Protein AF-A0A409YYU2-F1 (afdb_monomer_lite)

Structure (mmCIF, N/CA/C/O backbone):
data_AF-A0A409YYU2-F1
#
_entry.id   AF-A0A409YYU2-F1
#
loop_
_atom_site.group_PDB
_atom_site.id
_atom_site.type_symbol
_atom_site.label_atom_id
_atom_site.label_alt_id
_atom_site.label_comp_id
_atom_site.label_asym_id
_atom_site.label_entity_id
_atom_site.label_seq_id
_atom_site.pdbx_PDB_ins_code
_atom_site.Cartn_x
_atom_site.Cartn_y
_atom_site.Cartn_z
_atom_site.occupancy
_atom_site.B_iso_or_equiv
_atom_site.auth_seq_id
_atom_site.auth_comp_id
_atom_site.auth_asym_id
_atom_site.auth_atom_id
_atom_site.pdbx_PDB_model_num
ATOM 1 N N . SER A 1 1 ? -1.514 20.858 34.562 1.00 32.22 1 SER A N 1
ATOM 2 C CA . SER A 1 1 ? -2.137 19.529 34.447 1.00 32.22 1 SER A CA 1
ATOM 3 C C . SER A 1 1 ? -3.596 19.734 34.088 1.00 32.22 1 SER A C 1
ATOM 5 O O . SER A 1 1 ? -4.406 19.993 34.963 1.00 32.22 1 SER A O 1
ATOM 7 N N . LEU A 1 2 ? -3.905 19.750 32.791 1.00 35.34 2 LEU A N 1
ATOM 8 C CA . LEU A 1 2 ? -5.284 19.649 32.314 1.00 35.34 2 LEU A CA 1
ATOM 9 C C . LEU A 1 2 ? -5.595 18.150 32.287 1.00 35.34 2 LEU A C 1
ATOM 11 O O . LEU A 1 2 ? -5.024 17.436 31.466 1.00 35.34 2 LEU A O 1
ATOM 15 N N . GLU A 1 3 ? -6.394 17.663 33.235 1.00 36.94 3 GLU A N 1
ATOM 16 C CA . GLU A 1 3 ? -7.001 16.336 33.105 1.00 36.94 3 GLU A CA 1
ATOM 17 C C . GLU A 1 3 ? -7.924 16.378 31.885 1.00 36.94 3 GLU A C 1
ATOM 19 O O . GLU A 1 3 ? -8.819 17.217 31.794 1.00 36.94 3 GLU A O 1
ATOM 24 N N . TYR A 1 4 ? -7.629 15.533 30.901 1.00 42.81 4 TYR A N 1
ATOM 25 C CA . TYR A 1 4 ? -8.344 15.484 29.634 1.00 42.81 4 TYR A CA 1
ATOM 26 C C . TYR A 1 4 ? -9.676 14.759 29.863 1.00 42.81 4 TYR A C 1
ATOM 28 O O . TYR A 1 4 ? -9.721 13.534 29.892 1.00 42.81 4 TYR A O 1
ATOM 36 N N . SER A 1 5 ? -10.757 15.509 30.085 1.00 45.88 5 SER A N 1
ATOM 37 C CA . SER A 1 5 ? -12.090 14.980 30.423 1.00 45.88 5 SER A CA 1
ATOM 38 C C . SER A 1 5 ? -12.853 14.370 29.236 1.00 45.88 5 SER A C 1
ATOM 40 O O . SER A 1 5 ? -14.041 14.087 29.358 1.00 45.88 5 SER A O 1
ATOM 42 N N . GLY A 1 6 ? -12.218 14.204 28.071 1.00 50.81 6 GLY A N 1
ATOM 43 C CA . GLY A 1 6 ? -12.888 13.776 26.837 1.00 50.81 6 GLY A CA 1
ATOM 44 C C . GLY A 1 6 ? -13.811 14.839 26.223 1.00 50.81 6 GLY A C 1
ATOM 45 O O . GLY A 1 6 ? -14.268 14.673 25.095 1.00 50.81 6 GLY A O 1
ATOM 46 N N . GLU A 1 7 ? -14.049 15.962 26.908 1.00 57.25 7 GLU A N 1
ATOM 47 C CA . GLU A 1 7 ? -14.709 17.120 26.317 1.00 57.25 7 GLU A CA 1
ATOM 48 C C . GLU A 1 7 ? -13.720 17.875 25.425 1.00 57.25 7 GLU A C 1
ATOM 50 O O . GLU A 1 7 ? -12.634 18.270 25.855 1.00 57.25 7 GLU A O 1
ATOM 55 N N . SER A 1 8 ? -14.111 18.083 24.164 1.00 58.44 8 SER A N 1
ATOM 56 C CA . SER A 1 8 ? -13.402 18.955 23.228 1.00 58.44 8 SER A CA 1
ATOM 57 C C . SER A 1 8 ? -13.174 20.318 23.887 1.00 58.44 8 SER A C 1
ATOM 59 O O . SER A 1 8 ? -14.122 21.068 24.138 1.00 58.44 8 SER A O 1
ATOM 61 N N . VAL A 1 9 ? -11.913 20.628 24.203 1.00 61.84 9 VAL A N 1
ATOM 62 C CA . VAL A 1 9 ? -11.528 21.928 24.756 1.00 61.84 9 VAL A CA 1
ATOM 63 C C . VAL A 1 9 ? -11.884 22.983 23.717 1.00 61.84 9 VAL A C 1
ATOM 65 O O . VAL A 1 9 ? -11.245 23.079 22.668 1.00 61.84 9 VAL A O 1
ATOM 68 N N . LYS A 1 10 ? -12.918 23.782 23.994 1.00 67.75 10 LYS A N 1
ATOM 69 C CA . LYS A 1 10 ? -13.328 24.851 23.085 1.00 67.75 10 LYS A CA 1
ATOM 70 C C . LYS A 1 10 ? -12.210 25.885 22.989 1.00 67.75 10 LYS A C 1
ATOM 72 O O . LYS A 1 10 ? -11.857 26.546 23.963 1.00 67.75 10 LYS A O 1
ATOM 77 N N . TYR A 1 11 ? -11.680 26.060 21.779 1.00 67.00 11 TYR A N 1
ATOM 78 C CA . TYR A 1 11 ? -10.579 26.979 21.469 1.00 67.00 11 TYR A CA 1
ATOM 79 C C . TYR A 1 11 ? -10.834 28.444 21.867 1.00 67.00 11 TYR A C 1
ATOM 81 O O . TYR A 1 11 ? -9.885 29.229 21.951 1.00 67.00 11 TYR A O 1
ATOM 89 N N . SER A 1 12 ? -12.094 28.826 22.101 1.00 70.25 12 SER A N 1
ATOM 90 C CA . SER A 1 12 ? -12.486 30.153 22.587 1.00 70.25 12 SER A CA 1
ATOM 91 C C . SER A 1 12 ? -11.862 30.501 23.941 1.00 70.25 12 SER A C 1
ATOM 93 O O . SER A 1 12 ? -11.509 31.661 24.173 1.00 70.25 12 SER A O 1
ATOM 95 N N . ASP A 1 13 ? -11.646 29.502 24.798 1.00 77.50 13 ASP A N 1
ATOM 96 C CA . ASP A 1 13 ? -11.326 29.722 26.213 1.00 77.50 13 ASP A CA 1
ATOM 97 C C . ASP A 1 13 ? -9.827 29.952 26.460 1.00 77.50 13 ASP A C 1
ATOM 99 O O . ASP A 1 13 ? -9.425 30.477 27.498 1.00 77.50 13 ASP A O 1
ATOM 103 N N . LEU A 1 14 ? -8.979 29.649 25.470 1.00 80.19 14 LEU A N 1
ATOM 104 C CA . LEU A 1 14 ? -7.528 29.858 25.550 1.00 80.19 14 LEU A CA 1
ATOM 105 C C . LEU A 1 14 ? -7.111 31.316 25.317 1.00 80.19 14 LEU A C 1
ATOM 107 O O . LEU A 1 14 ? -5.963 31.677 25.577 1.00 80.19 14 LEU A O 1
ATOM 111 N N . SER A 1 15 ? -8.025 32.168 24.846 1.00 82.19 15 SER A N 1
ATOM 112 C CA . SER A 1 15 ? -7.745 33.577 24.538 1.00 82.19 15 SER A CA 1
ATOM 113 C C . SER A 1 15 ? -7.261 34.380 25.754 1.00 82.19 15 SER A C 1
ATOM 115 O O . SER A 1 15 ? -6.453 35.292 25.603 1.00 82.19 15 SER A O 1
ATOM 117 N N . HIS A 1 16 ? -7.678 34.001 26.964 1.00 85.62 16 HIS A N 1
ATOM 118 C CA . HIS A 1 16 ? -7.254 34.652 28.206 1.00 85.62 16 HIS A CA 1
ATOM 119 C C . HIS A 1 16 ? -5.871 34.213 28.707 1.00 85.62 16 HIS A C 1
ATOM 121 O O . HIS A 1 16 ? -5.286 34.897 29.545 1.00 85.62 16 HIS A O 1
ATOM 127 N N . LEU A 1 17 ? -5.342 33.087 28.215 1.00 85.50 17 LEU A N 1
ATOM 128 C CA . LEU A 1 17 ? -4.081 32.512 28.696 1.00 85.50 17 LEU A CA 1
ATOM 129 C C . LEU A 1 17 ? -2.849 33.053 27.962 1.00 85.50 17 LEU A C 1
ATOM 131 O O . LEU A 1 17 ? -1.735 32.928 28.469 1.00 85.50 17 LEU A O 1
ATOM 135 N N . PHE A 1 18 ? -3.028 33.667 26.789 1.00 87.19 18 PHE A N 1
ATOM 136 C CA . PHE A 1 18 ? -1.921 34.100 25.940 1.00 87.19 18 PHE A CA 1
ATOM 137 C C . PHE A 1 18 ? -2.060 35.566 25.534 1.00 87.19 18 PHE A C 1
ATOM 139 O O . PHE A 1 18 ? -2.907 35.924 24.722 1.00 87.19 18 PHE A O 1
ATOM 146 N N . SER A 1 19 ? -1.162 36.414 26.041 1.00 87.06 19 SER A N 1
ATOM 147 C CA . SER A 1 19 ? -1.112 37.840 25.681 1.00 87.06 19 SER A CA 1
ATOM 148 C C . SER A 1 19 ? -0.526 38.101 24.285 1.00 87.06 19 SER A C 1
ATOM 150 O O . SER A 1 19 ? -0.693 39.193 23.749 1.00 87.06 19 SER A O 1
ATOM 152 N N . ASN A 1 20 ? 0.187 37.130 23.699 1.00 93.06 20 ASN A N 1
ATOM 153 C CA . ASN A 1 20 ? 0.823 37.254 22.385 1.00 93.06 20 ASN A CA 1
ATOM 154 C C . ASN A 1 20 ? -0.014 36.527 21.307 1.00 93.06 20 ASN A C 1
ATOM 156 O O . ASN A 1 20 ? -0.189 35.308 21.412 1.00 93.06 20 ASN A O 1
ATOM 160 N N . PRO A 1 21 ? -0.490 37.228 20.256 1.00 90.50 21 PRO A N 1
ATOM 161 C CA . PRO A 1 21 ? -1.321 36.631 19.208 1.00 90.50 21 PRO A CA 1
ATOM 162 C C . PRO A 1 21 ? -0.611 35.511 18.435 1.00 90.50 21 PRO A C 1
ATOM 164 O O . PRO A 1 21 ? -1.254 34.534 18.057 1.00 90.50 21 PRO A O 1
ATOM 167 N N . THR A 1 22 ? 0.709 35.596 18.249 1.00 91.75 22 THR A N 1
ATOM 168 C CA . THR A 1 22 ? 1.496 34.550 17.581 1.00 91.75 22 THR A CA 1
ATOM 169 C C . THR A 1 22 ? 1.544 33.277 18.418 1.00 91.75 22 THR A C 1
ATOM 171 O O . THR A 1 22 ? 1.337 32.186 17.896 1.00 91.75 22 THR A O 1
ATOM 174 N N . THR A 1 23 ? 1.763 33.403 19.731 1.00 92.12 23 THR A N 1
ATOM 175 C CA . THR A 1 23 ? 1.748 32.255 20.650 1.00 92.12 23 THR A CA 1
ATOM 176 C C . THR A 1 23 ? 0.374 31.599 20.668 1.00 92.12 23 THR A C 1
ATOM 178 O O . THR A 1 23 ? 0.290 30.382 20.541 1.00 92.12 23 THR A O 1
ATOM 181 N N . LEU A 1 24 ? -0.697 32.397 20.738 1.00 89.69 24 LEU A N 1
ATOM 182 C CA . LEU A 1 24 ? -2.066 31.889 20.676 1.00 89.69 24 LEU A CA 1
ATOM 183 C C . LEU A 1 24 ? -2.322 31.109 19.377 1.00 89.69 24 LEU A C 1
ATOM 185 O O . LEU A 1 24 ? -2.889 30.019 19.426 1.00 89.69 24 LEU A O 1
ATOM 189 N N . ASN A 1 25 ? -1.892 31.638 18.227 1.00 89.44 25 ASN A N 1
ATOM 190 C CA . ASN A 1 25 ? -2.060 30.966 16.940 1.00 89.44 25 ASN A CA 1
ATOM 191 C C . ASN A 1 25 ? -1.280 29.645 16.877 1.00 89.44 25 ASN A C 1
ATOM 193 O O . ASN A 1 25 ? -1.845 28.617 16.520 1.00 89.44 25 ASN A O 1
ATOM 197 N N . ASN A 1 26 ? -0.016 29.645 17.308 1.00 91.56 26 ASN A N 1
ATOM 198 C CA . ASN A 1 26 ? 0.806 28.434 17.340 1.00 91.56 26 ASN A CA 1
ATOM 199 C C . ASN A 1 26 ? 0.205 27.367 18.262 1.00 91.56 26 ASN A C 1
ATOM 201 O O . ASN A 1 26 ? 0.135 26.201 17.884 1.00 91.56 26 ASN A O 1
ATOM 205 N N . THR A 1 27 ? -0.284 27.755 19.444 1.00 92.12 27 THR A N 1
ATOM 206 C CA . THR A 1 27 ? -0.965 26.831 20.358 1.00 92.12 27 THR A CA 1
ATOM 207 C C . THR A 1 27 ? -2.227 26.250 19.727 1.00 92.12 27 THR A C 1
ATOM 209 O O . THR A 1 27 ? -2.431 25.042 19.811 1.00 92.12 27 THR A O 1
ATOM 212 N N . LYS A 1 28 ? -3.046 27.063 19.046 1.00 90.69 28 LYS A N 1
ATOM 213 C CA . LYS A 1 28 ? -4.223 26.567 18.315 1.00 90.69 28 LYS A CA 1
ATOM 214 C C . LYS A 1 28 ? -3.839 25.565 17.227 1.00 90.69 28 LYS A C 1
ATOM 216 O O . LYS A 1 28 ? -4.479 24.527 17.127 1.00 90.69 28 LYS A O 1
ATOM 221 N N . THR A 1 29 ? -2.787 25.837 16.457 1.00 91.38 29 THR A N 1
ATOM 222 C CA . THR A 1 29 ? -2.296 24.916 15.421 1.00 91.38 29 THR A CA 1
ATOM 223 C C . THR A 1 29 ? -1.813 23.596 16.016 1.00 91.38 29 THR A C 1
ATOM 225 O O . THR A 1 29 ? -2.193 22.536 15.529 1.00 91.38 29 THR A O 1
ATOM 228 N N . VAL A 1 30 ? -1.023 23.636 17.093 1.00 93.94 30 VAL A N 1
ATOM 229 C CA . VAL A 1 30 ? -0.541 22.422 17.774 1.00 93.94 30 VAL A CA 1
ATOM 230 C C . VAL A 1 30 ? -1.706 21.594 18.310 1.00 93.94 30 VAL A C 1
ATOM 232 O O . VAL A 1 30 ? -1.723 20.379 18.135 1.00 93.94 30 VAL A O 1
ATOM 235 N N . LEU A 1 31 ? -2.697 22.240 18.924 1.00 93.81 31 LEU A N 1
ATOM 236 C CA . LEU A 1 31 ? -3.893 21.565 19.423 1.00 93.81 31 LEU A CA 1
ATOM 237 C C . LEU A 1 31 ? -4.736 20.969 18.291 1.00 93.81 31 LEU A C 1
ATOM 239 O O . LEU A 1 31 ? -5.205 19.845 18.427 1.00 93.81 31 LEU A O 1
ATOM 243 N N . PHE A 1 32 ? -4.868 21.667 17.162 1.00 95.00 32 PHE A N 1
ATOM 244 C CA . PHE A 1 32 ? -5.547 21.132 15.986 1.00 95.00 32 PHE A CA 1
ATOM 245 C C . PHE A 1 32 ? -4.836 19.887 15.442 1.00 95.00 32 PHE A C 1
ATOM 247 O O . PHE A 1 32 ? -5.483 18.873 15.201 1.00 95.00 32 PHE A O 1
ATOM 254 N N . ILE A 1 33 ? -3.506 19.924 15.306 1.00 95.62 33 ILE A N 1
ATOM 255 C CA . ILE A 1 33 ? -2.716 18.757 14.880 1.00 95.62 33 ILE A CA 1
ATOM 256 C C . ILE A 1 33 ? -2.886 17.604 15.874 1.00 95.62 33 ILE A C 1
ATOM 258 O O . ILE A 1 33 ? -3.113 16.468 15.462 1.00 95.62 33 ILE A O 1
ATOM 262 N N . ALA A 1 34 ? -2.819 17.890 17.177 1.00 96.12 34 ALA A N 1
ATOM 263 C CA . ALA A 1 34 ? -3.029 16.891 18.218 1.00 96.12 34 ALA A CA 1
ATOM 264 C C . ALA A 1 34 ? -4.433 16.272 18.149 1.00 96.12 34 ALA A C 1
ATOM 266 O O . ALA A 1 34 ? -4.577 15.072 18.359 1.00 96.12 34 ALA A O 1
ATOM 267 N N . GLU A 1 35 ? -5.456 17.057 17.812 1.00 96.44 35 GLU A N 1
ATOM 268 C CA . GLU A 1 35 ? -6.822 16.567 17.634 1.00 96.44 35 GLU A CA 1
ATOM 269 C C . GLU A 1 35 ? -6.953 15.701 16.372 1.00 96.44 35 GLU A C 1
ATOM 271 O O . GLU A 1 35 ? -7.496 14.600 16.449 1.00 96.44 35 GLU A O 1
ATOM 276 N N . VAL A 1 36 ? -6.387 16.129 15.234 1.00 96.94 36 VAL A N 1
ATOM 277 C CA . VAL A 1 36 ? -6.341 15.332 13.992 1.00 96.94 36 VAL A CA 1
ATOM 278 C C . VAL A 1 36 ? -5.671 13.982 14.250 1.00 96.94 36 VAL A C 1
ATOM 280 O O . VAL A 1 36 ? -6.244 12.943 13.935 1.00 96.94 36 VAL A O 1
ATOM 283 N N . LEU A 1 37 ? -4.483 13.971 14.861 1.00 97.06 37 LEU A N 1
ATOM 284 C CA . LEU A 1 37 ? -3.780 12.730 15.204 1.00 97.06 37 LEU A CA 1
ATOM 285 C C . LEU A 1 37 ? -4.515 11.934 16.291 1.00 97.06 37 LEU A C 1
ATOM 287 O O . LEU A 1 37 ? -4.486 10.706 16.282 1.00 97.06 37 LEU A O 1
ATOM 291 N N . GLY A 1 38 ? -5.225 12.617 17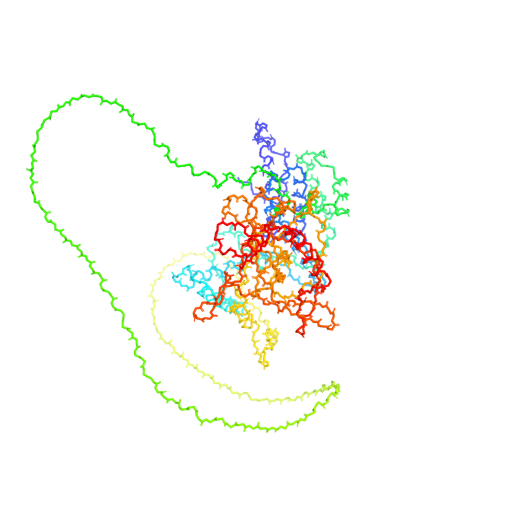.190 1.00 96.50 38 GLY A N 1
ATOM 292 C CA . GLY A 1 38 ? -6.087 12.012 18.198 1.00 96.50 38 GLY A CA 1
ATOM 293 C C . GLY A 1 38 ? -7.204 11.174 17.581 1.00 96.50 38 GLY A C 1
ATOM 294 O O . GLY A 1 38 ? -7.438 10.063 18.051 1.00 96.50 38 GLY A O 1
ATOM 295 N N . TYR A 1 39 ? -7.826 11.641 16.493 1.00 98.19 39 TYR A N 1
ATOM 296 C CA . TYR A 1 39 ? -8.832 10.863 15.761 1.00 98.19 39 TYR A CA 1
ATOM 297 C C . TYR A 1 39 ? -8.286 9.543 15.196 1.00 98.19 39 TYR A C 1
ATOM 299 O O . TYR A 1 39 ? -9.040 8.577 15.054 1.00 98.19 39 TYR A O 1
ATOM 307 N N . PHE A 1 40 ? -6.986 9.480 14.900 1.00 97.75 40 PHE A N 1
ATOM 308 C CA . PHE A 1 40 ? -6.324 8.247 14.482 1.00 97.75 40 PHE A CA 1
ATOM 309 C C . PHE A 1 40 ? -5.910 7.376 15.669 1.00 97.75 40 PHE A C 1
ATOM 311 O O . PHE A 1 40 ? -6.159 6.178 15.655 1.00 97.75 40 PHE A O 1
ATOM 318 N N . LEU A 1 41 ? -5.290 7.965 16.696 1.00 95.44 41 LEU A N 1
ATOM 319 C CA . LEU A 1 41 ? -4.667 7.217 17.787 1.00 95.44 41 LEU A CA 1
ATOM 320 C C . LEU A 1 41 ? -5.681 6.696 18.815 1.00 95.44 41 LEU A C 1
ATOM 322 O O . LEU A 1 41 ? -5.593 5.532 19.199 1.00 95.44 41 LEU A O 1
ATOM 326 N N . ARG A 1 42 ? -6.649 7.525 19.246 1.00 95.19 42 ARG A N 1
ATOM 327 C CA . ARG A 1 42 ? -7.634 7.182 20.300 1.00 95.19 42 ARG A CA 1
ATOM 328 C C . ARG A 1 42 ? -8.334 5.838 20.074 1.00 95.19 42 ARG A C 1
ATOM 330 O O . ARG A 1 42 ? -8.370 5.067 21.026 1.00 95.19 42 ARG A O 1
ATOM 337 N N . PRO A 1 43 ? -8.784 5.491 18.852 1.00 95.88 43 PRO A N 1
ATOM 338 C CA . PRO A 1 43 ? -9.386 4.190 18.566 1.00 95.88 43 PRO A CA 1
ATOM 339 C C . PRO A 1 43 ? -8.568 2.975 19.019 1.00 95.88 43 PRO A C 1
ATOM 341 O O . PRO A 1 43 ? -9.152 1.943 19.339 1.00 95.88 43 PRO A O 1
ATOM 344 N N . PHE A 1 44 ? -7.240 3.090 19.064 1.00 93.44 44 PHE A N 1
ATOM 345 C CA . PHE A 1 44 ? -6.338 2.003 19.449 1.00 93.44 44 PHE A CA 1
ATOM 346 C C . PHE A 1 44 ? -5.973 2.006 20.938 1.00 93.44 44 PHE A C 1
ATOM 348 O O . PHE A 1 44 ? -5.553 0.984 21.476 1.00 93.44 44 PHE A O 1
ATOM 355 N N . VAL A 1 45 ? -6.138 3.143 21.615 1.00 91.12 45 VAL A N 1
ATOM 356 C CA . VAL A 1 45 ? -5.656 3.337 22.988 1.00 91.12 45 VAL A CA 1
ATOM 357 C C . VAL A 1 45 ? -6.764 3.497 24.022 1.00 91.12 45 VAL A C 1
ATOM 359 O O . VAL A 1 45 ? -6.575 3.155 25.189 1.00 91.12 45 VAL A O 1
ATOM 362 N N . ASP A 1 46 ? -7.918 4.014 23.612 1.00 91.25 46 ASP A N 1
ATOM 363 C CA . ASP A 1 46 ? -9.050 4.274 24.488 1.00 91.25 46 ASP A CA 1
ATOM 364 C C . ASP A 1 46 ? -9.987 3.064 24.516 1.00 91.25 46 ASP A C 1
ATOM 366 O O . ASP A 1 46 ? -10.876 2.896 23.679 1.00 91.25 46 ASP A O 1
ATOM 370 N N . PHE A 1 47 ? -9.797 2.232 25.537 1.00 89.88 47 PHE A N 1
ATOM 371 C CA . PHE A 1 47 ? -10.601 1.039 25.788 1.00 89.88 47 PHE A CA 1
ATOM 372 C C . PHE A 1 47 ? -12.051 1.343 26.186 1.00 89.88 47 PHE A C 1
ATOM 374 O O . PHE A 1 47 ? -12.789 0.405 26.469 1.00 89.88 47 PHE A O 1
ATOM 381 N N . THR A 1 48 ? -12.469 2.612 26.262 1.00 92.56 48 THR A N 1
ATOM 382 C CA . THR A 1 48 ? -13.865 3.001 26.515 1.00 92.56 48 THR A CA 1
ATOM 383 C C . THR A 1 48 ? -14.669 3.221 25.232 1.00 92.56 48 THR A C 1
ATOM 385 O O . THR A 1 48 ? -15.899 3.244 25.289 1.00 92.56 48 THR A O 1
ATOM 388 N N . MET A 1 49 ? -14.010 3.291 24.068 1.00 95.50 49 MET A N 1
ATOM 389 C CA . MET A 1 49 ? -14.667 3.492 22.774 1.00 95.50 49 MET A CA 1
ATOM 390 C C . MET A 1 49 ? -15.351 2.220 22.258 1.00 95.50 49 MET A C 1
ATOM 392 O O . MET A 1 49 ? -14.727 1.158 22.155 1.00 95.50 49 MET A O 1
ATOM 396 N N . THR A 1 50 ? -16.622 2.342 21.863 1.00 97.19 50 THR A N 1
ATOM 397 C CA . THR A 1 50 ? -17.317 1.295 21.095 1.00 97.19 50 THR A CA 1
ATOM 398 C C . THR A 1 50 ? -16.718 1.161 19.693 1.00 97.19 50 THR A C 1
ATOM 400 O O . THR A 1 50 ? -16.057 2.080 19.206 1.00 97.19 50 THR A O 1
ATOM 403 N N . LEU A 1 51 ? -16.989 0.054 18.995 1.00 97.56 51 LEU A N 1
ATOM 404 C CA . LEU A 1 51 ? -16.535 -0.104 17.607 1.00 97.56 51 LEU A CA 1
ATOM 405 C C . LEU A 1 51 ? -17.116 0.973 16.672 1.00 97.56 51 LEU A C 1
ATOM 407 O O . LEU A 1 51 ? -16.426 1.430 15.760 1.00 97.56 51 LEU A O 1
ATOM 411 N N . GLU A 1 52 ? -18.352 1.425 16.910 1.00 97.88 52 GLU A N 1
ATOM 412 C CA . GLU A 1 52 ? -18.932 2.557 16.175 1.00 97.88 52 GLU A CA 1
ATOM 413 C C . GLU A 1 52 ? -18.129 3.845 16.410 1.00 97.88 52 GLU A C 1
ATOM 415 O O . GLU A 1 52 ? -17.777 4.522 15.442 1.00 97.88 52 GLU A O 1
ATOM 420 N N . ASP A 1 53 ? -17.790 4.159 17.665 1.00 97.94 53 ASP A N 1
ATOM 421 C CA . ASP A 1 53 ? -17.010 5.356 18.007 1.00 97.94 53 ASP A CA 1
ATOM 422 C C . ASP A 1 53 ? -15.598 5.296 17.417 1.00 97.94 53 ASP A C 1
ATOM 424 O O . ASP A 1 53 ? -15.097 6.288 16.880 1.00 97.94 53 ASP A O 1
ATOM 428 N N . GLN A 1 54 ? -14.960 4.122 17.470 1.00 97.56 54 GLN A N 1
ATOM 429 C CA . GLN A 1 54 ? -13.647 3.883 16.871 1.00 97.56 54 GLN A CA 1
ATOM 430 C C . GLN A 1 54 ? -13.674 4.162 15.366 1.00 97.56 54 GLN A C 1
ATOM 432 O O . GLN A 1 54 ? -12.848 4.918 14.852 1.00 97.56 54 GLN A O 1
ATOM 437 N N . LEU A 1 55 ? -14.649 3.593 14.655 1.00 98.31 55 LEU A N 1
ATOM 438 C CA . LEU A 1 55 ? -14.802 3.777 13.213 1.00 98.31 55 LEU A CA 1
ATOM 439 C C . LEU A 1 55 ? -15.165 5.218 12.850 1.00 98.31 55 LEU A C 1
ATOM 441 O O . LEU A 1 55 ? -14.630 5.744 11.875 1.00 98.31 55 LEU A O 1
ATOM 445 N N . LEU A 1 56 ? -16.025 5.875 13.633 1.00 98.62 56 LEU A N 1
ATOM 446 C CA . LEU A 1 56 ? -16.345 7.293 13.468 1.00 98.62 56 LEU A CA 1
ATOM 447 C C . LEU A 1 56 ? -15.097 8.158 13.597 1.00 98.62 56 LEU A C 1
ATOM 449 O O . LEU A 1 56 ? -14.873 9.041 12.766 1.00 98.62 56 LEU A O 1
ATOM 453 N N . SER A 1 57 ? -14.265 7.877 14.594 1.00 98.38 57 SER A N 1
ATOM 454 C CA . SER A 1 57 ? -13.012 8.582 14.818 1.00 98.38 57 SER A CA 1
ATOM 455 C C . SER A 1 57 ? -12.032 8.382 13.654 1.00 98.38 57 SER A C 1
ATOM 457 O O . SER A 1 57 ? -11.582 9.360 13.057 1.00 98.38 57 SER A O 1
ATOM 459 N N . LEU A 1 58 ? -11.787 7.133 13.237 1.00 98.50 58 LEU A N 1
ATOM 460 C CA . LEU A 1 58 ? -10.900 6.809 12.111 1.00 98.50 58 LEU A CA 1
ATOM 461 C C . LEU A 1 58 ? -11.388 7.390 10.774 1.00 98.50 58 LEU A C 1
ATOM 463 O O . LEU A 1 58 ? -10.594 7.910 9.989 1.00 98.50 58 LEU A O 1
ATOM 467 N N . CYS A 1 59 ? -12.695 7.344 10.507 1.00 98.31 59 CYS A N 1
ATOM 468 C CA . CYS A 1 59 ? -13.266 7.960 9.309 1.00 98.31 59 CYS A CA 1
ATOM 469 C C . CYS A 1 59 ? -13.129 9.488 9.359 1.00 98.31 59 CYS A C 1
ATOM 471 O O . CYS A 1 59 ? -12.811 10.103 8.344 1.00 98.31 59 CYS A O 1
ATOM 473 N N . THR A 1 60 ? -13.318 10.109 10.531 1.00 98.56 60 THR A N 1
ATOM 474 C CA . THR A 1 60 ? -13.131 11.561 10.706 1.00 98.56 60 THR A CA 1
ATOM 475 C C . THR A 1 60 ? -11.683 11.946 10.408 1.00 98.56 60 THR A C 1
ATOM 477 O O . THR A 1 60 ? -11.448 12.876 9.636 1.00 98.56 60 THR A O 1
ATOM 480 N N . TYR A 1 61 ? -10.715 11.181 10.927 1.00 98.56 61 TYR A N 1
ATOM 481 C CA . TYR A 1 61 ? -9.300 11.326 10.582 1.00 98.56 61 TYR A CA 1
ATOM 482 C C . TYR A 1 61 ? -9.075 11.259 9.068 1.00 98.56 61 TYR A C 1
ATOM 484 O O . TYR A 1 61 ? -8.472 12.172 8.508 1.00 98.56 61 TYR A O 1
ATOM 492 N N . SER A 1 62 ? -9.610 10.229 8.401 1.00 98.12 62 SER A N 1
ATOM 493 C CA . SER A 1 62 ? -9.466 10.033 6.955 1.00 98.12 62 SER A CA 1
ATOM 494 C C . SER A 1 62 ? -9.954 11.241 6.147 1.00 98.12 62 SER A C 1
ATOM 496 O O . SER A 1 62 ? -9.246 11.707 5.249 1.00 98.12 62 SER A O 1
ATOM 498 N N . PHE A 1 63 ? -11.111 11.814 6.493 1.00 98.06 63 PHE A N 1
ATOM 499 C CA . PHE A 1 63 ? -11.604 13.046 5.872 1.00 98.06 63 PHE A CA 1
ATOM 500 C C . PHE A 1 63 ? -10.694 14.247 6.141 1.00 98.06 63 PHE A C 1
ATOM 502 O O . PHE A 1 63 ? -10.348 14.959 5.197 1.00 98.06 63 PHE A O 1
ATOM 509 N N . LEU A 1 64 ? -10.278 14.457 7.395 1.00 98.19 64 LEU A N 1
ATOM 510 C CA . LEU A 1 64 ? -9.412 15.573 7.784 1.00 98.19 64 LEU A CA 1
ATOM 511 C C . LEU A 1 64 ? -8.108 15.571 6.982 1.00 98.19 64 LEU A C 1
ATOM 513 O O . LEU A 1 64 ? -7.776 16.577 6.356 1.00 98.19 64 LEU A O 1
ATOM 517 N N . ILE A 1 65 ? -7.401 14.441 6.928 1.00 97.88 65 ILE A N 1
ATOM 518 C CA . ILE A 1 65 ? -6.130 14.362 6.194 1.00 97.88 65 ILE A CA 1
ATOM 519 C C . ILE A 1 65 ? -6.325 14.461 4.677 1.00 97.88 65 ILE A C 1
ATOM 521 O O . ILE A 1 65 ? -5.485 15.053 4.007 1.00 97.88 65 ILE A O 1
ATOM 525 N N . THR A 1 66 ? -7.447 13.971 4.132 1.00 97.44 66 THR A N 1
ATOM 526 C CA . THR A 1 66 ? -7.784 14.133 2.702 1.00 97.44 66 THR A CA 1
ATOM 527 C C . THR A 1 66 ? -7.959 15.618 2.364 1.00 97.44 66 THR A C 1
ATOM 529 O O . THR A 1 66 ? -7.370 16.108 1.400 1.00 97.44 66 THR A O 1
ATOM 532 N N . ILE A 1 67 ? -8.720 16.356 3.180 1.00 97.00 67 ILE A N 1
ATOM 533 C CA . ILE A 1 67 ? -8.972 17.795 3.003 1.00 97.00 67 ILE A CA 1
ATOM 534 C C . ILE A 1 67 ? -7.673 18.600 3.148 1.00 97.00 67 ILE A C 1
ATOM 536 O O . ILE A 1 67 ? -7.374 19.455 2.311 1.00 97.00 67 ILE A O 1
ATOM 540 N N . ILE A 1 68 ? -6.878 18.314 4.184 1.00 96.19 68 ILE A N 1
ATOM 541 C CA . ILE A 1 68 ? -5.601 18.999 4.430 1.00 96.19 68 ILE A CA 1
ATOM 542 C C . ILE A 1 68 ? -4.615 18.724 3.287 1.00 96.19 68 ILE A C 1
ATOM 544 O O . ILE A 1 68 ? -3.967 19.665 2.823 1.00 96.19 68 ILE A O 1
ATOM 548 N N . TYR A 1 69 ? -4.553 17.486 2.780 1.00 95.94 69 TYR A N 1
ATOM 549 C CA . TYR A 1 69 ? -3.734 17.127 1.621 1.00 95.94 69 TYR A CA 1
ATOM 550 C C . TYR A 1 69 ? -4.169 17.874 0.360 1.00 95.94 69 TYR A C 1
ATOM 552 O O . TYR A 1 69 ? -3.327 18.347 -0.395 1.00 95.94 69 TYR A O 1
ATOM 560 N N . GLN A 1 70 ? -5.470 18.037 0.097 1.00 94.75 70 GLN A N 1
ATOM 561 C CA . GLN A 1 70 ? -5.897 18.772 -1.099 1.00 94.75 70 GLN A CA 1
ATOM 562 C C . GLN A 1 70 ? -5.357 20.205 -1.140 1.00 94.75 70 GLN A C 1
ATOM 564 O O . GLN A 1 70 ? -5.064 20.709 -2.226 1.00 94.75 70 GLN A O 1
ATOM 569 N N . LYS A 1 71 ? -5.203 20.829 0.033 1.00 94.06 71 LYS A N 1
ATOM 570 C CA . LYS A 1 71 ? -4.741 22.212 0.177 1.00 94.06 71 LYS A CA 1
ATOM 571 C C . LYS A 1 71 ? -3.228 22.349 0.275 1.00 94.06 71 LYS A C 1
ATOM 573 O O . LYS A 1 71 ? -2.684 23.238 -0.364 1.00 94.06 71 LYS A O 1
ATOM 578 N N . ASN A 1 72 ? -2.575 21.480 1.043 1.00 93.12 72 ASN A N 1
ATOM 579 C CA . ASN A 1 72 ? -1.152 21.609 1.387 1.00 93.12 72 ASN A CA 1
ATOM 580 C C . ASN A 1 72 ? -0.280 20.499 0.782 1.00 93.12 72 ASN A C 1
ATOM 582 O O . ASN A 1 72 ? 0.922 20.476 0.996 1.00 93.12 72 ASN A O 1
ATOM 586 N N . LYS A 1 73 ? -0.875 19.548 0.054 1.00 94.06 73 LYS A N 1
ATOM 587 C CA . LYS A 1 73 ? -0.183 18.397 -0.539 1.00 94.06 73 LYS A CA 1
ATOM 588 C C . LYS A 1 73 ? 0.673 17.672 0.507 1.00 94.06 73 LYS A C 1
ATOM 590 O O . LYS A 1 73 ? 0.140 17.237 1.529 1.00 94.06 73 LYS A O 1
ATOM 595 N N . LEU A 1 74 ? 1.966 17.518 0.234 1.00 92.31 74 LEU A N 1
ATOM 596 C CA . LEU A 1 74 ? 2.917 16.791 1.070 1.00 92.31 74 LEU A CA 1
ATOM 597 C C . LEU A 1 74 ? 3.533 17.652 2.185 1.00 92.31 74 LEU A C 1
ATOM 599 O O . LEU A 1 74 ? 4.161 17.087 3.077 1.00 92.31 74 LEU A O 1
ATOM 603 N N . ASP A 1 75 ? 3.277 18.965 2.212 1.00 92.81 75 ASP A N 1
ATOM 604 C CA . ASP A 1 75 ? 3.827 19.877 3.230 1.00 92.81 75 ASP A CA 1
ATOM 605 C C . ASP A 1 75 ? 3.304 19.569 4.640 1.00 92.81 75 ASP A C 1
ATOM 607 O O . ASP A 1 75 ? 3.940 19.890 5.643 1.00 92.81 75 ASP A O 1
ATOM 611 N N . PHE A 1 76 ? 2.120 18.954 4.738 1.00 92.06 76 PHE A N 1
ATOM 612 C CA . PHE A 1 76 ? 1.532 18.563 6.020 1.00 92.06 76 PHE A CA 1
ATOM 613 C C . PHE A 1 76 ? 2.043 17.209 6.524 1.00 92.06 76 PHE A C 1
ATOM 615 O O . PHE A 1 76 ? 2.283 17.034 7.718 1.00 92.06 76 PHE A O 1
ATOM 622 N N . MET A 1 77 ? 2.137 16.223 5.631 1.00 93.81 77 MET A N 1
ATOM 623 C CA . MET A 1 77 ? 2.453 14.840 5.971 1.00 93.81 77 MET A CA 1
ATOM 624 C C . MET A 1 77 ? 3.103 14.152 4.772 1.00 93.81 77 MET A C 1
ATOM 626 O O . MET A 1 77 ? 2.579 14.208 3.659 1.00 93.81 77 MET A O 1
ATOM 630 N N . GLY A 1 78 ? 4.213 13.450 5.017 1.00 94.38 78 GLY A N 1
ATOM 631 C CA . GLY A 1 78 ? 4.910 12.692 3.982 1.00 94.38 78 GLY A CA 1
ATOM 632 C C . GLY A 1 78 ? 4.007 11.645 3.326 1.00 94.38 78 GLY A C 1
ATOM 633 O O . GLY A 1 78 ? 3.177 11.013 3.985 1.00 94.38 78 GLY A O 1
ATOM 634 N N . GLY A 1 79 ? 4.192 11.431 2.021 1.00 92.12 79 GLY A N 1
ATOM 635 C CA . GLY A 1 79 ? 3.281 10.607 1.222 1.00 92.12 79 GLY A CA 1
ATOM 636 C C . GLY A 1 79 ? 3.173 9.159 1.706 1.00 92.12 79 GLY A C 1
ATOM 637 O O . GLY A 1 79 ? 2.090 8.584 1.665 1.00 92.12 79 GLY A O 1
ATOM 638 N N . ALA A 1 80 ? 4.266 8.596 2.233 1.00 91.25 80 ALA A N 1
ATOM 639 C CA . ALA A 1 80 ? 4.269 7.262 2.832 1.00 91.25 80 ALA A CA 1
ATOM 640 C C . ALA A 1 80 ? 3.380 7.188 4.084 1.00 91.25 80 ALA A C 1
ATOM 642 O O . ALA A 1 80 ? 2.556 6.286 4.189 1.00 91.25 80 ALA A O 1
ATOM 643 N N . LEU A 1 81 ? 3.493 8.164 4.994 1.00 93.62 81 LEU A N 1
ATOM 644 C CA . LEU A 1 81 ? 2.696 8.193 6.221 1.00 93.62 81 LEU A CA 1
ATOM 645 C C . LEU A 1 81 ? 1.204 8.382 5.914 1.00 93.62 81 LEU A C 1
ATOM 647 O O . LEU A 1 81 ? 0.377 7.706 6.519 1.00 93.62 81 LEU A O 1
ATOM 651 N N . LEU A 1 82 ? 0.870 9.241 4.943 1.00 95.50 82 LEU A N 1
ATOM 652 C CA . LEU A 1 82 ? -0.508 9.418 4.478 1.00 95.50 82 LEU A CA 1
ATOM 653 C C . LEU A 1 82 ? -1.076 8.118 3.888 1.00 95.50 82 LEU A C 1
ATOM 655 O O . LEU A 1 82 ? -2.199 7.729 4.206 1.00 95.50 82 LEU A O 1
ATOM 659 N N . ALA A 1 83 ? -0.313 7.456 3.014 1.00 94.38 83 ALA A N 1
ATOM 660 C CA . ALA A 1 83 ? -0.744 6.226 2.361 1.00 94.38 83 ALA A CA 1
ATOM 661 C C . ALA A 1 83 ? -0.938 5.087 3.370 1.00 94.38 83 ALA A C 1
ATOM 663 O O . ALA A 1 83 ? -1.963 4.405 3.333 1.00 94.38 83 ALA A O 1
ATOM 664 N N . ASP A 1 84 ? 0.013 4.912 4.289 1.00 94.56 84 ASP A N 1
ATOM 665 C CA . ASP A 1 84 ? -0.025 3.861 5.302 1.00 94.56 84 ASP A CA 1
ATOM 666 C C . ASP A 1 84 ? -1.182 4.088 6.291 1.00 94.56 84 ASP A C 1
ATOM 668 O O . ASP A 1 84 ? -1.951 3.161 6.560 1.00 94.56 84 ASP A O 1
ATOM 672 N N . SER A 1 85 ? -1.392 5.320 6.774 1.00 96.38 85 SER A N 1
ATOM 673 C CA . SER A 1 85 ? -2.487 5.610 7.709 1.00 96.38 85 SER A CA 1
ATOM 674 C C . SER A 1 85 ? -3.869 5.458 7.064 1.00 96.38 85 SER A C 1
ATOM 676 O O . SER A 1 85 ? -4.769 4.861 7.660 1.00 96.38 85 SER A O 1
ATOM 678 N N . GLN A 1 86 ? -4.043 5.905 5.815 1.00 96.62 86 GLN A N 1
ATOM 679 C CA . GLN A 1 86 ? -5.285 5.703 5.063 1.00 96.62 86 GLN A CA 1
ATOM 680 C C . GLN A 1 86 ? -5.538 4.229 4.740 1.00 96.62 86 GLN A C 1
ATOM 682 O O . GLN A 1 86 ? -6.686 3.773 4.760 1.00 96.62 86 GLN A O 1
ATOM 687 N N . ALA A 1 87 ? -4.483 3.457 4.467 1.00 94.81 87 ALA A N 1
ATOM 688 C CA . ALA A 1 87 ? -4.596 2.022 4.244 1.00 94.81 87 ALA A CA 1
ATOM 689 C C . ALA A 1 87 ? -5.076 1.290 5.505 1.00 94.81 87 ALA A C 1
ATOM 691 O O . ALA A 1 87 ? -5.928 0.408 5.389 1.00 94.81 87 ALA A O 1
ATOM 692 N N . ILE A 1 88 ? -4.605 1.694 6.692 1.00 96.38 88 ILE A N 1
ATOM 693 C CA . ILE A 1 88 ? -5.081 1.168 7.981 1.00 96.38 88 ILE A CA 1
ATOM 694 C C . ILE A 1 88 ? -6.578 1.446 8.150 1.00 96.38 88 ILE A C 1
ATOM 696 O O . ILE A 1 88 ? -7.351 0.510 8.363 1.00 96.38 88 ILE A O 1
ATOM 700 N N . VAL A 1 89 ? -7.013 2.702 7.977 1.00 97.88 89 VAL A N 1
ATOM 701 C CA . VAL A 1 89 ? -8.437 3.068 8.098 1.00 97.88 89 VAL A CA 1
ATOM 702 C C . VAL A 1 89 ? -9.292 2.266 7.117 1.00 97.88 89 VAL A C 1
ATOM 704 O O . VAL A 1 89 ? -10.299 1.671 7.505 1.00 97.88 89 VAL A O 1
ATOM 707 N N . LYS A 1 90 ? -8.870 2.191 5.849 1.00 96.56 90 LYS A N 1
ATOM 708 C CA . LYS A 1 90 ? -9.566 1.410 4.823 1.00 96.56 90 LYS A CA 1
ATOM 709 C C . LYS A 1 90 ? -9.670 -0.061 5.214 1.00 96.56 90 LYS A C 1
ATOM 711 O O . LYS A 1 90 ? -10.755 -0.626 5.117 1.00 96.56 90 LYS A O 1
ATOM 716 N N . ASN A 1 91 ? -8.568 -0.686 5.623 1.00 97.00 91 ASN A N 1
ATOM 717 C CA . ASN A 1 91 ? -8.558 -2.097 5.994 1.00 97.00 91 ASN A CA 1
ATOM 718 C C . ASN A 1 91 ? -9.528 -2.367 7.149 1.00 97.00 91 ASN A C 1
ATOM 720 O O . ASN A 1 91 ? -10.340 -3.284 7.056 1.00 97.00 91 ASN A O 1
ATOM 724 N N . ILE A 1 92 ? -9.524 -1.515 8.177 1.00 97.94 92 ILE A N 1
ATOM 725 C CA . ILE A 1 92 ? -10.430 -1.643 9.320 1.00 97.94 92 ILE A CA 1
ATOM 726 C C . ILE A 1 92 ? -11.897 -1.560 8.873 1.00 97.94 92 ILE A C 1
ATOM 728 O O . ILE A 1 92 ? -12.678 -2.453 9.195 1.00 97.94 92 ILE A O 1
ATOM 732 N N . VAL A 1 93 ? -12.266 -0.549 8.077 1.00 98.19 93 VAL A N 1
ATOM 733 C CA . VAL A 1 93 ? -13.643 -0.367 7.576 1.00 98.19 93 VAL A CA 1
ATOM 734 C C . VAL A 1 93 ? -14.091 -1.546 6.705 1.00 98.19 93 VAL A C 1
ATOM 736 O O . VAL A 1 93 ? -15.195 -2.066 6.879 1.00 98.19 93 VAL A O 1
ATOM 739 N N . PHE A 1 94 ? -13.240 -2.002 5.781 1.00 97.69 94 PHE A N 1
ATOM 740 C CA . PHE A 1 94 ? -13.553 -3.130 4.899 1.00 97.69 94 PHE A CA 1
ATOM 741 C C . PHE A 1 94 ? -13.643 -4.454 5.663 1.00 97.69 94 PHE A C 1
ATOM 743 O O . PHE A 1 94 ? -14.510 -5.274 5.358 1.00 97.69 94 PHE A O 1
ATOM 750 N N . THR A 1 95 ? -12.786 -4.671 6.663 1.00 98.06 95 THR A N 1
ATOM 751 C CA . THR A 1 95 ? -12.856 -5.853 7.526 1.00 98.06 95 THR A CA 1
ATOM 752 C C . THR A 1 95 ? -14.142 -5.852 8.343 1.00 98.06 95 THR A C 1
ATOM 754 O O . THR A 1 95 ? -14.805 -6.887 8.367 1.00 98.06 95 THR A O 1
ATOM 757 N N . THR A 1 96 ? -14.565 -4.711 8.901 1.00 98.25 96 THR A N 1
ATOM 758 C CA . THR A 1 96 ? -15.879 -4.593 9.554 1.00 98.25 96 THR A CA 1
ATOM 759 C C . THR A 1 96 ? -17.003 -4.972 8.594 1.00 98.25 96 THR A C 1
ATOM 761 O O . THR A 1 96 ? -17.794 -5.857 8.908 1.00 98.25 96 THR A O 1
ATOM 764 N N . ALA A 1 97 ? -17.045 -4.381 7.393 1.00 98.25 97 ALA A N 1
ATOM 765 C CA . ALA A 1 97 ? -18.077 -4.682 6.396 1.00 98.25 97 ALA A CA 1
ATOM 766 C C . ALA A 1 97 ? -18.099 -6.171 6.008 1.00 98.25 97 ALA A C 1
ATOM 768 O O . ALA A 1 97 ? -19.158 -6.781 5.875 1.00 98.25 97 ALA A O 1
ATOM 769 N N . ARG A 1 98 ? -16.920 -6.785 5.856 1.00 98.19 98 ARG A N 1
ATOM 770 C CA . ARG A 1 98 ? -16.792 -8.219 5.577 1.00 98.19 98 ARG A CA 1
ATOM 771 C C . ARG A 1 98 ? -17.334 -9.057 6.734 1.00 98.19 98 ARG A C 1
ATOM 773 O O . ARG A 1 98 ? -18.100 -9.984 6.486 1.00 98.19 98 ARG A O 1
ATOM 780 N N . LEU A 1 99 ? -16.963 -8.729 7.971 1.00 97.81 99 LEU A N 1
ATOM 781 C CA . LEU A 1 99 ? -17.418 -9.441 9.165 1.00 97.81 99 LEU A CA 1
ATOM 782 C C . LEU A 1 99 ? -18.930 -9.315 9.360 1.00 97.81 99 LEU A C 1
ATOM 784 O O . LEU A 1 99 ? -19.558 -10.308 9.696 1.00 97.81 99 LEU A O 1
ATOM 788 N N . GLN A 1 100 ? -19.539 -8.174 9.037 1.00 97.75 100 GLN A N 1
ATOM 789 C CA . GLN A 1 100 ? -21.000 -8.027 9.052 1.00 97.75 100 GLN A CA 1
ATOM 790 C C . GLN A 1 100 ? -21.717 -9.040 8.151 1.00 97.75 100 GLN A C 1
ATOM 792 O O . GLN A 1 100 ? -22.802 -9.506 8.488 1.00 97.75 100 GLN A O 1
ATOM 797 N N . VAL A 1 101 ? -21.109 -9.407 7.020 1.00 97.81 101 VAL A N 1
ATOM 798 C CA . VAL A 1 101 ? -21.670 -10.399 6.092 1.00 97.81 101 VAL A CA 1
ATOM 799 C C . VAL A 1 101 ? -21.351 -11.826 6.534 1.00 97.81 101 VAL A C 1
ATOM 801 O O . VAL A 1 101 ? -22.209 -12.702 6.452 1.00 97.81 101 VAL A O 1
ATOM 804 N N . THR A 1 102 ? -20.117 -12.091 6.971 1.00 98.06 102 THR A N 1
ATOM 805 C CA . THR A 1 102 ? -19.651 -13.464 7.229 1.00 98.06 102 THR A CA 1
ATOM 806 C C . THR A 1 102 ? -19.903 -13.954 8.653 1.00 98.06 102 THR A C 1
ATOM 808 O O . THR A 1 102 ? -20.030 -15.156 8.861 1.00 98.06 102 THR A O 1
ATOM 811 N N . ALA A 1 103 ? -19.910 -13.049 9.632 1.00 97.75 103 ALA A N 1
ATOM 812 C CA . ALA A 1 103 ? -20.003 -13.339 11.061 1.00 97.75 103 ALA A CA 1
ATOM 813 C C . ALA A 1 103 ? -20.519 -12.098 11.834 1.00 97.75 103 ALA A C 1
ATOM 815 O O . ALA A 1 103 ? -19.738 -11.456 12.537 1.00 97.75 103 ALA A O 1
ATOM 816 N N . PRO A 1 104 ? -21.811 -11.734 11.698 1.00 97.25 104 PRO A N 1
ATOM 817 C CA . PRO A 1 104 ? -22.363 -10.490 12.251 1.00 97.25 104 PRO A CA 1
ATOM 818 C C . PRO A 1 104 ? -22.227 -10.370 13.777 1.00 97.25 104 PRO A C 1
ATOM 820 O O . PRO A 1 104 ? -22.058 -9.270 14.289 1.00 97.25 104 PRO A O 1
ATOM 823 N N . ASP A 1 105 ? -22.220 -11.490 14.499 1.00 96.88 105 ASP A N 1
ATOM 824 C CA . ASP A 1 105 ? -22.091 -11.503 15.963 1.00 96.88 105 ASP A CA 1
ATOM 825 C C . ASP A 1 105 ? -20.623 -11.542 16.442 1.00 96.88 105 ASP A C 1
ATOM 827 O O . ASP A 1 105 ? -20.350 -11.740 17.628 1.00 96.88 105 ASP A O 1
ATOM 831 N N . ALA A 1 106 ? -19.649 -11.412 15.532 1.00 96.62 106 ALA A N 1
ATOM 832 C CA . ALA A 1 106 ? -18.237 -11.433 15.891 1.00 96.62 106 ALA A CA 1
ATOM 833 C C . ALA A 1 106 ? -17.827 -10.162 16.650 1.00 96.62 106 ALA A C 1
ATOM 835 O O . ALA A 1 106 ? -18.180 -9.043 16.273 1.00 96.62 106 ALA A O 1
ATOM 836 N N . LEU A 1 107 ? -17.009 -10.349 17.687 1.00 96.62 107 LEU A N 1
ATOM 837 C CA . LEU A 1 107 ? -16.290 -9.265 18.351 1.00 96.62 107 LEU A CA 1
ATOM 838 C C . LEU A 1 107 ? -15.084 -8.877 17.494 1.00 96.62 107 LEU A C 1
ATOM 840 O O . LEU A 1 107 ? -14.266 -9.739 17.163 1.00 96.62 107 LEU A O 1
ATOM 844 N N . TYR A 1 108 ? -14.957 -7.595 17.159 1.00 97.12 108 TYR A N 1
ATOM 845 C CA . TYR A 1 108 ? -13.858 -7.097 16.340 1.00 97.12 108 TYR A CA 1
ATOM 846 C C . TYR A 1 108 ? -13.030 -6.053 17.087 1.00 97.12 108 TYR A C 1
ATOM 848 O O . TYR A 1 108 ? -13.417 -4.898 17.236 1.00 97.12 108 TYR A O 1
ATOM 856 N N . PHE A 1 109 ? -11.856 -6.478 17.550 1.00 95.62 109 PHE A N 1
ATOM 857 C CA . PHE A 1 109 ? -10.908 -5.636 18.272 1.00 95.62 109 PHE A CA 1
ATOM 858 C C . PHE A 1 109 ? -9.885 -5.060 17.291 1.00 95.62 109 PHE A C 1
ATOM 860 O O . PHE A 1 109 ? -8.909 -5.732 16.962 1.00 95.62 109 PHE A O 1
ATOM 867 N N . ILE A 1 110 ? -10.075 -3.816 16.844 1.00 95.69 110 ILE A N 1
ATOM 868 C CA . ILE A 1 110 ? -9.214 -3.194 15.817 1.00 95.69 110 ILE A CA 1
ATOM 869 C C . ILE A 1 110 ? -7.737 -3.078 16.226 1.00 95.69 110 ILE A C 1
ATOM 871 O O . ILE A 1 110 ? -6.869 -3.018 15.363 1.00 95.69 110 ILE A O 1
ATOM 875 N N . ILE A 1 111 ? -7.430 -3.117 17.528 1.00 91.94 111 ILE A N 1
ATOM 876 C CA . ILE A 1 111 ? -6.054 -3.198 18.046 1.00 91.94 111 ILE A CA 1
ATOM 877 C C . ILE A 1 111 ? -5.301 -4.442 17.558 1.00 91.94 111 ILE A C 1
ATOM 879 O O . ILE A 1 111 ? -4.079 -4.454 17.522 1.00 91.94 111 ILE A O 1
ATOM 883 N N . GLN A 1 112 ? -6.017 -5.492 17.148 1.00 91.12 112 GLN A N 1
ATOM 884 C CA . GLN A 1 112 ? -5.412 -6.707 16.605 1.00 91.12 112 GLN A CA 1
ATOM 885 C C . GLN A 1 112 ? -5.038 -6.598 15.123 1.00 91.12 112 GLN A C 1
ATOM 887 O O . GLN A 1 112 ? -4.415 -7.521 14.606 1.00 91.12 112 GLN A O 1
ATOM 892 N N . GLU A 1 113 ? -5.398 -5.504 14.443 1.00 91.38 113 GLU A N 1
ATOM 893 C CA . GLU A 1 113 ? -4.976 -5.243 13.059 1.00 91.38 113 GLU A CA 1
ATOM 894 C C . GLU A 1 113 ? -3.539 -4.693 12.978 1.00 91.38 113 GLU A C 1
ATOM 896 O O . GLU A 1 113 ? -2.998 -4.539 11.883 1.00 91.38 113 GLU A O 1
ATOM 901 N N . GLY A 1 114 ? -2.918 -4.393 14.126 1.00 85.94 114 GLY A N 1
ATOM 902 C CA . GLY A 1 114 ? -1.516 -3.994 14.229 1.00 85.94 114 GLY A CA 1
ATOM 903 C C . GLY A 1 114 ? -0.527 -5.161 14.132 1.00 85.94 114 GLY A C 1
ATOM 904 O O . GLY A 1 114 ? -0.893 -6.335 14.048 1.00 85.94 114 GLY A O 1
ATOM 905 N N . THR A 1 115 ? 0.765 -4.829 14.174 1.00 84.69 115 THR A N 1
ATOM 906 C CA . THR A 1 115 ? 1.871 -5.798 14.103 1.00 84.69 115 THR A CA 1
ATOM 907 C C . THR A 1 115 ? 2.355 -6.274 15.472 1.00 84.69 115 THR A C 1
ATOM 909 O O . THR A 1 115 ? 3.340 -6.998 15.529 1.00 84.69 115 THR A O 1
ATOM 912 N N . ASP A 1 116 ? 1.682 -5.942 16.575 1.00 83.38 116 ASP A N 1
ATOM 913 C CA . ASP A 1 116 ? 2.137 -6.260 17.942 1.00 83.38 116 ASP A CA 1
ATOM 914 C C . ASP A 1 116 ? 2.419 -7.754 18.153 1.00 83.38 116 ASP A C 1
ATOM 916 O O . ASP A 1 116 ? 3.367 -8.137 18.835 1.00 83.38 116 ASP A O 1
ATOM 920 N N . ARG A 1 117 ? 1.615 -8.633 17.541 1.00 82.62 117 ARG A N 1
ATOM 921 C CA . ARG A 1 117 ? 1.841 -10.089 17.604 1.00 82.62 117 ARG A CA 1
ATOM 922 C C . ARG A 1 117 ? 3.088 -10.517 16.840 1.00 82.62 117 ARG A C 1
ATOM 924 O O . ARG A 1 117 ? 3.776 -11.443 17.264 1.00 82.62 117 ARG A O 1
ATOM 931 N N . GLU A 1 118 ? 3.351 -9.867 15.713 1.00 87.38 118 GLU A N 1
ATOM 932 C CA . GLU A 1 118 ? 4.544 -10.094 14.905 1.00 87.38 118 GLU A CA 1
ATOM 933 C C . GLU A 1 118 ? 5.782 -9.538 15.618 1.00 87.38 118 GLU A C 1
ATOM 935 O O . GLU A 1 118 ? 6.798 -10.223 15.686 1.00 87.38 118 GLU A O 1
ATOM 940 N N . GLU A 1 119 ? 5.685 -8.362 16.240 1.00 88.12 119 GLU A N 1
ATOM 941 C CA . GLU A 1 119 ? 6.744 -7.803 17.081 1.00 88.12 119 GLU A CA 1
ATOM 942 C C . GLU A 1 119 ? 7.026 -8.693 18.293 1.00 88.12 119 GLU A C 1
ATOM 944 O O . GLU A 1 119 ? 8.187 -8.972 18.574 1.00 88.12 119 GLU A O 1
ATOM 949 N N . GLY A 1 120 ? 5.990 -9.210 18.960 1.00 86.88 120 GLY A N 1
ATOM 950 C CA . GLY A 1 120 ? 6.139 -10.185 20.039 1.00 86.88 120 GLY A CA 1
ATOM 951 C C . GLY A 1 120 ? 6.889 -11.435 19.574 1.00 86.88 120 GLY A C 1
ATOM 952 O O . GLY A 1 120 ? 7.866 -11.835 20.205 1.00 86.88 120 GLY A O 1
ATOM 953 N N . LEU A 1 121 ? 6.507 -11.986 18.415 1.00 90.88 121 LEU A N 1
ATOM 954 C CA . LEU A 1 121 ? 7.197 -13.122 17.803 1.00 90.88 121 LEU A CA 1
ATOM 955 C C . LEU A 1 121 ? 8.663 -12.788 17.482 1.00 90.88 121 LEU A C 1
ATOM 957 O O . LEU A 1 121 ? 9.552 -13.585 17.772 1.00 90.88 121 LEU A O 1
ATOM 961 N N . PHE A 1 122 ? 8.946 -11.617 16.908 1.00 92.06 122 PHE A N 1
ATOM 962 C CA . PHE A 1 122 ? 10.319 -11.186 16.630 1.00 92.06 122 PHE A CA 1
ATOM 963 C C . PHE A 1 122 ? 11.124 -10.926 17.904 1.00 92.06 122 PHE A C 1
ATOM 965 O O . PHE A 1 122 ? 12.319 -11.224 17.940 1.00 92.06 122 PHE A O 1
ATOM 972 N N . GLY A 1 123 ? 10.486 -10.412 18.952 1.00 92.50 123 GLY A N 1
ATOM 973 C CA . GLY A 1 123 ? 11.061 -10.262 20.280 1.00 92.50 123 GLY A CA 1
ATOM 974 C C . GLY A 1 123 ? 11.493 -11.612 20.842 1.00 92.50 123 GLY A C 1
ATOM 975 O O . GLY A 1 123 ? 12.646 -11.758 21.246 1.00 92.50 123 GLY A O 1
ATOM 976 N N . GLU A 1 124 ? 10.625 -12.626 20.779 1.00 92.38 124 GLU A N 1
ATOM 977 C CA . GLU A 1 124 ? 10.968 -13.998 21.168 1.00 92.38 124 GLU A CA 1
ATOM 978 C C . GLU A 1 124 ? 12.109 -14.560 20.314 1.00 92.38 124 GLU A C 1
ATOM 980 O O . GLU A 1 124 ? 13.090 -15.062 20.855 1.00 92.38 124 GLU A O 1
ATOM 985 N N . VAL A 1 125 ? 12.046 -14.415 18.986 1.00 95.12 125 VAL A N 1
ATOM 986 C CA . VAL A 1 125 ? 13.111 -14.869 18.073 1.00 95.12 125 VAL A CA 1
ATOM 987 C C . VAL A 1 125 ? 14.472 -14.278 18.443 1.00 95.12 125 VAL A C 1
ATOM 989 O O . VAL A 1 125 ? 15.475 -14.988 18.396 1.00 95.12 125 VAL A O 1
ATOM 992 N N . ARG A 1 126 ? 14.522 -12.999 18.828 1.00 95.06 126 ARG A N 1
ATOM 993 C CA . ARG A 1 126 ? 15.767 -12.306 19.195 1.00 95.06 126 ARG A CA 1
ATOM 994 C C . ARG A 1 126 ? 16.259 -12.611 20.606 1.00 95.06 126 ARG A C 1
ATOM 996 O O . ARG A 1 126 ? 17.429 -12.375 20.882 1.00 95.06 126 ARG A O 1
ATOM 1003 N N . THR A 1 127 ? 15.388 -13.089 21.490 1.00 94.56 127 THR A N 1
ATOM 1004 C CA . THR A 1 127 ? 15.700 -13.317 22.914 1.00 94.56 127 THR A CA 1
ATOM 1005 C C . THR A 1 127 ? 15.788 -14.792 23.298 1.00 94.56 127 THR A C 1
ATOM 1007 O O . THR A 1 127 ? 16.151 -15.111 24.427 1.00 94.56 127 THR A O 1
ATOM 1010 N N . MET A 1 128 ? 15.488 -15.696 22.364 1.00 94.38 128 MET A N 1
ATOM 1011 C CA . MET A 1 128 ? 15.488 -17.145 22.575 1.00 94.38 128 MET A CA 1
ATOM 1012 C C . MET A 1 128 ? 16.860 -17.721 22.956 1.00 94.38 128 MET A C 1
ATOM 1014 O O . MET A 1 128 ? 16.926 -18.738 23.644 1.00 94.38 128 MET A O 1
ATOM 1018 N N . ASP A 1 129 ? 17.948 -17.094 22.512 1.00 93.44 129 ASP A N 1
ATOM 1019 C CA . ASP A 1 129 ? 19.322 -17.456 22.861 1.00 93.44 129 ASP A CA 1
ATOM 1020 C C . ASP A 1 129 ? 20.213 -16.200 22.975 1.00 93.44 129 ASP A C 1
ATOM 1022 O O . ASP A 1 129 ? 19.732 -15.067 22.984 1.00 93.44 129 ASP A O 1
ATOM 1026 N N . HIS A 1 130 ? 21.528 -16.395 23.096 1.00 94.06 130 HIS A N 1
ATOM 1027 C CA . HIS A 1 130 ? 22.504 -15.305 23.202 1.00 94.06 130 HIS A CA 1
ATOM 1028 C C . HIS A 1 130 ? 22.894 -14.667 21.858 1.00 94.06 130 HIS A C 1
ATOM 1030 O O . HIS A 1 130 ? 23.743 -13.776 21.848 1.00 94.06 130 HIS A O 1
ATOM 1036 N N . ASP A 1 131 ? 22.306 -15.103 20.742 1.00 94.56 131 ASP A N 1
ATOM 1037 C CA . ASP A 1 131 ? 22.578 -14.566 19.412 1.00 94.56 131 ASP A CA 1
ATOM 1038 C C . ASP A 1 131 ? 21.369 -13.762 18.894 1.00 94.56 131 ASP A C 1
ATOM 1040 O O . ASP A 1 131 ? 20.478 -14.313 18.237 1.00 94.56 131 ASP A O 1
ATOM 1044 N N . PRO A 1 132 ? 21.312 -12.442 19.155 1.00 92.81 132 PRO A N 1
ATOM 1045 C CA . PRO A 1 132 ? 20.190 -11.603 18.734 1.00 92.81 132 PRO A CA 1
ATOM 1046 C C . PRO A 1 132 ? 20.143 -11.355 17.217 1.00 92.81 132 PRO A C 1
ATOM 1048 O O . PRO A 1 132 ? 19.145 -10.818 16.725 1.00 92.81 132 PRO A O 1
ATOM 1051 N N . ASN A 1 133 ? 21.199 -11.724 16.477 1.00 94.81 133 ASN A N 1
ATOM 1052 C CA . ASN A 1 133 ? 21.326 -11.517 15.035 1.00 94.81 133 ASN A CA 1
ATOM 1053 C C . ASN A 1 133 ? 21.663 -12.837 14.316 1.00 94.81 133 ASN A C 1
ATOM 1055 O O . ASN A 1 133 ? 22.703 -12.923 13.657 1.00 94.81 133 ASN A O 1
ATOM 1059 N N . PRO A 1 134 ? 20.784 -13.852 14.407 1.00 94.00 134 PRO A N 1
ATOM 1060 C CA . PRO A 1 134 ? 21.024 -15.118 13.739 1.00 94.00 134 PRO A CA 1
ATOM 1061 C C . PRO A 1 134 ? 21.023 -14.941 12.218 1.00 94.00 134 PRO A C 1
ATOM 1063 O O . PRO A 1 134 ? 20.359 -14.053 11.670 1.00 94.00 134 PRO A O 1
ATOM 1066 N N . ASP A 1 135 ? 21.728 -15.829 11.521 1.00 95.81 135 ASP A N 1
ATOM 1067 C CA . ASP A 1 135 ? 21.632 -15.934 10.068 1.00 95.81 135 ASP A CA 1
ATOM 1068 C C . ASP A 1 135 ? 20.207 -16.331 9.627 1.00 95.81 135 ASP A C 1
ATOM 1070 O O . ASP A 1 135 ? 19.336 -16.654 10.436 1.00 95.81 135 ASP A O 1
ATOM 1074 N N . THR A 1 136 ? 19.921 -16.302 8.323 1.00 95.69 136 THR A N 1
ATOM 1075 C CA . THR A 1 136 ? 18.563 -16.582 7.819 1.00 95.69 136 THR A CA 1
ATOM 1076 C C . THR A 1 136 ? 18.047 -17.959 8.250 1.00 95.69 136 THR A C 1
ATOM 1078 O O . THR A 1 136 ? 16.866 -18.095 8.567 1.00 95.69 136 THR A O 1
ATOM 1081 N N . ILE A 1 137 ? 18.919 -18.971 8.305 1.00 95.12 137 ILE A N 1
ATOM 1082 C CA . ILE A 1 137 ? 18.556 -20.322 8.751 1.00 95.12 137 ILE A CA 1
ATOM 1083 C C . ILE A 1 137 ? 18.212 -20.305 10.245 1.00 95.12 137 ILE A C 1
ATOM 1085 O O . ILE A 1 137 ? 17.190 -20.863 10.652 1.00 95.12 137 ILE A O 1
ATOM 1089 N N . GLY A 1 138 ? 19.011 -19.613 11.054 1.00 94.50 138 GLY A N 1
ATOM 1090 C CA . GLY A 1 138 ? 18.763 -19.401 12.471 1.00 94.50 138 GLY A CA 1
ATOM 1091 C C . GLY A 1 138 ? 17.462 -18.642 12.730 1.00 94.50 138 GLY A C 1
ATOM 1092 O O . GLY A 1 138 ? 16.670 -19.095 13.554 1.00 94.50 138 GLY A O 1
ATOM 1093 N N . VAL A 1 139 ? 17.166 -17.569 11.983 1.00 96.00 139 VAL A N 1
ATOM 1094 C CA . VAL A 1 139 ? 15.862 -16.878 12.044 1.00 96.00 139 VAL A CA 1
ATOM 1095 C C . VAL A 1 139 ? 14.727 -17.858 11.752 1.00 96.00 139 VAL A C 1
ATOM 1097 O O . VAL A 1 139 ? 13.756 -17.893 12.502 1.00 96.00 139 VAL A O 1
ATOM 1100 N N . CYS A 1 140 ? 14.839 -18.690 10.710 1.00 96.19 140 CYS A N 1
ATOM 1101 C CA . CYS A 1 140 ? 13.808 -19.678 10.382 1.00 96.19 140 CYS A CA 1
ATOM 1102 C C . CYS A 1 140 ? 13.588 -20.694 11.513 1.00 96.19 140 CYS A C 1
ATOM 1104 O O . CYS A 1 140 ? 12.442 -20.979 11.864 1.00 96.19 140 CYS A O 1
ATOM 1106 N N . HIS A 1 141 ? 14.661 -21.230 12.101 1.00 95.94 141 HIS A N 1
ATOM 1107 C CA . HIS A 1 141 ? 14.564 -22.179 13.212 1.00 95.94 141 HIS A CA 1
ATOM 1108 C C . HIS A 1 141 ? 13.958 -21.540 14.465 1.00 95.94 141 HIS A C 1
ATOM 1110 O O . HIS A 1 141 ? 13.030 -22.105 15.051 1.00 95.94 141 HIS A O 1
ATOM 1116 N N . LYS A 1 142 ? 14.426 -20.346 14.844 1.00 96.25 142 LYS A N 1
ATOM 1117 C CA . LYS A 1 142 ? 13.910 -19.613 16.005 1.00 96.25 142 LYS A CA 1
ATOM 1118 C C . LYS A 1 142 ? 12.458 -19.197 15.803 1.00 96.25 142 LYS A C 1
ATOM 1120 O O . LYS A 1 142 ? 11.651 -19.402 16.699 1.00 96.25 142 LYS A O 1
ATOM 1125 N N . ALA A 1 143 ? 12.081 -18.709 14.620 1.00 95.50 143 ALA A N 1
ATOM 1126 C CA . ALA A 1 143 ? 10.696 -18.342 14.314 1.00 95.50 143 ALA A CA 1
ATOM 1127 C C . ALA A 1 143 ? 9.759 -19.556 14.364 1.00 95.50 143 ALA A C 1
ATOM 1129 O O . ALA A 1 143 ? 8.655 -19.465 14.904 1.00 95.50 143 ALA A O 1
ATOM 1130 N N . ALA A 1 144 ? 10.202 -20.716 13.864 1.00 95.38 144 ALA A N 1
ATOM 1131 C CA . ALA A 1 144 ? 9.439 -21.957 13.968 1.00 95.38 144 ALA A CA 1
ATOM 1132 C C . ALA A 1 144 ? 9.249 -22.398 15.428 1.00 95.38 144 ALA A C 1
ATOM 1134 O O . ALA A 1 144 ? 8.177 -22.892 15.783 1.00 95.38 144 ALA A O 1
ATOM 1135 N N . LEU A 1 145 ? 10.265 -22.217 16.280 1.00 96.19 145 LEU A N 1
ATOM 1136 C CA . LEU A 1 145 ? 10.162 -22.526 17.704 1.00 96.19 145 LEU A CA 1
ATOM 1137 C C . LEU A 1 145 ? 9.276 -21.515 18.447 1.00 96.19 145 LEU A C 1
ATOM 1139 O O . LEU A 1 145 ? 8.372 -21.939 19.160 1.00 96.19 145 LEU A O 1
ATOM 1143 N N . ALA A 1 146 ? 9.454 -20.214 18.213 1.00 94.94 146 ALA A N 1
ATOM 1144 C CA . ALA A 1 146 ? 8.653 -19.141 18.808 1.00 94.94 146 ALA A CA 1
ATOM 1145 C C . ALA A 1 146 ? 7.167 -19.299 18.447 1.00 94.94 146 ALA A C 1
ATOM 1147 O O . ALA A 1 146 ? 6.295 -19.255 19.305 1.00 94.94 146 ALA A O 1
ATOM 1148 N N . THR A 1 147 ? 6.866 -19.661 17.195 1.00 93.56 147 THR A N 1
ATOM 1149 C CA . THR A 1 147 ? 5.488 -19.960 16.766 1.00 93.56 147 THR A CA 1
ATOM 1150 C C . THR A 1 147 ? 4.884 -21.138 17.542 1.00 93.56 147 THR A C 1
ATOM 1152 O O . THR A 1 147 ? 3.708 -21.105 17.906 1.00 93.56 147 THR A O 1
ATOM 1155 N N . LYS A 1 148 ? 5.666 -22.191 17.826 1.00 94.94 148 LYS A N 1
ATOM 1156 C CA . LYS A 1 148 ? 5.200 -23.317 18.656 1.00 94.94 148 LYS A CA 1
ATOM 1157 C C . LYS A 1 148 ? 4.960 -22.887 20.099 1.00 94.94 148 LYS A C 1
ATOM 1159 O O . LYS A 1 148 ? 3.959 -23.298 20.677 1.00 94.94 148 LYS A O 1
ATOM 1164 N N . VAL A 1 149 ? 5.851 -22.069 20.658 1.00 93.31 149 VAL A N 1
ATOM 1165 C CA . VAL A 1 149 ? 5.716 -21.504 22.007 1.00 93.31 149 VAL A CA 1
ATOM 1166 C C . VAL A 1 149 ? 4.446 -20.653 22.099 1.00 93.31 149 VAL A C 1
ATOM 1168 O O . VAL A 1 149 ? 3.605 -20.922 22.953 1.00 93.31 149 VAL A O 1
ATOM 1171 N N . HIS A 1 150 ? 4.223 -19.737 21.154 1.00 90.06 150 HIS A N 1
ATOM 1172 C CA . HIS A 1 150 ? 2.980 -18.970 21.037 1.00 90.06 150 HIS A CA 1
ATOM 1173 C C . HIS A 1 150 ? 1.746 -19.875 20.935 1.00 90.06 150 HIS A C 1
ATOM 1175 O O . HIS A 1 150 ? 0.784 -19.672 21.667 1.00 90.06 150 HIS A O 1
ATOM 1181 N N . SER A 1 151 ? 1.773 -20.918 20.098 1.00 90.12 151 SER A N 1
ATOM 1182 C CA . SER A 1 151 ? 0.646 -21.855 19.982 1.00 90.12 151 SER A CA 1
ATOM 1183 C C . SER A 1 151 ? 0.352 -22.594 21.294 1.00 90.12 151 SER A C 1
ATOM 1185 O O . SER A 1 151 ? -0.813 -22.862 21.585 1.00 90.12 151 SER A O 1
ATOM 1187 N N . ILE A 1 152 ? 1.379 -22.926 22.084 1.00 93.50 152 ILE A N 1
ATOM 1188 C CA . ILE A 1 152 ? 1.215 -23.517 23.419 1.00 93.50 152 ILE A CA 1
ATOM 1189 C C . ILE A 1 152 ? 0.613 -22.485 24.377 1.00 93.50 152 ILE A C 1
ATOM 1191 O O . ILE A 1 152 ? -0.316 -22.815 25.108 1.00 93.50 152 ILE A O 1
ATOM 1195 N N . HIS A 1 153 ? 1.090 -21.240 24.351 1.00 90.50 153 HIS A N 1
ATOM 1196 C CA . HIS A 1 153 ? 0.553 -20.149 25.167 1.00 90.50 153 HIS A CA 1
ATOM 1197 C C . HIS A 1 153 ? -0.912 -19.829 24.832 1.00 90.50 153 HIS A C 1
ATOM 1199 O O . HIS A 1 153 ? -1.705 -19.590 25.737 1.00 90.50 153 HIS A O 1
ATOM 1205 N N . GLU A 1 154 ? -1.303 -19.891 23.559 1.00 84.25 154 GLU A N 1
ATOM 1206 C CA . GLU A 1 154 ? -2.696 -19.725 23.125 1.00 84.25 154 GLU A CA 1
ATOM 1207 C C . GLU A 1 154 ? -3.604 -20.855 23.637 1.00 84.25 154 GLU A C 1
ATOM 1209 O O . GLU A 1 154 ? -4.736 -20.603 24.047 1.00 84.25 154 GLU A O 1
ATOM 1214 N N . GLN A 1 155 ? -3.114 -22.101 23.639 1.00 89.56 155 GLN A N 1
ATOM 1215 C CA . GLN A 1 155 ? -3.852 -23.264 24.156 1.00 89.56 155 GLN A CA 1
ATOM 1216 C C . GLN A 1 155 ? -3.886 -23.309 25.687 1.00 89.56 155 GLN A C 1
ATOM 1218 O O . GLN A 1 155 ? -4.843 -23.816 26.275 1.00 89.56 155 GLN A O 1
ATOM 1223 N N . HIS A 1 156 ? -2.858 -22.760 26.331 1.00 91.44 156 HIS A N 1
ATOM 1224 C CA . HIS A 1 156 ? -2.690 -22.737 27.776 1.00 91.44 156 HIS A CA 1
ATOM 1225 C C . HIS A 1 156 ? -2.348 -21.320 28.263 1.00 91.44 156 HIS A C 1
ATOM 1227 O O . HIS A 1 156 ? -1.209 -21.073 28.671 1.00 91.44 156 HIS A O 1
ATOM 1233 N N . PRO A 1 157 ? -3.329 -20.395 28.301 1.00 84.62 157 PRO A N 1
ATOM 1234 C CA . PRO A 1 157 ? -3.089 -19.006 28.703 1.00 84.62 157 PRO A CA 1
ATOM 1235 C C . PRO A 1 157 ? -2.456 -18.848 30.096 1.00 84.62 157 PRO A C 1
ATOM 1237 O O . PRO A 1 157 ? -1.814 -17.844 30.377 1.00 84.62 157 PRO A O 1
ATOM 1240 N N . SER A 1 158 ? -2.586 -19.849 30.973 1.00 90.19 158 SER A N 1
ATOM 1241 C CA . SER A 1 158 ? -1.946 -19.866 32.294 1.00 90.19 158 SER A CA 1
ATOM 1242 C C . SER A 1 158 ? -0.418 -19.993 32.256 1.00 90.19 158 SER A C 1
ATOM 1244 O O . SER A 1 158 ? 0.229 -19.632 33.234 1.00 90.19 158 SER A O 1
ATOM 1246 N N . LEU A 1 159 ? 0.164 -20.535 31.175 1.00 90.75 159 LEU A N 1
ATOM 1247 C CA . LEU A 1 159 ? 1.618 -20.716 31.040 1.00 90.75 159 LEU A CA 1
ATOM 1248 C C . LEU A 1 159 ? 2.339 -19.416 30.692 1.00 90.75 159 LEU A C 1
ATOM 1250 O O . LEU A 1 159 ? 3.491 -19.232 31.072 1.00 90.75 159 LEU A O 1
ATOM 1254 N N . ASN A 1 160 ? 1.649 -18.511 30.003 1.00 86.19 160 ASN A N 1
ATOM 1255 C CA . ASN A 1 160 ? 2.148 -17.183 29.706 1.00 86.19 160 ASN A CA 1
ATOM 1256 C C . ASN A 1 160 ? 1.146 -16.157 30.227 1.00 86.19 160 ASN A C 1
ATOM 1258 O O . ASN A 1 160 ? 0.323 -15.660 29.456 1.00 86.19 160 ASN A O 1
ATOM 1262 N N . PRO A 1 161 ? 1.221 -15.801 31.522 1.00 76.88 161 PRO A N 1
ATOM 1263 C CA . PRO A 1 161 ? 0.390 -14.740 32.087 1.00 76.88 161 PRO A CA 1
ATOM 1264 C C . PRO A 1 161 ? 0.691 -13.355 31.476 1.00 76.88 161 PRO A C 1
ATOM 1266 O O . PRO A 1 161 ? 0.112 -12.357 31.904 1.00 76.88 161 PRO A O 1
ATOM 1269 N N . GLY A 1 162 ? 1.590 -13.283 30.487 1.00 74.69 162 GLY A N 1
ATOM 1270 C CA . GLY A 1 162 ? 2.176 -12.067 29.964 1.00 74.69 162 GLY A CA 1
ATOM 1271 C C . GLY A 1 162 ? 3.267 -11.552 30.892 1.00 74.69 162 GLY A C 1
ATOM 1272 O O . GLY A 1 162 ? 3.401 -11.963 32.049 1.00 74.69 162 GLY A O 1
ATOM 1273 N N . HIS A 1 163 ? 4.062 -10.607 30.398 1.00 67.50 163 HIS A N 1
ATOM 1274 C CA . HIS A 1 163 ? 4.913 -9.834 31.287 1.00 67.50 163 HIS A CA 1
ATOM 1275 C C . HIS A 1 163 ? 4.016 -9.065 32.257 1.00 67.50 163 HIS A C 1
ATOM 1277 O O . HIS A 1 163 ? 3.309 -8.141 31.850 1.00 67.50 163 HIS A O 1
ATOM 1283 N N . THR A 1 164 ? 4.055 -9.439 33.539 1.00 57.19 164 THR A N 1
ATOM 1284 C CA . THR A 1 164 ? 3.461 -8.659 34.624 1.00 57.19 164 THR A CA 1
ATOM 1285 C C . THR A 1 164 ? 4.163 -7.312 34.637 1.00 57.19 164 THR A C 1
ATOM 1287 O O . THR A 1 164 ? 5.217 -7.146 35.253 1.00 57.19 164 THR A O 1
ATOM 1290 N N . ARG A 1 165 ? 3.631 -6.344 33.889 1.00 53.91 165 ARG A N 1
ATOM 1291 C CA . ARG A 1 165 ? 4.185 -4.997 33.893 1.00 53.91 165 ARG A CA 1
ATOM 1292 C C . ARG A 1 165 ? 4.151 -4.504 35.330 1.00 53.91 165 ARG A C 1
ATOM 1294 O O . ARG A 1 165 ? 3.144 -4.657 36.027 1.00 53.91 165 ARG A O 1
ATOM 1301 N N . LEU A 1 166 ? 5.263 -3.914 35.772 1.00 49.97 166 LEU A N 1
ATOM 1302 C CA . LEU A 1 166 ? 5.248 -3.037 36.937 1.00 49.97 166 LEU A CA 1
ATOM 1303 C C . LEU A 1 166 ? 4.035 -2.122 36.770 1.00 49.97 166 LEU A C 1
ATOM 1305 O O . LEU A 1 166 ? 3.899 -1.509 35.713 1.00 49.97 166 LEU A O 1
ATOM 1309 N N . LYS A 1 167 ? 3.135 -2.123 37.762 1.00 52.06 167 LYS A N 1
ATOM 1310 C CA . LYS A 1 167 ? 1.837 -1.428 37.774 1.00 52.06 167 LYS A CA 1
ATOM 1311 C C . LYS A 1 167 ? 2.009 0.097 37.696 1.00 52.06 167 LYS A C 1
ATOM 1313 O O . LYS A 1 167 ? 1.657 0.820 38.620 1.00 52.06 167 LYS A O 1
ATOM 1318 N N . SER A 1 168 ? 2.586 0.592 36.611 1.00 48.38 168 SER A N 1
ATOM 1319 C CA . SER A 1 168 ? 2.508 1.979 36.204 1.00 48.38 168 SER A CA 1
ATOM 1320 C C . SER A 1 168 ? 1.137 2.135 35.570 1.00 48.38 168 SER A C 1
ATOM 1322 O O . SER A 1 168 ? 0.873 1.603 34.494 1.00 48.38 168 SER A O 1
ATOM 1324 N N . THR A 1 169 ? 0.244 2.810 36.278 1.00 52.41 169 THR A N 1
ATOM 1325 C CA . THR A 1 169 ? -1.168 3.046 35.952 1.00 52.41 169 THR A CA 1
ATOM 1326 C C . THR A 1 169 ? -1.406 3.850 34.661 1.00 52.41 169 THR A C 1
ATOM 1328 O O . THR A 1 169 ? -2.503 4.350 34.450 1.00 52.41 169 THR A O 1
ATOM 1331 N N . THR A 1 170 ? -0.405 3.992 33.788 1.00 56.84 170 THR A N 1
ATOM 1332 C CA . THR A 1 170 ? -0.421 4.895 32.625 1.00 56.84 170 THR A CA 1
ATOM 1333 C C . THR A 1 170 ? 0.176 4.308 31.342 1.00 56.84 170 THR A C 1
ATOM 1335 O O . THR A 1 170 ? 0.219 5.004 30.330 1.00 56.84 170 THR A O 1
ATOM 1338 N N . ALA A 1 171 ? 0.638 3.052 31.328 1.00 58.88 171 ALA A N 1
ATOM 1339 C CA . ALA A 1 171 ? 1.218 2.457 30.120 1.00 58.88 171 ALA A CA 1
ATOM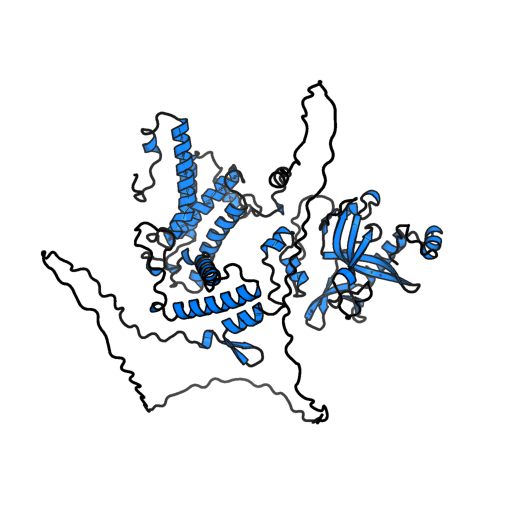 1340 C C . ALA A 1 171 ? 0.120 1.954 29.165 1.00 58.88 171 ALA A C 1
ATOM 1342 O O . ALA A 1 171 ? -0.266 0.790 29.194 1.00 58.88 171 ALA A O 1
ATOM 1343 N N . VAL A 1 172 ? -0.364 2.868 28.328 1.00 64.75 172 VAL A N 1
ATOM 1344 C CA . VAL A 1 172 ? -1.402 2.683 27.301 1.00 64.75 172 VAL A CA 1
ATOM 1345 C C . VAL A 1 172 ? -1.005 1.699 26.180 1.00 64.75 172 VAL A C 1
ATOM 1347 O O . VAL A 1 172 ? -1.862 1.175 25.482 1.00 64.75 172 VAL A O 1
ATOM 1350 N N . ASP A 1 173 ? 0.284 1.399 26.038 1.00 57.62 173 ASP A N 1
ATOM 1351 C CA . ASP A 1 173 ? 0.874 0.806 24.827 1.00 57.62 173 ASP A CA 1
ATOM 1352 C C . ASP A 1 173 ? 0.629 -0.708 24.629 1.00 57.62 173 ASP A C 1
ATOM 1354 O O . ASP A 1 173 ? 1.089 -1.294 23.663 1.00 57.62 173 ASP A O 1
ATOM 1358 N N . HIS A 1 174 ? -0.065 -1.391 25.552 1.00 65.06 174 HIS A N 1
ATOM 1359 C CA . HIS A 1 174 ? -0.339 -2.836 25.428 1.00 65.06 174 HIS A CA 1
ATOM 1360 C C . HIS A 1 174 ? -1.733 -3.185 25.940 1.00 65.06 174 HIS A C 1
ATOM 1362 O O . HIS A 1 174 ? -1.906 -3.937 26.907 1.00 65.06 174 HIS A O 1
ATOM 1368 N N . THR A 1 175 ? -2.740 -2.596 25.298 1.00 72.38 175 THR A N 1
ATOM 1369 C CA . THR A 1 175 ? -4.133 -2.968 25.525 1.00 72.38 175 THR A CA 1
ATOM 1370 C C . THR A 1 175 ? -4.355 -4.394 25.026 1.00 72.38 175 THR A C 1
ATOM 1372 O O . THR A 1 175 ? -3.920 -4.792 23.949 1.00 72.38 175 THR A O 1
ATOM 1375 N N . ASN A 1 176 ? -5.007 -5.215 25.845 1.00 79.75 176 ASN A N 1
ATOM 1376 C CA . ASN A 1 176 ? -5.443 -6.541 25.427 1.00 79.75 176 ASN A CA 1
ATOM 1377 C C . ASN A 1 176 ? -6.960 -6.513 25.179 1.00 79.75 176 ASN A C 1
ATOM 1379 O O . ASN A 1 176 ? -7.664 -5.720 25.809 1.00 79.75 176 ASN A O 1
ATOM 1383 N N . PRO A 1 177 ? -7.492 -7.397 24.318 1.00 87.69 177 PRO A N 1
ATOM 1384 C CA . PRO A 1 177 ? -8.933 -7.496 24.077 1.00 87.69 177 PRO A CA 1
ATOM 1385 C C . PRO A 1 177 ? -9.761 -7.671 25.353 1.00 87.69 177 PRO A C 1
ATOM 1387 O O . PRO A 1 177 ? -10.891 -7.211 25.420 1.00 87.69 177 PRO A O 1
ATOM 1390 N N . TYR A 1 178 ? -9.192 -8.312 26.378 1.00 82.75 178 TYR A N 1
ATOM 1391 C CA . TYR A 1 178 ? -9.865 -8.543 27.657 1.00 82.75 178 TYR A CA 1
ATOM 1392 C C . TYR A 1 178 ? -10.077 -7.250 28.465 1.00 82.75 178 TYR A C 1
ATOM 1394 O O . TYR A 1 178 ? -11.006 -7.161 29.259 1.00 82.75 178 TYR A O 1
ATOM 1402 N N . SER A 1 179 ? -9.246 -6.231 28.244 1.00 82.69 179 SER A N 1
ATOM 1403 C CA . SER A 1 179 ? -9.372 -4.905 28.860 1.00 82.69 179 SER A CA 1
ATOM 1404 C C . SER A 1 179 ? -10.402 -4.027 28.143 1.00 82.69 179 SER A C 1
ATOM 1406 O O . SER A 1 179 ? -10.786 -2.985 28.672 1.00 82.69 179 SER A O 1
ATOM 1408 N N . TRP A 1 180 ? -10.858 -4.439 26.957 1.00 86.31 180 TRP A N 1
ATOM 1409 C CA . TRP A 1 180 ? -11.875 -3.732 26.191 1.00 86.31 180 TRP A CA 1
ATOM 1410 C C . TRP A 1 180 ? -13.266 -4.077 26.736 1.00 86.31 180 TRP A C 1
ATOM 1412 O O . TRP A 1 180 ? -13.774 -5.179 26.548 1.00 86.31 180 TRP A O 1
ATOM 1422 N N . ASN A 1 181 ? -13.872 -3.130 27.447 1.00 80.81 181 ASN A N 1
ATOM 1423 C CA . ASN A 1 181 ? -15.203 -3.264 28.046 1.00 80.81 181 ASN A CA 1
ATOM 1424 C C . ASN A 1 181 ? -16.402 -2.845 27.145 1.00 80.81 181 ASN A C 1
ATOM 1426 O O . ASN A 1 181 ? -17.498 -3.368 27.344 1.00 80.81 181 ASN A O 1
ATOM 1430 N N . PRO A 1 182 ? -16.280 -1.910 26.179 1.00 85.19 182 PRO A N 1
ATOM 1431 C CA . PRO A 1 182 ? -17.417 -1.439 25.392 1.00 85.19 182 PRO A CA 1
ATOM 1432 C C . PRO A 1 182 ? -17.799 -2.414 24.273 1.00 85.19 182 PRO A C 1
ATOM 1434 O O . PRO A 1 182 ? -17.069 -3.343 23.929 1.00 85.19 182 PRO A O 1
ATOM 1437 N N . ASN A 1 183 ? -18.972 -2.171 23.687 1.00 93.50 183 ASN A N 1
ATOM 1438 C CA . ASN A 1 183 ? -19.520 -2.981 22.610 1.00 93.50 183 ASN A CA 1
ATOM 1439 C C . ASN A 1 183 ? -18.645 -2.915 21.346 1.00 93.50 183 ASN A C 1
ATOM 1441 O O . ASN A 1 183 ? -18.525 -1.863 20.713 1.00 93.50 183 ASN A O 1
ATOM 1445 N N . VAL A 1 184 ? -18.067 -4.059 20.979 1.00 96.38 184 VAL A N 1
ATOM 1446 C CA . VAL A 1 184 ? -17.257 -4.245 19.765 1.00 96.38 184 VAL A CA 1
ATOM 1447 C C . VAL A 1 184 ? -17.863 -5.276 18.806 1.00 96.38 184 VAL A C 1
ATOM 1449 O O . VAL A 1 184 ? -17.153 -5.883 18.004 1.00 96.38 184 VAL A O 1
ATOM 1452 N N . ILE A 1 185 ? -19.175 -5.509 18.905 1.00 97.69 185 ILE A N 1
ATOM 1453 C CA . ILE A 1 185 ? -19.908 -6.405 18.007 1.00 97.69 185 ILE A CA 1
ATOM 1454 C C . ILE A 1 185 ? -20.092 -5.714 16.649 1.00 97.69 185 ILE A C 1
ATOM 1456 O O . ILE A 1 185 ? -20.545 -4.572 16.567 1.00 97.69 185 ILE A O 1
ATOM 1460 N N . VAL A 1 186 ? -19.750 -6.408 15.562 1.00 97.62 186 VAL A N 1
ATOM 1461 C CA . VAL A 1 186 ? -19.795 -5.828 14.208 1.00 97.62 186 VAL A CA 1
ATOM 1462 C C . VAL A 1 186 ? -21.215 -5.570 13.690 1.00 97.62 186 VAL A C 1
ATOM 1464 O O . VAL A 1 186 ? -21.398 -4.641 12.902 1.00 97.62 186 VAL A O 1
ATOM 1467 N N . SER A 1 187 ? -22.224 -6.343 14.114 1.00 97.38 187 SER A N 1
ATOM 1468 C CA . SER A 1 187 ? -23.630 -6.160 13.707 1.00 97.38 187 SER A CA 1
ATOM 1469 C C . SER A 1 187 ? -24.205 -4.802 14.088 1.00 97.38 187 SER A C 1
ATOM 1471 O O . SER A 1 187 ? -25.107 -4.311 13.412 1.00 97.38 187 SER A O 1
ATOM 1473 N N . ASP A 1 188 ? -23.679 -4.194 15.148 1.00 97.50 188 ASP A N 1
ATOM 1474 C CA . ASP A 1 188 ? -24.253 -2.985 15.740 1.00 97.50 188 ASP A CA 1
ATOM 1475 C C . ASP A 1 188 ? -23.760 -1.710 15.039 1.00 97.50 188 ASP A C 1
ATOM 1477 O O . ASP A 1 188 ? -24.271 -0.617 15.265 1.00 97.50 188 ASP A O 1
ATOM 1481 N N . VAL A 1 189 ? -22.791 -1.849 14.132 1.00 97.88 189 VAL A N 1
ATOM 1482 C CA . VAL A 1 189 ? -22.165 -0.749 13.399 1.00 97.88 189 VAL A CA 1
ATOM 1483 C C . VAL A 1 189 ? -22.961 -0.405 12.137 1.00 97.88 189 VAL A C 1
ATOM 1485 O O . VAL A 1 189 ? -23.086 -1.215 11.221 1.00 97.88 189 VAL A O 1
ATOM 1488 N N . HIS A 1 190 ? -23.401 0.846 11.986 1.00 97.94 190 HIS A N 1
ATOM 1489 C CA . HIS A 1 190 ? -24.014 1.315 10.734 1.00 97.94 190 HIS A CA 1
ATOM 1490 C C . HIS A 1 190 ? -23.041 2.161 9.893 1.00 97.94 190 HIS A C 1
ATOM 1492 O O . HIS A 1 190 ? -23.028 3.394 9.969 1.00 97.94 190 HIS A O 1
ATOM 1498 N N . LEU A 1 191 ? -22.236 1.498 9.050 1.00 97.75 191 LEU A N 1
ATOM 1499 C CA . LEU A 1 191 ? -21.163 2.125 8.257 1.00 97.75 191 LEU A CA 1
ATOM 1500 C C . LEU A 1 191 ? -21.595 3.363 7.438 1.00 97.75 191 LEU A C 1
ATOM 1502 O O . LEU A 1 191 ? -20.873 4.361 7.487 1.00 97.75 191 LEU A O 1
ATOM 1506 N N . PRO A 1 192 ? -22.753 3.387 6.742 1.00 96.94 192 PRO A N 1
ATOM 1507 C CA . PRO A 1 192 ? -23.183 4.591 6.026 1.00 96.94 192 PRO A CA 1
ATOM 1508 C C . PRO A 1 192 ? -23.387 5.796 6.953 1.00 96.94 192 PRO A C 1
ATOM 1510 O O . PRO A 1 192 ? -22.977 6.908 6.629 1.00 96.94 192 PRO A O 1
ATOM 1513 N N . THR A 1 193 ? -23.973 5.578 8.134 1.00 97.06 193 THR A N 1
ATOM 1514 C CA . THR A 1 193 ? -24.201 6.653 9.117 1.00 97.06 193 THR A CA 1
ATOM 1515 C C . THR A 1 193 ? -22.875 7.185 9.640 1.00 97.06 193 THR A C 1
ATOM 1517 O O . THR A 1 193 ? -22.698 8.398 9.738 1.00 97.06 193 THR A O 1
ATOM 1520 N N . ILE A 1 194 ? -21.933 6.287 9.927 1.00 98.12 194 ILE A N 1
ATOM 1521 C CA . ILE A 1 194 ? -20.583 6.635 10.374 1.00 98.12 194 ILE A CA 1
ATOM 1522 C C . ILE A 1 194 ? -19.875 7.498 9.332 1.00 98.12 194 ILE A C 1
ATOM 1524 O O . ILE A 1 194 ? -19.326 8.536 9.686 1.00 98.12 194 ILE A O 1
ATOM 1528 N N . TYR A 1 195 ? -19.939 7.121 8.053 1.00 96.06 195 TYR A N 1
ATOM 1529 C CA . TYR A 1 195 ? -19.314 7.874 6.967 1.00 96.06 195 TYR A CA 1
ATOM 1530 C C . TYR A 1 195 ? -19.840 9.317 6.883 1.00 96.06 195 TYR A C 1
ATOM 1532 O O . TYR A 1 195 ? -19.056 10.268 6.876 1.00 96.06 195 TYR A O 1
ATOM 1540 N N . PHE A 1 196 ? -21.166 9.505 6.895 1.00 96.00 196 PHE A N 1
ATOM 1541 C CA . PHE A 1 196 ? -21.763 10.845 6.843 1.00 96.00 196 PHE A CA 1
ATOM 1542 C C . PHE A 1 196 ? -21.493 11.669 8.109 1.00 96.00 196 PHE A C 1
ATOM 1544 O O . PHE A 1 196 ? -21.215 12.865 8.008 1.00 96.00 196 PHE A O 1
ATOM 1551 N N . ARG A 1 197 ? -21.527 11.046 9.296 1.00 97.69 197 ARG A N 1
ATOM 1552 C CA . ARG A 1 197 ? -21.176 11.713 10.562 1.00 97.69 197 ARG A CA 1
ATOM 1553 C C . ARG A 1 197 ? -19.707 12.133 10.582 1.00 97.69 197 ARG A C 1
ATOM 1555 O O . ARG A 1 197 ? -19.411 13.259 10.964 1.00 97.69 197 ARG A O 1
ATOM 1562 N N . ALA A 1 198 ? -18.805 11.271 10.123 1.00 97.88 198 ALA A N 1
ATOM 1563 C CA . ALA A 1 198 ? -17.378 11.561 10.033 1.00 97.88 198 ALA A CA 1
ATOM 1564 C C . ALA A 1 198 ? -17.090 12.747 9.107 1.00 97.88 198 ALA A C 1
ATOM 1566 O O . ALA A 1 198 ? -16.332 13.647 9.470 1.00 97.88 198 ALA A O 1
ATOM 1567 N N . LYS A 1 199 ? -17.749 12.789 7.942 1.00 96.31 199 LYS A N 1
ATOM 1568 C CA . LYS A 1 199 ? -17.685 13.932 7.026 1.00 96.31 199 LYS A CA 1
ATOM 1569 C C . LYS A 1 199 ? -18.138 15.219 7.717 1.00 96.31 199 LYS A C 1
ATOM 1571 O O . LYS A 1 199 ? -17.419 16.212 7.684 1.00 96.31 199 LYS A O 1
ATOM 1576 N N . ALA A 1 200 ? -19.303 15.198 8.370 1.00 96.50 200 ALA A N 1
ATOM 1577 C CA . ALA A 1 200 ? -19.840 16.363 9.072 1.00 96.50 200 ALA A CA 1
ATOM 1578 C C . ALA A 1 200 ? -18.899 16.854 10.188 1.00 96.50 200 ALA A C 1
ATOM 1580 O O . ALA A 1 200 ? -18.644 18.055 10.286 1.00 96.50 200 ALA A O 1
ATOM 1581 N N . ASN A 1 201 ? -18.325 15.934 10.972 1.00 97.50 201 ASN A N 1
ATOM 1582 C CA . ASN A 1 201 ? -17.342 16.251 12.010 1.00 97.50 201 ASN A CA 1
ATOM 1583 C C . ASN A 1 201 ? -16.090 16.912 11.417 1.00 97.50 201 ASN A C 1
ATOM 1585 O O . ASN A 1 201 ? -15.666 17.965 11.892 1.00 97.50 201 ASN A O 1
ATOM 1589 N N . ALA A 1 202 ? -15.524 16.332 10.355 1.00 97.44 202 ALA A N 1
ATOM 1590 C CA . ALA A 1 202 ? -14.344 16.876 9.691 1.00 97.44 202 ALA A CA 1
ATOM 1591 C C . ALA A 1 202 ? -14.609 18.271 9.101 1.00 97.44 202 ALA A C 1
ATOM 1593 O O . ALA A 1 202 ? -13.806 19.184 9.292 1.00 97.44 202 ALA A O 1
ATOM 1594 N N . THR A 1 203 ? -15.756 18.468 8.441 1.00 96.06 203 THR A N 1
ATOM 1595 C CA . THR A 1 203 ? -16.178 19.773 7.910 1.00 96.06 203 THR A CA 1
ATOM 1596 C C . THR A 1 203 ? -16.328 20.814 9.016 1.00 96.06 203 THR A C 1
ATOM 1598 O O . THR A 1 203 ? -15.844 21.934 8.844 1.00 96.06 203 THR A O 1
ATOM 1601 N N . SER A 1 204 ? -16.942 20.457 10.150 1.00 96.12 204 SER A N 1
ATOM 1602 C CA . SER A 1 204 ? -17.069 21.360 11.302 1.00 96.12 204 SER A CA 1
ATOM 1603 C C . SER A 1 204 ? -15.695 21.777 11.818 1.00 96.12 204 SER A C 1
ATOM 1605 O O . SER A 1 204 ? -15.415 22.966 11.900 1.00 96.12 204 SER A O 1
ATOM 1607 N N . LEU A 1 205 ? -14.799 20.818 12.069 1.00 96.00 205 LEU A N 1
ATOM 1608 C CA . LEU A 1 205 ? -13.460 21.087 12.603 1.00 96.00 205 LEU A CA 1
ATOM 1609 C C . LEU A 1 205 ? -12.615 21.966 11.674 1.00 96.00 205 LEU A C 1
ATOM 1611 O O . LEU A 1 205 ? -11.943 22.887 12.135 1.00 96.00 205 LEU A O 1
ATOM 1615 N N . ILE A 1 206 ? -12.656 21.707 10.364 1.00 95.94 206 ILE A N 1
ATOM 1616 C CA . ILE A 1 206 ? -11.945 22.520 9.369 1.00 95.94 206 ILE A CA 1
ATOM 1617 C C . ILE A 1 206 ? -12.535 23.931 9.297 1.00 95.94 206 ILE A C 1
ATOM 1619 O O . ILE A 1 206 ? -11.783 24.903 9.240 1.00 95.94 206 ILE A O 1
ATOM 1623 N N . THR A 1 207 ? -13.863 24.052 9.331 1.00 95.38 207 THR A N 1
ATOM 1624 C CA . THR A 1 207 ? -14.550 25.350 9.297 1.00 95.38 207 THR A CA 1
ATOM 1625 C C . THR A 1 207 ? -14.248 26.170 10.547 1.00 95.38 207 THR A C 1
ATOM 1627 O O . THR A 1 207 ? -13.976 27.364 10.438 1.00 95.38 207 THR A O 1
ATOM 1630 N N . ASP A 1 208 ? -14.235 25.535 11.717 1.00 92.94 208 ASP A N 1
ATOM 1631 C CA . ASP A 1 208 ? -13.947 26.188 12.993 1.00 92.94 208 ASP A CA 1
ATOM 1632 C C . ASP A 1 208 ? -12.486 26.659 13.074 1.00 92.94 208 ASP A C 1
ATOM 1634 O O . ASP A 1 208 ? -12.212 27.746 13.587 1.00 92.94 208 ASP A O 1
ATOM 1638 N N . GLN A 1 209 ? -11.545 25.868 12.545 1.00 93.31 209 GLN A N 1
ATOM 1639 C CA . GLN A 1 209 ? -10.114 26.170 12.619 1.00 93.31 209 GLN A CA 1
ATOM 1640 C C . GLN A 1 209 ? -9.634 27.137 11.525 1.00 93.31 209 GLN A C 1
ATOM 1642 O O . GLN A 1 209 ? -8.831 28.028 11.806 1.00 93.31 209 GLN A O 1
ATOM 1647 N N . PHE A 1 210 ? -10.090 26.961 10.282 1.00 93.88 210 PHE A N 1
ATOM 1648 C CA . PHE A 1 210 ? -9.559 27.667 9.106 1.00 93.88 210 PHE A CA 1
ATOM 1649 C C . PHE A 1 210 ? -10.594 28.536 8.376 1.00 93.88 210 PHE A C 1
ATOM 1651 O O . PHE A 1 210 ? -10.241 29.263 7.446 1.00 93.88 210 PHE A O 1
ATOM 1658 N N . GLY A 1 211 ? -11.861 28.492 8.795 1.00 94.94 211 GLY A N 1
ATOM 1659 C CA . GLY A 1 211 ? -12.970 29.191 8.152 1.00 94.94 211 GLY A CA 1
ATOM 1660 C C . GLY A 1 211 ? -13.602 28.406 6.999 1.00 94.94 211 GLY A C 1
ATOM 1661 O O . GLY A 1 211 ? -12.981 27.551 6.368 1.00 94.94 211 GLY A O 1
ATOM 1662 N N . ALA A 1 212 ? -14.855 28.741 6.677 1.00 94.44 212 ALA A N 1
ATOM 1663 C CA . ALA A 1 212 ? -15.636 28.072 5.628 1.00 94.44 212 ALA A CA 1
ATOM 1664 C C . ALA A 1 212 ? -15.030 28.209 4.217 1.00 94.44 212 ALA A C 1
ATOM 1666 O O . ALA A 1 212 ? -15.340 27.421 3.333 1.00 94.44 212 ALA A O 1
ATOM 1667 N N . SER A 1 213 ? -14.155 29.195 3.996 1.00 95.12 213 SER A N 1
ATOM 1668 C CA . SER A 1 213 ? -13.463 29.407 2.721 1.00 95.12 213 SER A CA 1
ATOM 1669 C C . SER A 1 213 ? -12.228 28.523 2.530 1.00 95.12 213 SER A C 1
ATOM 1671 O O . SER A 1 213 ? -11.573 28.625 1.493 1.00 95.12 213 SER A O 1
ATOM 1673 N N . PHE A 1 214 ? -11.860 27.695 3.517 1.00 94.62 214 PHE A N 1
ATOM 1674 C CA . PHE A 1 214 ? -10.662 26.861 3.423 1.00 94.62 214 PHE A CA 1
ATOM 1675 C C . PHE A 1 214 ? -10.744 25.884 2.246 1.00 94.62 214 PHE A C 1
ATOM 1677 O O . PHE A 1 214 ? -9.791 25.776 1.474 1.00 94.62 214 PHE A O 1
ATOM 1684 N N . ILE A 1 215 ? -11.890 25.228 2.053 1.00 93.19 215 ILE A N 1
ATOM 1685 C CA . ILE A 1 215 ? -12.153 24.303 0.947 1.00 93.19 215 ILE A CA 1
ATOM 1686 C C . ILE A 1 215 ? -13.589 24.467 0.439 1.00 93.19 215 ILE A C 1
ATOM 1688 O O . ILE A 1 215 ? -14.501 24.734 1.216 1.00 93.19 215 ILE A O 1
ATOM 1692 N N . ASP A 1 216 ? -13.782 24.298 -0.868 1.00 95.06 216 ASP A N 1
ATOM 1693 C CA . ASP A 1 216 ? -15.114 24.164 -1.457 1.00 95.06 216 ASP A CA 1
ATOM 1694 C C . ASP A 1 216 ? -15.623 22.743 -1.174 1.00 95.06 216 ASP A C 1
ATOM 1696 O O . ASP A 1 216 ? -15.217 21.777 -1.827 1.00 95.06 216 ASP A O 1
ATOM 1700 N N . PHE A 1 217 ? -16.448 22.609 -0.133 1.00 92.62 217 PHE A N 1
ATOM 1701 C CA . PHE A 1 217 ? -16.962 21.316 0.317 1.00 92.62 217 PHE A CA 1
ATOM 1702 C C . PHE A 1 217 ? -17.886 20.650 -0.711 1.00 92.62 217 PHE A C 1
ATOM 1704 O O . PHE A 1 217 ? -17.889 19.421 -0.788 1.00 92.62 217 PHE A O 1
ATOM 1711 N N . ASP A 1 218 ? -18.611 21.430 -1.518 1.00 94.00 218 ASP A N 1
ATOM 1712 C CA . ASP A 1 218 ? -19.507 20.905 -2.553 1.00 94.00 218 ASP A CA 1
ATOM 1713 C C . ASP A 1 218 ? -18.692 20.323 -3.716 1.00 94.00 218 ASP A C 1
ATOM 1715 O O . ASP A 1 218 ? -18.969 19.221 -4.204 1.00 94.00 218 ASP A O 1
ATOM 1719 N N . ALA A 1 219 ? -17.628 21.022 -4.126 1.00 94.81 219 ALA A N 1
ATOM 1720 C CA . ALA A 1 219 ? -16.689 20.514 -5.121 1.00 94.81 219 ALA A CA 1
ATOM 1721 C C . ALA A 1 219 ? -15.944 19.269 -4.614 1.00 94.81 219 ALA A C 1
ATOM 1723 O O . ALA A 1 219 ? -15.829 18.283 -5.344 1.00 94.81 219 ALA A O 1
ATOM 1724 N N . PHE A 1 220 ? -15.479 19.288 -3.361 1.00 94.25 220 PHE A N 1
ATOM 1725 C CA . PHE A 1 220 ? -14.817 18.149 -2.722 1.00 94.25 220 PHE A CA 1
ATOM 1726 C C . PHE A 1 220 ? -15.722 16.910 -2.680 1.00 94.25 220 PHE A C 1
ATOM 1728 O O . PHE A 1 220 ? -15.307 15.815 -3.059 1.00 94.25 220 PHE A O 1
ATOM 1735 N N . GLU A 1 221 ? -16.983 17.077 -2.277 1.00 93.12 221 GLU A N 1
ATOM 1736 C CA . GLU A 1 221 ? -17.966 15.994 -2.277 1.00 93.12 221 GLU A CA 1
ATOM 1737 C C . GLU A 1 221 ? -18.251 15.480 -3.687 1.00 93.12 221 GLU A C 1
ATOM 1739 O O . GLU A 1 221 ? -18.269 14.269 -3.907 1.00 93.12 221 GLU A O 1
ATOM 1744 N N . THR A 1 222 ? -18.417 16.380 -4.655 1.00 95.38 222 THR A N 1
ATOM 1745 C CA . THR A 1 222 ? -18.642 15.998 -6.053 1.00 95.38 222 THR A CA 1
ATOM 1746 C C . THR A 1 222 ? -17.489 15.143 -6.585 1.00 95.38 222 THR A C 1
ATOM 1748 O O . THR A 1 222 ? -17.735 14.135 -7.248 1.00 95.38 222 THR A O 1
ATOM 1751 N N . GLN A 1 223 ? -16.241 15.498 -6.254 1.00 95.56 223 GLN A N 1
ATOM 1752 C CA . GLN A 1 223 ? -15.045 14.740 -6.639 1.00 95.56 223 GLN A CA 1
ATOM 1753 C C . GLN A 1 223 ? -14.943 13.370 -5.949 1.00 95.56 223 GLN A C 1
ATOM 1755 O O . GLN A 1 223 ? -14.441 12.421 -6.550 1.00 95.56 223 GLN A O 1
ATOM 1760 N N . LEU A 1 224 ? -15.398 13.245 -4.699 1.00 93.38 224 LEU A N 1
ATOM 1761 C CA . LEU A 1 224 ? -15.466 11.947 -4.018 1.00 93.38 224 LEU A CA 1
ATOM 1762 C C . LEU A 1 224 ? -16.539 11.050 -4.646 1.00 93.38 224 LEU A C 1
ATOM 1764 O O . LEU A 1 224 ? -16.293 9.876 -4.916 1.00 93.38 224 LEU A O 1
ATOM 1768 N N . LEU A 1 225 ? -17.728 11.601 -4.905 1.00 92.81 225 LEU A N 1
ATOM 1769 C CA . LEU A 1 225 ? -18.870 10.847 -5.427 1.00 92.81 225 LEU A CA 1
ATOM 1770 C C . LEU A 1 225 ? -18.662 10.369 -6.866 1.00 92.81 225 LEU A C 1
ATOM 1772 O O . LEU A 1 225 ? -19.105 9.278 -7.217 1.00 92.81 225 LEU A O 1
ATOM 1776 N N . ASN A 1 226 ? -17.993 11.165 -7.701 1.00 94.69 226 ASN A N 1
ATOM 1777 C CA . ASN A 1 226 ? -17.688 10.779 -9.078 1.00 94.69 226 ASN A CA 1
ATOM 1778 C C . ASN A 1 226 ? -16.416 9.909 -9.196 1.00 94.69 226 ASN A C 1
ATOM 1780 O O . ASN A 1 226 ? -16.073 9.489 -10.300 1.00 94.69 226 ASN A O 1
ATOM 1784 N N . GLY A 1 227 ? -15.723 9.641 -8.080 1.00 92.88 227 GLY A N 1
ATOM 1785 C CA . GLY A 1 227 ? -14.498 8.843 -8.037 1.00 92.88 227 GLY A CA 1
ATOM 1786 C C . GLY A 1 227 ? -13.261 9.531 -8.621 1.00 92.88 227 GLY A C 1
ATOM 1787 O O . GLY A 1 227 ? -12.257 8.854 -8.844 1.00 92.88 227 GLY A O 1
ATOM 1788 N N . THR A 1 228 ? -13.312 10.847 -8.867 1.00 96.00 228 THR A N 1
ATOM 1789 C CA . THR A 1 228 ? -12.140 11.640 -9.289 1.00 96.00 228 THR A CA 1
ATOM 1790 C C . THR A 1 228 ? -11.071 11.610 -8.209 1.00 96.00 228 THR A C 1
ATOM 1792 O O . THR A 1 228 ? -9.887 11.538 -8.519 1.00 96.00 228 THR A O 1
ATOM 1795 N N . ILE A 1 229 ? -11.488 11.647 -6.944 1.00 95.94 229 ILE A N 1
ATOM 1796 C CA . ILE A 1 229 ? -10.612 11.475 -5.788 1.00 95.94 229 ILE A CA 1
ATOM 1797 C C . ILE A 1 229 ? -11.170 10.380 -4.882 1.00 95.94 229 ILE A C 1
ATOM 1799 O O . ILE A 1 229 ? -12.368 10.102 -4.870 1.00 95.94 229 ILE A O 1
ATOM 1803 N N . ASP A 1 230 ? -10.300 9.801 -4.065 1.00 95.38 230 ASP A N 1
ATOM 1804 C CA . ASP A 1 230 ? -10.699 9.038 -2.886 1.00 95.38 230 ASP A CA 1
ATOM 1805 C C . ASP A 1 230 ? -9.707 9.281 -1.742 1.00 95.38 230 ASP A C 1
ATOM 1807 O O . ASP A 1 230 ? -8.733 10.015 -1.896 1.00 95.38 230 ASP A O 1
ATOM 1811 N N . HIS A 1 231 ? -9.945 8.683 -0.577 1.00 95.56 231 HIS A N 1
ATOM 1812 C CA . HIS A 1 231 ? -9.098 8.889 0.601 1.00 95.56 231 HIS A CA 1
ATOM 1813 C C . HIS A 1 231 ? -7.646 8.393 0.436 1.00 95.56 231 HIS A C 1
ATOM 1815 O O . HIS A 1 231 ? -6.753 8.909 1.103 1.00 95.56 231 HIS A O 1
ATOM 1821 N N . LEU A 1 232 ? -7.383 7.430 -0.457 1.00 94.19 232 LEU A N 1
ATOM 1822 C CA . LEU A 1 232 ? -6.033 6.977 -0.836 1.00 94.19 232 LEU A CA 1
ATOM 1823 C C . LEU A 1 232 ? -5.466 7.756 -2.033 1.00 94.19 232 LEU A C 1
ATOM 1825 O O . LEU A 1 232 ? -4.252 7.775 -2.248 1.00 94.19 232 LEU A O 1
ATOM 1829 N N . ARG A 1 233 ? -6.346 8.378 -2.820 1.00 94.81 233 ARG A N 1
ATOM 1830 C CA . ARG A 1 233 ? -6.039 9.186 -4.001 1.00 94.81 233 ARG A CA 1
ATOM 1831 C C . ARG A 1 233 ? -6.615 10.599 -3.875 1.00 94.81 233 ARG A C 1
ATOM 1833 O O . ARG A 1 233 ? -7.408 11.012 -4.723 1.00 94.81 233 ARG A O 1
ATOM 1840 N N . PRO A 1 234 ? -6.241 11.373 -2.840 1.00 94.81 234 PRO A N 1
ATOM 1841 C CA . PRO A 1 234 ? -6.815 12.697 -2.594 1.00 94.81 234 PRO A CA 1
ATOM 1842 C C . PRO A 1 234 ? -6.522 13.718 -3.709 1.00 94.81 234 PRO A C 1
ATOM 1844 O O . PRO A 1 234 ? -7.232 14.717 -3.827 1.00 94.81 234 PRO A O 1
ATOM 1847 N N . GLY A 1 235 ? -5.494 13.474 -4.532 1.00 93.19 235 GLY A N 1
ATOM 1848 C CA . GLY A 1 235 ? -5.187 14.232 -5.752 1.00 93.19 235 GLY A CA 1
ATOM 1849 C C . GLY A 1 235 ? -5.628 13.560 -7.060 1.00 93.19 235 GLY A C 1
ATOM 1850 O O . GLY A 1 235 ? -5.244 14.032 -8.123 1.00 93.19 235 GLY A O 1
ATOM 1851 N N . GLY A 1 236 ? -6.371 12.450 -6.997 1.00 93.25 236 GLY A N 1
ATOM 1852 C CA . GLY A 1 236 ? -6.730 11.610 -8.151 1.00 93.25 236 GLY A CA 1
ATOM 1853 C C . GLY A 1 236 ? -5.685 10.554 -8.532 1.00 93.25 236 GLY A C 1
ATOM 1854 O O . GLY A 1 236 ? -5.952 9.676 -9.348 1.00 93.25 236 GLY A O 1
ATOM 1855 N N . PHE A 1 237 ? -4.525 10.567 -7.878 1.00 91.06 237 PHE A N 1
ATOM 1856 C CA . PHE A 1 237 ? -3.446 9.590 -8.029 1.00 91.06 237 PHE A CA 1
ATOM 1857 C C . PHE A 1 237 ? -3.048 9.002 -6.671 1.00 91.06 237 PHE A C 1
ATOM 1859 O O . PHE A 1 237 ? -3.314 9.600 -5.628 1.00 91.06 237 PHE A O 1
ATOM 1866 N N . LEU A 1 238 ? -2.431 7.816 -6.673 1.00 89.88 238 LEU A N 1
ATOM 1867 C CA . LEU A 1 238 ? -2.034 7.120 -5.446 1.00 89.88 238 LEU A CA 1
ATOM 1868 C C . LEU A 1 238 ? -0.847 7.822 -4.788 1.00 89.88 238 LEU A C 1
ATOM 1870 O O . LEU A 1 238 ? 0.261 7.806 -5.321 1.00 89.88 238 LEU A O 1
ATOM 1874 N N . VAL A 1 239 ? -1.073 8.400 -3.610 1.00 86.81 239 VAL A N 1
ATOM 1875 C CA . VAL A 1 239 ? -0.021 9.111 -2.877 1.00 86.81 239 VAL A CA 1
ATOM 1876 C C . VAL A 1 239 ? 1.049 8.124 -2.412 1.00 86.81 239 VAL A C 1
ATOM 1878 O O . VAL A 1 239 ? 0.739 7.035 -1.932 1.00 86.81 239 VAL A O 1
ATOM 1881 N N . GLY A 1 240 ? 2.320 8.495 -2.579 1.00 77.19 240 GLY A N 1
ATOM 1882 C CA . GLY A 1 240 ? 3.460 7.646 -2.227 1.00 77.19 240 GLY A CA 1
ATOM 1883 C C . GLY A 1 240 ? 3.873 6.645 -3.313 1.00 77.19 240 GLY A C 1
ATOM 1884 O O . GLY A 1 240 ? 4.862 5.938 -3.116 1.00 77.19 240 GLY A O 1
ATOM 1885 N N . SER A 1 241 ? 3.185 6.592 -4.464 1.00 77.38 241 SER A N 1
ATOM 1886 C CA . SER A 1 241 ? 3.750 5.945 -5.655 1.00 77.38 241 SER A CA 1
ATOM 1887 C C . SER A 1 241 ? 4.792 6.865 -6.291 1.00 77.38 241 SER A C 1
ATOM 1889 O O . SER A 1 241 ? 4.576 8.067 -6.409 1.00 77.38 241 SER A O 1
ATOM 1891 N N . ARG A 1 242 ? 5.932 6.321 -6.730 1.00 62.50 242 ARG A N 1
ATOM 1892 C CA . ARG A 1 242 ? 6.966 7.123 -7.412 1.00 62.50 242 ARG A CA 1
ATOM 1893 C C . ARG A 1 242 ? 6.482 7.708 -8.735 1.00 62.50 242 ARG A C 1
ATOM 1895 O O . ARG A 1 242 ? 6.978 8.752 -9.135 1.00 62.50 242 ARG A O 1
ATOM 1902 N N . ASP A 1 243 ? 5.485 7.085 -9.357 1.00 61.34 243 ASP A N 1
ATOM 1903 C CA . ASP A 1 243 ? 4.969 7.505 -10.662 1.00 61.34 243 ASP A CA 1
ATOM 1904 C C . ASP A 1 243 ? 4.337 8.908 -10.640 1.00 61.34 243 ASP A C 1
ATOM 1906 O O . ASP A 1 243 ? 4.224 9.539 -11.684 1.00 61.34 243 ASP A O 1
ATOM 1910 N N . CYS A 1 244 ? 3.941 9.415 -9.465 1.00 53.78 244 CYS A N 1
ATOM 1911 C CA . CYS A 1 244 ? 3.333 10.740 -9.319 1.00 53.78 244 CYS A CA 1
ATOM 1912 C C . CYS A 1 244 ? 4.223 11.781 -8.624 1.00 53.78 244 CYS A C 1
ATOM 1914 O O . CYS A 1 244 ? 3.854 12.950 -8.604 1.00 53.78 244 CYS A O 1
ATOM 1916 N N . ASN A 1 245 ? 5.377 11.391 -8.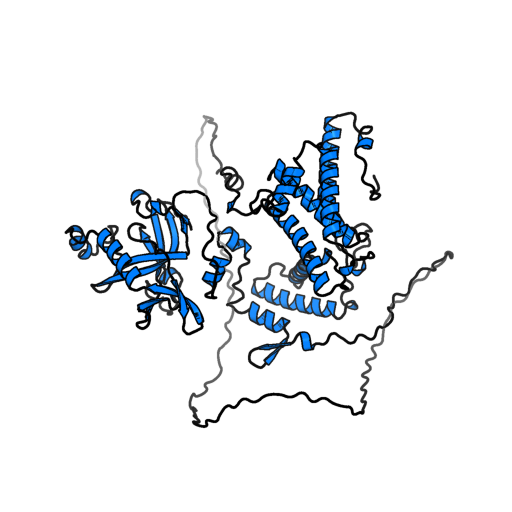072 1.00 53.38 245 ASN A N 1
ATOM 1917 C CA . ASN A 1 245 ? 6.294 12.300 -7.371 1.00 53.38 245 ASN A CA 1
ATOM 1918 C C . ASN A 1 245 ? 7.405 12.794 -8.312 1.00 53.38 245 ASN A C 1
ATOM 1920 O O . ASN A 1 245 ? 8.584 12.745 -7.968 1.00 53.38 245 ASN A O 1
ATOM 1924 N N . VAL A 1 246 ? 7.036 13.234 -9.518 1.00 51.88 246 VAL A N 1
ATOM 1925 C CA . VAL A 1 246 ? 7.967 13.849 -10.483 1.00 51.88 246 VAL A CA 1
ATOM 1926 C C . VAL A 1 246 ? 8.096 15.351 -10.201 1.00 51.88 246 VAL A C 1
ATOM 1928 O O . VAL A 1 246 ? 8.092 16.168 -11.116 1.00 51.88 246 VAL A O 1
ATOM 1931 N N . ASP A 1 247 ? 8.200 15.722 -8.926 1.00 50.66 247 ASP A N 1
ATOM 1932 C CA . ASP A 1 247 ? 8.808 16.997 -8.570 1.00 50.66 247 ASP A CA 1
ATOM 1933 C C . ASP A 1 247 ? 10.317 16.739 -8.579 1.00 50.66 247 ASP A C 1
ATOM 1935 O O . ASP A 1 247 ? 10.872 16.032 -7.739 1.00 50.66 247 ASP A O 1
ATOM 1939 N N . VAL A 1 248 ? 10.948 17.222 -9.647 1.00 51.81 248 VAL A N 1
ATOM 1940 C CA . VAL A 1 248 ? 12.318 16.925 -10.098 1.00 51.81 248 VAL A CA 1
ATOM 1941 C C . VAL A 1 248 ? 13.399 17.390 -9.104 1.00 51.81 248 VAL A C 1
ATOM 1943 O O . VAL A 1 248 ? 14.569 17.062 -9.281 1.00 51.81 248 VAL A O 1
ATOM 1946 N N . ASP A 1 249 ? 13.024 18.075 -8.023 1.00 52.06 249 ASP A N 1
ATOM 1947 C CA . ASP A 1 249 ? 13.968 18.832 -7.199 1.00 52.06 249 ASP A CA 1
ATOM 1948 C C . ASP A 1 249 ? 14.320 18.186 -5.839 1.00 52.06 249 ASP A C 1
ATOM 1950 O O . ASP A 1 249 ? 15.341 18.551 -5.261 1.00 52.06 249 ASP A O 1
ATOM 1954 N N . ASP A 1 250 ? 13.576 17.180 -5.353 1.00 50.56 250 ASP A N 1
ATOM 1955 C CA . ASP A 1 250 ? 13.729 16.683 -3.964 1.00 50.56 250 ASP A CA 1
ATOM 1956 C C . ASP A 1 250 ? 14.386 15.297 -3.814 1.00 50.56 250 ASP A C 1
ATOM 1958 O O . ASP A 1 250 ? 14.548 14.799 -2.698 1.00 50.56 250 ASP A O 1
ATOM 1962 N N . ILE A 1 251 ? 14.777 14.628 -4.906 1.00 48.72 251 ILE A N 1
ATOM 1963 C CA . ILE A 1 251 ? 15.188 13.213 -4.822 1.00 48.72 251 ILE A CA 1
ATOM 1964 C C . ILE A 1 251 ? 16.647 12.989 -4.372 1.00 48.72 251 ILE A C 1
ATOM 1966 O O . ILE A 1 251 ? 16.941 11.882 -3.933 1.00 48.72 251 ILE A O 1
ATOM 1970 N N . ASP A 1 252 ? 17.540 13.988 -4.348 1.00 46.56 252 ASP A N 1
ATOM 1971 C CA . ASP A 1 252 ? 18.981 13.703 -4.157 1.00 46.56 252 ASP A CA 1
ATOM 1972 C C . ASP A 1 252 ? 19.777 14.594 -3.176 1.00 46.56 252 ASP A C 1
ATOM 1974 O O . ASP A 1 252 ? 21.003 14.522 -3.176 1.00 46.56 252 ASP A O 1
ATOM 1978 N N . GLN A 1 253 ? 19.163 15.380 -2.279 1.00 46.25 253 GLN A N 1
ATOM 1979 C CA . GLN A 1 253 ? 19.966 16.181 -1.325 1.00 46.25 253 GLN A CA 1
ATOM 1980 C C . GLN A 1 253 ? 20.464 15.428 -0.076 1.00 46.25 253 GLN A C 1
ATOM 1982 O O . GLN A 1 253 ? 21.512 15.788 0.454 1.00 46.25 253 GLN A O 1
ATOM 1987 N N . GLU A 1 254 ? 19.809 14.352 0.381 1.00 46.97 254 GLU A N 1
ATOM 1988 C CA . GLU A 1 254 ? 20.256 13.628 1.595 1.00 46.97 254 GLU A CA 1
ATOM 1989 C C . GLU A 1 254 ? 21.382 12.601 1.355 1.00 46.97 254 GLU A C 1
ATOM 1991 O O . GLU A 1 254 ? 21.970 12.102 2.315 1.00 46.97 254 GLU A O 1
ATOM 1996 N N . LEU A 1 255 ? 21.727 12.281 0.101 1.00 47.59 255 LEU A N 1
ATOM 1997 C CA . LEU A 1 255 ? 22.773 11.295 -0.222 1.00 47.59 255 LEU A CA 1
ATOM 1998 C C . LEU A 1 255 ? 24.041 11.896 -0.851 1.00 47.59 255 LEU A C 1
ATOM 2000 O O . LEU A 1 255 ? 24.991 11.151 -1.095 1.00 47.59 255 LEU A O 1
ATOM 2004 N N . SER A 1 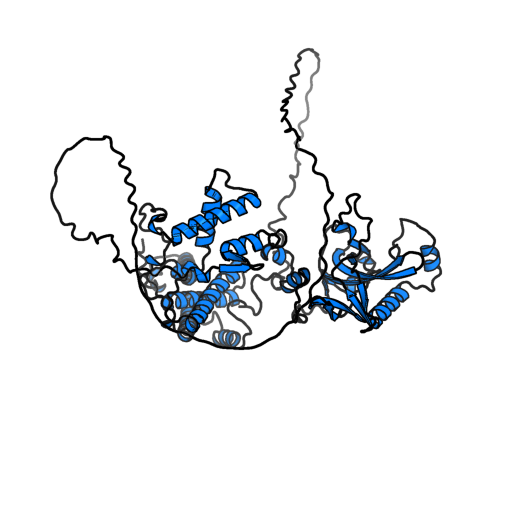256 ? 24.096 13.213 -1.088 1.00 43.28 256 SER A N 1
ATOM 2005 C CA . SER A 1 256 ? 25.238 13.867 -1.750 1.00 43.28 256 SER A CA 1
ATOM 2006 C C . SER A 1 256 ? 26.194 14.653 -0.839 1.00 43.28 256 SER A C 1
ATOM 2008 O O . SER A 1 256 ? 27.231 15.100 -1.325 1.00 43.28 256 SER A O 1
ATOM 2010 N N . GLU A 1 257 ? 25.937 14.808 0.464 1.00 42.69 257 GLU A N 1
ATOM 2011 C CA . GLU A 1 257 ? 26.884 15.482 1.374 1.00 42.69 257 GLU A CA 1
ATOM 2012 C C . GLU A 1 257 ? 27.954 14.524 1.925 1.00 42.69 257 GLU A C 1
ATOM 2014 O O . GLU A 1 257 ? 27.975 14.134 3.090 1.00 42.69 257 GLU A O 1
ATOM 2019 N N . SER A 1 258 ? 28.912 14.174 1.071 1.00 42.94 258 SER A N 1
ATOM 2020 C CA . SER A 1 258 ? 30.262 13.835 1.523 1.00 42.94 258 SER A CA 1
ATOM 2021 C C . SER A 1 258 ? 31.276 14.502 0.597 1.00 42.94 258 SER A C 1
ATOM 2023 O O . SER A 1 258 ? 31.859 13.859 -0.280 1.00 42.94 258 SER A O 1
ATOM 2025 N N . GLU A 1 259 ? 31.466 15.813 0.759 1.00 41.00 259 GLU A N 1
ATOM 2026 C CA . GLU A 1 259 ? 32.625 16.484 0.172 1.00 41.00 259 GLU A CA 1
ATOM 2027 C C . GLU A 1 259 ? 33.911 15.999 0.873 1.00 41.00 259 GLU A C 1
ATOM 2029 O O . GLU A 1 259 ? 33.950 15.904 2.105 1.00 41.00 259 GLU A O 1
ATOM 2034 N N . PRO A 1 260 ? 34.978 15.662 0.127 1.00 43.41 260 PRO A N 1
ATOM 2035 C CA . PRO A 1 260 ? 36.267 15.332 0.720 1.00 43.41 260 PRO A CA 1
ATOM 2036 C C . PRO A 1 260 ? 36.893 16.579 1.371 1.00 43.41 260 PRO A C 1
ATOM 2038 O O . PRO A 1 260 ? 36.706 17.690 0.875 1.00 43.41 260 PRO A O 1
ATOM 2041 N N . PRO A 1 261 ? 37.678 16.428 2.454 1.00 41.09 261 PRO A N 1
ATOM 2042 C CA . PRO A 1 261 ? 38.271 17.565 3.144 1.00 41.09 261 PRO A CA 1
ATOM 2043 C C . PRO A 1 261 ? 39.272 18.286 2.235 1.00 41.09 261 PRO A C 1
ATOM 2045 O O . PRO A 1 261 ? 40.321 17.748 1.878 1.00 41.09 261 PRO A O 1
ATOM 2048 N N . THR A 1 262 ? 38.957 19.533 1.896 1.00 37.34 262 THR A N 1
ATOM 2049 C CA . THR A 1 262 ? 39.868 20.473 1.243 1.00 37.34 262 THR A CA 1
ATOM 2050 C C . THR A 1 262 ? 41.005 20.815 2.204 1.00 37.34 262 THR A C 1
ATOM 2052 O O . THR A 1 262 ? 40.842 21.595 3.139 1.00 37.34 262 THR A O 1
ATOM 2055 N N . THR A 1 263 ? 42.179 20.220 1.996 1.00 45.72 263 THR A N 1
ATOM 2056 C CA . THR A 1 263 ? 43.417 20.637 2.661 1.00 45.72 263 THR A CA 1
ATOM 2057 C C . THR A 1 263 ? 44.009 21.841 1.934 1.00 45.72 263 THR A C 1
ATOM 2059 O O . THR A 1 263 ? 44.676 21.686 0.911 1.00 45.72 263 THR A O 1
ATOM 2062 N N . SER A 1 264 ? 43.822 23.034 2.486 1.00 40.22 264 SER A N 1
ATOM 2063 C CA . SER A 1 264 ? 44.697 24.180 2.234 1.00 40.22 264 SER A CA 1
ATOM 2064 C C . SER A 1 264 ? 44.702 25.074 3.466 1.00 40.22 264 SER A C 1
ATOM 2066 O O . SER A 1 264 ? 43.673 25.650 3.796 1.00 40.22 264 SER A O 1
ATOM 2068 N N . ASP A 1 265 ? 45.830 25.107 4.178 1.00 38.97 265 ASP A N 1
ATOM 2069 C CA . ASP A 1 265 ? 46.514 26.353 4.549 1.00 38.97 265 ASP A CA 1
ATOM 2070 C C . ASP A 1 265 ? 47.729 26.054 5.439 1.00 38.97 265 ASP A C 1
ATOM 2072 O O . ASP A 1 265 ? 47.650 25.835 6.647 1.00 38.97 265 ASP A O 1
ATOM 2076 N N . THR A 1 266 ? 48.896 26.060 4.799 1.00 40.00 266 THR A N 1
ATOM 2077 C CA . THR A 1 266 ? 50.196 26.333 5.421 1.00 40.00 266 THR A CA 1
ATOM 2078 C C . THR A 1 266 ? 50.369 27.840 5.593 1.00 40.00 266 THR A C 1
ATOM 2080 O O . THR A 1 266 ? 50.265 28.553 4.593 1.00 40.00 266 THR A O 1
ATOM 2083 N N . PRO A 1 267 ? 50.759 28.339 6.779 1.00 48.03 267 PRO A N 1
ATOM 2084 C CA . PRO A 1 267 ? 51.430 29.618 6.884 1.00 48.03 267 PRO A CA 1
ATOM 2085 C C . PRO A 1 267 ? 52.954 29.443 6.860 1.00 48.03 267 PRO A C 1
ATOM 2087 O O . PRO A 1 267 ? 53.548 28.619 7.556 1.00 48.03 267 PRO A O 1
ATOM 2090 N N . ASP A 1 268 ? 53.545 30.279 6.022 1.00 36.00 268 ASP A N 1
ATOM 2091 C CA . ASP A 1 268 ? 54.959 30.505 5.775 1.00 36.00 268 ASP A CA 1
ATOM 2092 C C . ASP A 1 268 ? 55.608 31.212 6.986 1.00 36.00 268 ASP A C 1
ATOM 2094 O O . ASP A 1 268 ? 55.189 32.310 7.359 1.00 36.00 268 ASP A O 1
ATOM 2098 N N . ILE A 1 269 ? 56.627 30.608 7.613 1.00 39.53 269 ILE A N 1
ATOM 2099 C CA . ILE A 1 269 ? 57.577 31.318 8.488 1.00 39.53 269 ILE A CA 1
ATOM 2100 C C . ILE A 1 269 ? 59.003 30.892 8.137 1.00 39.53 269 ILE A C 1
ATOM 2102 O O . ILE A 1 269 ? 59.455 29.774 8.381 1.00 39.53 269 ILE A O 1
ATOM 2106 N N . THR A 1 270 ? 59.719 31.866 7.592 1.00 35.62 270 THR A N 1
ATOM 2107 C CA . THR A 1 270 ? 61.142 31.893 7.283 1.00 35.62 270 THR A CA 1
ATOM 2108 C C . THR A 1 270 ? 62.059 31.912 8.515 1.00 35.62 270 THR A C 1
ATOM 2110 O O . THR A 1 270 ? 61.822 32.632 9.485 1.00 35.62 270 THR A O 1
ATOM 2113 N N . THR A 1 271 ? 63.227 31.278 8.330 1.00 33.62 271 THR A N 1
ATOM 2114 C CA . THR A 1 271 ? 64.568 31.578 8.896 1.00 33.62 271 THR A CA 1
ATOM 2115 C C . THR A 1 271 ? 64.857 31.318 10.383 1.00 33.62 271 THR A C 1
ATOM 2117 O O . THR A 1 271 ? 64.551 32.142 11.237 1.00 33.62 271 THR A O 1
ATOM 2120 N N . SER A 1 272 ? 65.693 30.308 10.672 1.00 31.66 272 SER A N 1
ATOM 2121 C CA . SER A 1 272 ? 67.141 30.478 10.973 1.00 31.66 272 SER A CA 1
ATOM 2122 C C . SER A 1 272 ? 67.797 29.143 11.369 1.00 31.66 272 SER A C 1
ATOM 2124 O O . SER A 1 272 ? 67.201 28.339 12.074 1.00 31.66 272 SER A O 1
ATOM 2126 N N . GLY A 1 273 ? 69.011 28.893 10.865 1.00 31.25 273 GLY A N 1
ATOM 2127 C CA . GLY A 1 273 ? 69.689 27.590 10.907 1.00 31.25 273 GLY A CA 1
ATOM 2128 C C . GLY A 1 273 ? 70.464 27.251 12.185 1.00 31.25 273 GLY A C 1
ATOM 2129 O O . GLY A 1 273 ? 70.614 28.102 13.049 1.00 31.25 273 GLY A O 1
ATOM 2130 N N . LEU A 1 274 ? 70.986 26.015 12.257 1.00 30.95 274 LEU A N 1
ATOM 2131 C CA . LEU A 1 274 ? 72.400 25.653 12.504 1.00 30.95 274 LEU A CA 1
ATOM 2132 C C . LEU A 1 274 ? 72.552 24.109 12.598 1.00 30.95 274 LEU A C 1
ATOM 2134 O O . LEU A 1 274 ? 72.038 23.480 13.509 1.00 30.95 274 LEU A O 1
ATOM 2138 N N . HIS A 1 275 ? 73.256 23.530 11.623 1.00 32.62 275 HIS A N 1
ATOM 2139 C CA . HIS A 1 275 ? 74.409 22.619 11.748 1.00 32.62 275 HIS A CA 1
ATOM 2140 C C . HIS A 1 275 ? 74.439 21.409 12.734 1.00 32.62 275 HIS A C 1
ATOM 2142 O O . HIS A 1 275 ? 74.399 21.555 13.951 1.00 32.62 275 HIS A O 1
ATOM 2148 N N . THR A 1 276 ? 74.875 20.275 12.149 1.00 31.38 276 THR A N 1
ATOM 2149 C CA . THR A 1 276 ? 75.758 19.185 12.666 1.00 31.38 276 THR A CA 1
ATOM 2150 C C . THR A 1 276 ? 75.167 17.974 13.413 1.00 31.38 276 THR A C 1
ATOM 2152 O O . THR A 1 276 ? 74.792 18.059 14.571 1.00 31.38 276 THR A O 1
ATOM 2155 N N . THR A 1 277 ? 75.246 16.825 12.715 1.00 32.06 277 THR A N 1
ATOM 2156 C CA . THR A 1 277 ? 75.775 15.496 13.120 1.00 32.06 277 THR A CA 1
ATOM 2157 C C . THR A 1 277 ? 75.369 14.881 14.462 1.00 32.06 277 THR A C 1
ATOM 2159 O O . THR A 1 277 ? 75.630 15.455 15.509 1.00 32.06 277 THR A O 1
ATOM 2162 N N . VAL A 1 278 ? 74.980 13.603 14.436 1.00 32.28 278 VAL A N 1
ATOM 2163 C CA . VAL A 1 278 ? 75.825 12.448 14.819 1.00 32.28 278 VAL A CA 1
ATOM 2164 C C . VAL A 1 278 ? 74.973 11.175 14.698 1.00 32.28 278 VAL A C 1
ATOM 2166 O O . VAL A 1 278 ? 73.820 11.141 15.115 1.00 32.28 278 VAL A O 1
ATOM 2169 N N . ALA A 1 279 ? 75.555 10.155 14.070 1.00 35.53 279 ALA A N 1
ATOM 2170 C CA . ALA A 1 279 ? 75.060 8.787 14.059 1.00 35.53 279 ALA A CA 1
ATOM 2171 C C . ALA A 1 279 ? 75.130 8.183 15.466 1.00 35.53 279 ALA A C 1
ATOM 2173 O O . ALA A 1 279 ? 76.101 8.436 16.169 1.00 35.53 279 ALA A O 1
ATOM 2174 N N . ASN A 1 280 ? 74.167 7.346 15.838 1.00 34.53 280 ASN A N 1
ATOM 2175 C CA . ASN A 1 280 ? 74.439 6.223 16.726 1.00 34.53 280 ASN A CA 1
ATOM 2176 C C . ASN A 1 280 ? 73.476 5.078 16.429 1.00 34.53 280 ASN A C 1
ATOM 2178 O O . ASN A 1 280 ? 72.298 5.280 16.135 1.00 34.53 280 ASN A O 1
ATOM 2182 N N . GLU A 1 281 ? 74.090 3.909 16.450 1.00 38.31 281 GLU A N 1
ATOM 2183 C CA . GLU A 1 281 ? 73.599 2.582 16.144 1.00 38.31 281 GLU A CA 1
ATOM 2184 C C . GLU A 1 281 ? 72.755 2.004 17.296 1.00 38.31 281 GLU A C 1
ATOM 2186 O O . GLU A 1 281 ? 72.687 2.567 18.390 1.00 38.31 281 GLU A O 1
ATOM 2191 N N . ASP A 1 282 ? 72.202 0.828 16.996 1.00 32.56 282 ASP A N 1
ATOM 2192 C CA . ASP A 1 282 ? 71.797 -0.257 17.894 1.00 32.56 282 ASP A CA 1
ATOM 2193 C C . ASP A 1 282 ? 70.373 -0.290 18.463 1.00 32.56 282 ASP A C 1
ATOM 2195 O O . ASP A 1 282 ? 69.931 0.565 19.230 1.00 32.56 282 ASP A O 1
ATOM 2199 N N . GLY A 1 283 ? 69.702 -1.411 18.168 1.00 32.22 283 GLY A N 1
ATOM 2200 C CA . GLY A 1 283 ? 68.649 -1.957 19.017 1.00 32.22 283 GLY A CA 1
ATOM 2201 C C . GLY A 1 283 ? 67.620 -2.821 18.296 1.00 32.22 283 GLY A C 1
ATOM 2202 O O . GLY A 1 283 ? 66.562 -2.316 17.938 1.00 32.22 283 GLY A O 1
ATOM 2203 N N . ASP A 1 284 ? 67.927 -4.114 18.147 1.00 33.16 284 ASP A N 1
ATOM 2204 C CA . ASP A 1 284 ? 67.003 -5.248 17.942 1.00 33.16 284 ASP A CA 1
ATOM 2205 C C . ASP A 1 284 ? 65.651 -5.076 18.701 1.00 33.16 284 ASP A C 1
ATOM 2207 O O . ASP A 1 284 ? 65.587 -4.407 19.730 1.00 33.16 284 ASP A O 1
ATOM 2211 N N . ILE A 1 285 ? 64.515 -5.682 18.336 1.00 36.31 285 ILE A N 1
ATOM 2212 C CA . ILE A 1 285 ? 64.231 -7.127 18.366 1.00 36.31 285 ILE A CA 1
ATOM 2213 C C . ILE A 1 285 ? 62.877 -7.379 17.662 1.00 36.31 285 ILE A C 1
ATOM 2215 O O . ILE A 1 285 ? 61.874 -6.728 17.957 1.00 36.31 285 ILE A O 1
ATOM 2219 N N . ASN A 1 286 ? 62.858 -8.385 16.783 1.00 34.97 286 ASN A N 1
ATOM 2220 C CA . ASN A 1 286 ? 61.676 -9.055 16.236 1.00 34.97 286 ASN A CA 1
ATOM 2221 C C . ASN A 1 286 ? 60.879 -9.807 17.317 1.00 34.97 286 ASN A C 1
ATOM 2223 O O . ASN A 1 286 ? 61.460 -10.561 18.095 1.00 34.97 286 ASN A O 1
ATOM 2227 N N . SER A 1 287 ? 59.547 -9.761 17.256 1.00 36.25 287 SER A N 1
ATOM 2228 C CA . SER A 1 287 ? 58.725 -10.897 17.691 1.00 36.25 287 SER A CA 1
ATOM 2229 C C . SER A 1 287 ? 57.467 -11.007 16.830 1.00 36.25 287 SER A C 1
ATOM 2231 O O . SER A 1 287 ? 56.446 -10.375 17.103 1.00 36.25 287 SER A O 1
ATOM 2233 N N . GLU A 1 288 ? 57.581 -11.820 15.780 1.00 34.94 288 GLU A N 1
ATOM 2234 C CA . GLU A 1 288 ? 56.472 -12.554 15.173 1.00 34.94 288 GLU A CA 1
ATOM 2235 C C . GLU A 1 288 ? 55.849 -13.484 16.225 1.00 34.94 288 GLU A C 1
ATOM 2237 O O . GLU A 1 288 ? 56.557 -14.130 17.001 1.00 34.94 288 GLU A O 1
ATOM 2242 N N . LEU A 1 289 ? 54.520 -13.559 16.242 1.00 34.19 289 LEU A N 1
ATOM 2243 C CA . LEU A 1 289 ? 53.772 -14.571 16.980 1.00 34.19 289 LEU A CA 1
ATOM 2244 C C . LEU A 1 289 ? 52.787 -15.222 16.010 1.00 34.19 289 LEU A C 1
ATOM 2246 O O . LEU A 1 289 ? 51.675 -14.744 15.792 1.00 34.19 289 LEU A O 1
ATOM 2250 N N . ASP A 1 290 ? 53.255 -16.322 15.425 1.00 31.59 290 ASP A N 1
ATOM 2251 C CA . ASP A 1 290 ? 52.451 -17.334 14.755 1.00 31.59 290 ASP A CA 1
ATOM 2252 C C . ASP A 1 290 ? 51.470 -17.966 15.747 1.00 31.59 290 ASP A C 1
ATOM 2254 O O . ASP A 1 290 ? 51.863 -18.499 16.788 1.00 31.59 290 ASP A O 1
ATOM 2258 N N . CYS A 1 291 ? 50.184 -17.964 15.400 1.00 30.47 291 CYS A N 1
ATOM 2259 C CA . CYS A 1 291 ? 49.172 -18.770 16.075 1.00 30.47 291 CYS A CA 1
ATOM 2260 C C . CYS A 1 291 ? 48.692 -19.866 15.120 1.00 30.47 291 CYS A C 1
ATOM 2262 O O . CYS A 1 291 ? 47.795 -19.674 14.301 1.00 30.47 291 CYS A O 1
ATOM 2264 N N . VAL A 1 292 ? 49.325 -21.029 15.255 1.00 32.53 292 VAL A N 1
ATOM 2265 C CA . VAL A 1 292 ? 48.885 -22.323 14.731 1.00 32.53 292 VAL A CA 1
ATOM 2266 C C . VAL A 1 292 ? 47.606 -22.739 15.458 1.00 32.53 292 VAL A C 1
ATOM 2268 O O . VAL A 1 292 ? 47.610 -22.833 16.680 1.00 32.53 292 VAL A O 1
ATOM 2271 N N . ASN A 1 293 ? 46.537 -23.060 14.726 1.00 32.28 293 ASN A N 1
ATOM 2272 C CA . ASN A 1 293 ? 45.472 -23.928 15.232 1.00 32.28 293 ASN A CA 1
ATOM 2273 C C . ASN A 1 293 ? 45.016 -24.886 14.129 1.00 32.28 293 ASN A C 1
ATOM 2275 O O . ASN A 1 293 ? 44.348 -24.509 13.168 1.00 32.28 293 ASN A O 1
ATOM 2279 N N . ALA A 1 294 ? 45.428 -26.142 14.291 1.00 30.44 294 ALA A N 1
ATOM 2280 C CA . ALA A 1 294 ? 45.003 -27.285 13.506 1.00 30.44 294 ALA A CA 1
ATOM 2281 C C . ALA A 1 294 ? 43.666 -27.817 14.046 1.00 30.44 294 ALA A C 1
ATOM 2283 O O . ALA A 1 294 ? 43.550 -28.105 15.236 1.00 30.44 294 ALA A O 1
ATOM 2284 N N . TYR A 1 295 ? 42.682 -27.999 13.165 1.00 35.22 295 TYR A N 1
ATOM 2285 C CA . TYR A 1 295 ? 41.509 -28.834 13.431 1.00 35.22 295 TYR A CA 1
ATOM 2286 C C . TYR A 1 295 ? 41.724 -30.221 12.802 1.00 35.22 295 TYR A C 1
ATOM 2288 O O . TYR A 1 295 ? 42.113 -30.294 11.634 1.00 35.22 295 TYR A O 1
ATOM 2296 N N . PRO A 1 296 ? 41.474 -31.327 13.526 1.00 35.91 296 PRO A N 1
ATOM 2297 C CA . PRO A 1 296 ? 41.545 -32.663 12.952 1.00 35.91 296 PRO A CA 1
ATOM 2298 C C . PRO A 1 296 ? 40.266 -32.994 12.166 1.00 35.91 296 PRO A C 1
ATOM 2300 O O . PRO A 1 296 ? 39.152 -32.829 12.660 1.00 35.91 296 PRO A O 1
ATOM 2303 N N . SER A 1 297 ? 40.448 -33.486 10.937 1.00 32.88 297 SER A N 1
ATOM 2304 C CA . SER A 1 297 ? 39.394 -34.113 10.126 1.00 32.88 297 SER A CA 1
ATOM 2305 C C . SER A 1 297 ? 38.927 -35.433 10.755 1.00 32.88 297 SER A C 1
ATOM 2307 O O . SER A 1 297 ? 39.777 -36.191 11.229 1.00 32.88 297 SER A O 1
ATOM 2309 N N . PRO A 1 298 ? 37.625 -35.770 10.718 1.00 41.31 298 PRO A N 1
ATOM 2310 C CA . PRO A 1 298 ? 37.157 -37.102 11.068 1.00 41.31 298 PRO A CA 1
ATOM 2311 C C . PRO A 1 298 ? 37.333 -38.071 9.892 1.00 41.31 298 PRO A C 1
ATOM 2313 O O . PRO A 1 298 ? 37.035 -37.749 8.743 1.00 41.31 298 PRO A O 1
ATOM 2316 N N . ASN A 1 299 ? 37.812 -39.266 10.227 1.00 32.12 299 ASN A N 1
ATOM 2317 C CA . ASN A 1 299 ? 38.025 -40.401 9.340 1.00 32.12 299 ASN A CA 1
ATOM 2318 C C . ASN A 1 299 ? 36.731 -40.867 8.653 1.00 32.12 299 ASN A C 1
ATOM 2320 O O . ASN A 1 299 ? 35.712 -41.083 9.309 1.00 32.12 299 ASN A O 1
ATOM 2324 N N . ASN A 1 300 ? 36.833 -41.091 7.343 1.00 36.16 300 ASN A N 1
ATOM 2325 C CA . ASN A 1 300 ? 35.913 -41.898 6.551 1.00 36.16 300 ASN A CA 1
ATOM 2326 C C . ASN A 1 300 ? 36.377 -43.354 6.599 1.00 36.16 300 ASN A C 1
ATOM 2328 O O . ASN A 1 300 ? 37.403 -43.664 6.006 1.00 36.16 300 ASN A O 1
ATOM 2332 N N . ASP A 1 301 ? 35.593 -44.220 7.231 1.00 31.38 301 ASP A N 1
ATOM 2333 C CA . ASP A 1 301 ? 35.598 -45.664 6.998 1.00 31.38 301 ASP A CA 1
ATOM 2334 C C . ASP A 1 301 ? 34.178 -46.175 7.264 1.00 31.38 301 ASP A C 1
ATOM 2336 O O . ASP A 1 301 ? 33.754 -46.205 8.413 1.00 31.38 301 ASP A O 1
ATOM 2340 N N . HIS A 1 302 ? 33.434 -46.518 6.207 1.00 36.22 302 HIS A N 1
ATOM 2341 C CA . HIS A 1 302 ? 32.404 -47.566 6.225 1.00 36.22 302 HIS A CA 1
ATOM 2342 C C . HIS A 1 302 ? 32.007 -47.961 4.790 1.00 36.22 302 HIS A C 1
ATOM 2344 O O . HIS A 1 302 ? 31.275 -47.264 4.093 1.00 36.22 302 HIS A O 1
ATOM 2350 N N . ASP A 1 303 ? 32.565 -49.100 4.385 1.00 34.62 303 ASP A N 1
ATOM 2351 C CA . ASP A 1 303 ? 31.907 -50.263 3.782 1.00 34.62 303 ASP A CA 1
ATOM 2352 C C . ASP A 1 303 ? 31.110 -50.151 2.468 1.00 34.62 303 ASP A C 1
ATOM 2354 O O . ASP A 1 303 ? 29.946 -49.763 2.395 1.00 34.62 303 ASP A O 1
ATOM 2358 N N . ASN A 1 304 ? 31.778 -50.691 1.441 1.00 37.34 304 ASN A N 1
ATOM 2359 C CA . ASN A 1 304 ? 31.265 -51.464 0.309 1.00 37.34 304 ASN A CA 1
ATOM 2360 C C . ASN A 1 304 ? 29.867 -52.082 0.496 1.00 37.34 304 ASN A C 1
ATOM 2362 O O . ASN A 1 304 ? 29.710 -53.015 1.285 1.00 37.34 304 ASN A O 1
ATOM 2366 N N . LEU A 1 305 ? 28.924 -51.722 -0.384 1.00 35.00 305 LEU A N 1
ATOM 2367 C CA . LEU A 1 305 ? 27.842 -52.621 -0.793 1.00 35.00 305 LEU A CA 1
ATOM 2368 C C . LEU A 1 305 ? 27.618 -52.595 -2.316 1.00 35.00 305 LEU A C 1
ATOM 2370 O O . LEU A 1 305 ? 27.572 -51.554 -2.967 1.00 35.00 305 LEU A O 1
ATOM 2374 N N . ASP A 1 306 ? 27.520 -53.818 -2.825 1.00 33.34 306 ASP A N 1
ATOM 2375 C CA . ASP A 1 306 ? 27.431 -54.342 -4.190 1.00 33.34 306 ASP A CA 1
ATOM 2376 C C . ASP A 1 306 ? 26.123 -53.952 -4.925 1.00 33.34 306 ASP A C 1
ATOM 2378 O O . ASP A 1 306 ? 25.038 -54.130 -4.360 1.00 33.34 306 ASP A O 1
ATOM 2382 N N . PRO A 1 307 ? 26.159 -53.457 -6.183 1.00 34.41 307 PRO A N 1
ATOM 2383 C CA . PRO A 1 307 ? 24.963 -53.132 -6.948 1.00 34.41 307 PRO A CA 1
ATOM 2384 C C . PRO A 1 307 ? 24.608 -54.264 -7.926 1.00 34.41 307 PRO A C 1
ATOM 2386 O O . PRO A 1 307 ? 24.761 -54.125 -9.139 1.00 34.41 307 PRO A O 1
ATOM 2389 N N . THR A 1 308 ? 24.086 -55.386 -7.429 1.00 33.22 308 THR A N 1
ATOM 2390 C CA . THR A 1 308 ? 23.543 -56.454 -8.290 1.00 33.22 308 THR A CA 1
ATOM 2391 C C . THR A 1 308 ? 22.220 -57.022 -7.767 1.00 33.22 308 THR A C 1
ATOM 2393 O O . THR A 1 308 ? 22.150 -58.136 -7.259 1.00 33.22 308 THR A O 1
ATOM 2396 N N . ASN A 1 309 ? 21.113 -56.280 -7.923 1.00 30.38 309 ASN A N 1
ATOM 2397 C CA . ASN A 1 309 ? 19.777 -56.899 -7.969 1.00 30.38 309 ASN A CA 1
ATOM 2398 C C . ASN A 1 309 ? 18.698 -55.960 -8.541 1.00 30.38 309 ASN A C 1
ATOM 2400 O O . ASN A 1 309 ? 17.925 -55.343 -7.814 1.00 30.38 309 ASN A O 1
ATOM 2404 N N . PHE A 1 310 ? 18.610 -55.891 -9.871 1.00 30.88 310 PHE A N 1
ATOM 2405 C CA . PHE A 1 310 ? 17.396 -55.441 -10.552 1.00 30.88 310 PHE A CA 1
ATOM 2406 C C . PHE A 1 310 ? 16.522 -56.665 -10.847 1.00 30.88 310 PHE A C 1
ATOM 2408 O O . PHE A 1 310 ? 16.846 -57.479 -11.711 1.00 30.88 310 PHE A O 1
ATOM 2415 N N . LYS A 1 311 ? 15.398 -56.790 -10.134 1.00 30.83 311 LYS A N 1
ATOM 2416 C CA . LYS A 1 311 ? 14.265 -57.624 -10.547 1.00 30.83 311 LYS A CA 1
ATOM 2417 C C . LYS A 1 311 ? 13.138 -56.709 -11.007 1.00 30.83 311 LYS A C 1
ATOM 2419 O O . LYS A 1 311 ? 12.526 -56.025 -10.192 1.00 30.83 311 LYS A O 1
ATOM 2424 N N . SER A 1 312 ? 12.864 -56.725 -12.307 1.00 37.19 312 SER A N 1
ATOM 2425 C CA . SER A 1 312 ? 11.580 -56.288 -12.857 1.00 37.19 312 SER A CA 1
ATOM 2426 C C . SER A 1 312 ? 10.448 -57.155 -12.303 1.00 37.19 312 SER A C 1
ATOM 2428 O O . SER A 1 312 ? 10.640 -58.353 -12.070 1.00 37.19 312 SER A O 1
ATOM 2430 N N . PRO A 1 313 ? 9.245 -56.584 -12.198 1.00 34.25 313 PRO A N 1
ATOM 2431 C CA . PRO A 1 313 ? 8.080 -57.294 -12.700 1.00 34.25 313 PRO A CA 1
ATOM 2432 C C . PRO A 1 313 ? 7.279 -56.423 -13.664 1.00 34.25 313 PRO A C 1
ATOM 2434 O O . PRO A 1 313 ? 6.911 -55.285 -13.377 1.00 34.25 313 PRO A O 1
ATOM 2437 N N . SER A 1 314 ? 7.030 -57.022 -14.818 1.00 31.38 314 SER A N 1
ATOM 2438 C CA . SER A 1 314 ? 5.998 -56.664 -15.767 1.00 31.38 314 SER A CA 1
ATOM 2439 C C . SER A 1 314 ? 4.600 -56.996 -15.225 1.00 31.38 314 SER A C 1
ATOM 2441 O O . SER A 1 314 ? 4.442 -57.844 -14.349 1.00 31.38 314 SER A O 1
ATOM 2443 N N . ASP A 1 315 ? 3.622 -56.343 -15.852 1.00 29.45 315 ASP A N 1
ATOM 2444 C CA . ASP A 1 315 ? 2.217 -56.729 -16.002 1.00 29.45 315 ASP A CA 1
ATOM 2445 C C . ASP A 1 315 ? 1.306 -56.665 -14.765 1.00 29.45 315 ASP A C 1
ATOM 2447 O O . ASP A 1 315 ? 1.406 -57.454 -13.832 1.00 29.45 315 ASP A O 1
ATOM 2451 N N . ILE A 1 316 ? 0.303 -55.781 -14.826 1.00 29.61 316 ILE A N 1
ATOM 2452 C CA . ILE A 1 316 ? -1.106 -56.158 -15.055 1.00 29.61 316 ILE A CA 1
ATOM 2453 C C . ILE A 1 316 ? -1.973 -54.882 -15.043 1.00 29.61 316 ILE A C 1
ATOM 2455 O O . ILE A 1 316 ? -2.014 -54.116 -14.085 1.00 29.61 316 ILE A O 1
ATOM 2459 N N . SER A 1 317 ? -2.664 -54.674 -16.164 1.00 30.19 317 SER A N 1
ATOM 2460 C CA . SER A 1 317 ? -3.800 -53.766 -16.360 1.00 30.19 317 SER A CA 1
ATOM 2461 C C . SER A 1 317 ? -4.937 -54.030 -15.369 1.00 30.19 317 SER A C 1
ATOM 2463 O O . SER A 1 317 ? -5.090 -55.183 -14.989 1.00 30.19 317 SER A O 1
ATOM 2465 N N . ILE A 1 318 ? -5.816 -53.050 -15.108 1.00 28.55 318 ILE A N 1
ATOM 2466 C CA . ILE A 1 318 ? -7.294 -53.184 -15.196 1.00 28.55 318 ILE A CA 1
ATOM 2467 C C . ILE A 1 318 ? -7.991 -51.898 -14.690 1.00 28.55 318 ILE A C 1
ATOM 2469 O O . ILE A 1 318 ? -7.879 -51.510 -13.535 1.00 28.55 318 ILE A O 1
ATOM 2473 N N . THR A 1 319 ? -8.677 -51.258 -15.641 1.00 28.34 319 THR A N 1
ATOM 2474 C CA . THR A 1 319 ? -9.991 -50.579 -15.612 1.00 28.34 319 THR A CA 1
ATOM 2475 C C . THR A 1 319 ? -10.412 -49.644 -14.467 1.00 28.34 319 THR A C 1
ATOM 2477 O O . THR A 1 319 ? -10.658 -50.058 -13.338 1.00 28.34 319 THR A O 1
ATOM 2480 N N . ASP A 1 320 ? -10.723 -48.419 -14.888 1.00 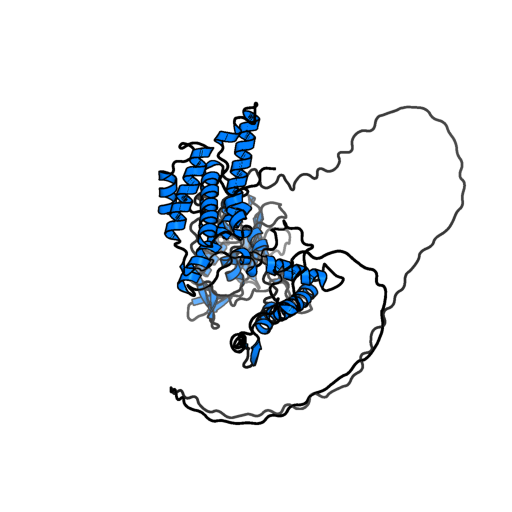30.97 320 ASP A N 1
ATOM 2481 C CA . ASP A 1 320 ? -11.804 -47.547 -14.403 1.00 30.97 320 ASP A CA 1
ATOM 2482 C C . ASP A 1 320 ? -13.174 -48.281 -14.416 1.00 30.97 320 ASP A C 1
ATOM 2484 O O . ASP A 1 320 ? -13.413 -49.090 -15.324 1.00 30.97 320 ASP A O 1
ATOM 2488 N N . PRO A 1 321 ? -14.090 -48.036 -13.454 1.00 42.50 321 PRO A N 1
ATOM 2489 C CA . PRO A 1 321 ? -15.190 -47.129 -13.791 1.00 42.50 321 PRO A CA 1
ATOM 2490 C C . PRO A 1 321 ? -15.759 -46.275 -12.635 1.00 42.50 321 PRO A C 1
ATOM 2492 O O . PRO A 1 321 ? -15.974 -46.719 -11.506 1.00 42.50 321 PRO A O 1
ATOM 2495 N N . PHE A 1 322 ? -16.196 -45.077 -13.018 1.00 28.72 322 PHE A N 1
ATOM 2496 C CA . PHE A 1 322 ? -17.253 -44.265 -12.406 1.00 28.72 322 PHE A CA 1
ATOM 2497 C C . PHE A 1 322 ? -18.494 -45.053 -11.919 1.00 28.72 322 PHE A C 1
ATOM 2499 O O . PHE A 1 322 ? -19.127 -45.752 -12.712 1.00 28.72 322 PHE A O 1
ATOM 2506 N N . ARG A 1 323 ? -18.970 -44.765 -10.689 1.00 26.61 323 ARG A N 1
ATOM 2507 C CA . ARG A 1 323 ? -20.388 -44.425 -10.388 1.00 26.61 323 ARG A CA 1
ATOM 2508 C C . ARG A 1 323 ? -20.638 -43.997 -8.924 1.00 26.61 323 ARG A C 1
ATOM 2510 O O . ARG A 1 323 ? -20.540 -44.792 -8.003 1.00 26.61 323 ARG A O 1
ATOM 2517 N N . SER A 1 324 ? -21.039 -42.731 -8.776 1.00 27.34 324 SER A N 1
ATOM 2518 C CA . SER A 1 324 ? -22.211 -42.203 -8.039 1.00 27.34 324 SER A CA 1
ATOM 2519 C C . SER A 1 324 ? -22.673 -42.789 -6.683 1.00 27.34 324 SER A C 1
ATOM 2521 O O . SER A 1 324 ? -23.158 -43.913 -6.628 1.00 27.34 324 SER A O 1
ATOM 2523 N N . LEU A 1 325 ? -22.758 -41.869 -5.702 1.00 26.33 325 LEU A N 1
ATOM 2524 C CA . LEU A 1 325 ? -23.866 -41.609 -4.750 1.00 26.33 325 LEU A CA 1
ATOM 2525 C C . LEU A 1 325 ? -24.364 -42.757 -3.841 1.00 26.33 325 LEU A C 1
ATOM 2527 O O . LEU A 1 325 ? -25.081 -43.638 -4.298 1.00 26.33 325 LEU A O 1
ATOM 2531 N N . ASN A 1 326 ? -24.202 -42.626 -2.515 1.00 25.97 326 ASN A N 1
ATOM 2532 C CA . ASN A 1 326 ? -25.268 -42.098 -1.642 1.00 25.97 326 ASN A CA 1
ATOM 2533 C C . ASN A 1 326 ? -24.945 -42.150 -0.138 1.00 25.97 326 ASN A C 1
ATOM 2535 O O . ASN A 1 326 ? -24.288 -43.047 0.378 1.00 25.97 326 ASN A O 1
ATOM 2539 N N . VAL A 1 327 ? -25.518 -41.148 0.523 1.00 29.75 327 VAL A N 1
ATOM 2540 C CA . VAL A 1 327 ? -25.712 -40.921 1.956 1.00 29.75 327 VAL A CA 1
ATOM 2541 C C . VAL A 1 327 ? -26.421 -42.094 2.640 1.00 29.75 327 VAL A C 1
ATOM 2543 O O . VAL A 1 327 ? -27.517 -42.444 2.211 1.00 29.75 327 VAL A O 1
ATOM 2546 N N . ILE A 1 328 ? -25.867 -42.598 3.754 1.00 25.86 328 ILE A N 1
ATOM 2547 C CA . ILE A 1 328 ? -26.595 -43.295 4.834 1.00 25.86 328 ILE A CA 1
ATOM 2548 C C . ILE A 1 328 ? -25.904 -42.988 6.186 1.00 25.86 328 ILE A C 1
ATOM 2550 O O . ILE A 1 328 ? -24.802 -43.458 6.450 1.00 25.86 328 ILE A O 1
ATOM 2554 N N . HIS A 1 329 ? -26.566 -42.208 7.046 1.00 29.58 329 HIS A N 1
ATOM 2555 C CA . HIS A 1 329 ? -26.581 -42.407 8.511 1.00 29.58 329 HIS A CA 1
ATOM 2556 C C . HIS A 1 329 ? -27.601 -43.536 8.796 1.00 29.58 329 HIS A C 1
ATOM 2558 O O . HIS A 1 329 ? -28.535 -43.631 7.992 1.00 29.58 329 HIS A O 1
ATOM 2564 N N . PRO A 1 330 ? -27.553 -44.334 9.896 1.00 38.28 330 PRO A N 1
ATOM 2565 C CA . PRO A 1 330 ? -27.533 -43.783 11.261 1.00 38.28 330 PRO A CA 1
ATOM 2566 C C . PRO A 1 330 ? -27.005 -44.707 12.407 1.00 38.28 330 PRO A C 1
ATOM 2568 O O . PRO A 1 330 ? -26.574 -45.834 12.193 1.00 38.28 330 PRO A O 1
ATOM 2571 N N . THR A 1 331 ? -27.145 -44.179 13.634 1.00 28.84 331 THR A N 1
ATOM 2572 C CA . THR A 1 331 ? -27.397 -44.838 14.943 1.00 28.84 331 THR A CA 1
ATOM 2573 C C . THR A 1 331 ? -26.305 -45.611 15.704 1.00 28.84 331 THR A C 1
ATOM 2575 O O . THR A 1 331 ? -25.852 -46.667 15.282 1.00 28.84 331 THR A O 1
ATOM 2578 N N . ASP A 1 332 ? -26.025 -45.063 16.897 1.00 29.42 332 ASP A N 1
ATOM 2579 C CA . ASP A 1 332 ? -26.064 -45.649 18.252 1.00 29.42 332 ASP A CA 1
ATOM 2580 C C . ASP A 1 332 ? -25.318 -46.946 18.601 1.00 29.42 332 ASP A C 1
ATOM 2582 O O . ASP A 1 332 ? -25.551 -48.004 18.027 1.00 29.42 332 ASP A O 1
ATOM 2586 N N . GLY A 1 333 ? -24.578 -46.891 19.722 1.00 27.22 333 GLY A N 1
ATOM 2587 C CA . GLY A 1 333 ? -24.390 -48.069 20.579 1.00 27.22 333 GLY A CA 1
ATOM 2588 C C . GLY A 1 333 ? -23.108 -48.145 21.414 1.00 27.22 333 GLY A C 1
ATOM 2589 O O . GLY A 1 333 ? -22.182 -48.837 21.028 1.00 27.22 333 GLY A O 1
ATOM 2590 N N . LEU A 1 334 ? -23.125 -47.498 22.587 1.00 29.25 334 LEU A N 1
ATOM 2591 C CA . LEU A 1 334 ? -22.748 -48.028 23.916 1.00 29.25 334 LEU A CA 1
ATOM 2592 C C . LEU A 1 334 ? -21.410 -48.785 24.173 1.00 29.25 334 LEU A C 1
ATOM 2594 O O . LEU A 1 334 ? -21.146 -49.848 23.625 1.00 29.25 334 LEU A O 1
ATOM 2598 N N . ASN A 1 335 ? -20.769 -48.331 25.267 1.00 29.86 335 ASN A N 1
ATOM 2599 C CA . ASN A 1 335 ? -20.140 -49.082 26.377 1.00 29.86 335 ASN A CA 1
ATOM 2600 C C . ASN A 1 335 ? -18.618 -49.380 26.420 1.00 29.86 335 ASN A C 1
ATOM 2602 O O . ASN A 1 335 ? -18.131 -50.329 25.821 1.00 29.86 335 ASN A O 1
ATOM 2606 N N . ALA A 1 336 ? -17.986 -48.683 27.383 1.00 28.98 336 ALA A N 1
ATOM 2607 C CA . ALA A 1 336 ? -17.367 -49.220 28.614 1.00 28.98 336 ALA A CA 1
ATOM 2608 C C . ALA A 1 336 ? -15.853 -49.533 28.686 1.00 28.98 336 ALA A C 1
ATOM 2610 O O . ALA A 1 336 ? -15.228 -49.957 27.724 1.00 28.98 336 ALA A O 1
ATOM 2611 N N . ALA A 1 337 ? -15.372 -49.391 29.937 1.00 29.42 337 ALA A N 1
ATOM 2612 C CA . ALA A 1 337 ? -14.056 -49.661 30.546 1.00 29.42 337 ALA A CA 1
ATOM 2613 C C . ALA A 1 337 ? -12.979 -48.589 30.270 1.00 29.42 337 ALA A C 1
ATOM 2615 O O . ALA A 1 337 ? -12.518 -48.446 29.149 1.00 29.42 337 ALA A O 1
ATOM 2616 N N . ALA A 1 338 ? -12.643 -47.669 31.184 1.00 30.67 338 ALA A N 1
ATOM 2617 C CA . ALA A 1 338 ? -12.149 -47.811 32.562 1.00 30.67 338 ALA A CA 1
ATOM 2618 C C . ALA A 1 338 ? -10.847 -48.617 32.646 1.00 30.67 338 ALA A C 1
ATOM 2620 O O . ALA A 1 338 ? -10.898 -49.835 32.717 1.00 30.67 338 ALA A O 1
ATOM 2621 N N . GLU A 1 339 ? -9.717 -47.913 32.714 1.00 31.50 339 GLU A N 1
ATOM 2622 C CA . GLU A 1 339 ? -8.563 -48.312 33.519 1.00 31.50 339 GLU A CA 1
ATOM 2623 C C . GLU A 1 339 ? -7.765 -47.055 33.883 1.00 31.50 339 GLU A C 1
ATOM 2625 O O . GLU A 1 339 ? -7.423 -46.226 33.040 1.00 31.50 339 GLU A O 1
ATOM 2630 N N . ALA A 1 340 ? -7.605 -46.879 35.189 1.00 32.09 340 ALA A N 1
ATOM 2631 C CA . ALA A 1 340 ? -6.888 -45.805 35.839 1.00 32.09 340 ALA A CA 1
ATOM 2632 C C . ALA A 1 340 ? -5.519 -46.345 36.250 1.00 32.09 340 ALA A C 1
ATOM 2634 O O . ALA A 1 340 ? -5.458 -47.381 36.907 1.00 32.09 340 ALA A O 1
ATOM 2635 N N . GLU A 1 341 ? -4.450 -45.620 35.939 1.00 30.08 341 GLU A N 1
ATOM 2636 C CA . GLU A 1 341 ? -3.162 -45.800 36.605 1.00 30.08 341 GLU A CA 1
ATOM 2637 C C . GLU A 1 341 ? -2.693 -44.450 37.148 1.00 30.08 341 GLU A C 1
ATOM 2639 O O . GLU A 1 341 ? -2.318 -43.528 36.424 1.00 30.08 341 GLU A O 1
ATOM 2644 N N . SER A 1 342 ? -2.799 -44.339 38.469 1.00 30.58 342 SER A N 1
ATOM 2645 C CA . SER A 1 342 ? -2.234 -43.299 39.315 1.00 30.58 342 SER A CA 1
ATOM 2646 C C . SER A 1 342 ? -0.759 -43.604 39.580 1.00 30.58 342 SER A C 1
ATOM 2648 O O . SER A 1 342 ? -0.446 -44.636 40.171 1.00 30.58 342 SER A O 1
ATOM 2650 N N . GLY A 1 343 ? 0.133 -42.696 39.186 1.00 28.39 343 GLY A N 1
ATOM 2651 C CA . GLY A 1 343 ? 1.540 -42.698 39.587 1.00 28.39 343 GLY A CA 1
ATOM 2652 C C . GLY A 1 343 ? 1.829 -41.524 40.516 1.00 28.39 343 GLY A C 1
ATOM 2653 O O . GLY A 1 343 ? 2.085 -40.417 40.046 1.00 28.39 343 GLY A O 1
ATOM 2654 N N . GLU A 1 344 ? 1.757 -41.775 41.823 1.00 30.00 344 GLU A N 1
ATOM 2655 C CA . GLU A 1 344 ? 2.266 -40.905 42.885 1.00 30.00 344 GLU A CA 1
ATOM 2656 C C . GLU A 1 344 ? 3.791 -40.760 42.779 1.00 30.00 344 GLU A C 1
ATOM 2658 O O . GLU A 1 344 ? 4.506 -41.753 42.669 1.00 30.00 344 GLU A O 1
ATOM 2663 N N . TRP A 1 345 ? 4.292 -39.529 42.892 1.00 30.72 345 TRP A N 1
ATOM 2664 C CA . TRP A 1 345 ? 5.656 -39.267 43.350 1.00 30.72 345 TRP A CA 1
ATOM 2665 C C . TRP A 1 345 ? 5.593 -38.206 44.449 1.00 30.72 345 TRP A C 1
ATOM 2667 O O . TRP A 1 345 ? 5.400 -37.020 44.183 1.00 30.72 345 TRP A O 1
ATOM 2677 N N . GLU A 1 346 ? 5.722 -38.664 45.695 1.00 27.59 346 GLU A N 1
ATOM 2678 C CA . GLU A 1 346 ? 6.047 -37.833 46.851 1.00 27.59 346 GLU A CA 1
ATOM 2679 C C . GLU A 1 346 ? 7.481 -37.305 46.714 1.00 27.59 346 GLU A C 1
ATOM 2681 O O . GLU A 1 346 ? 8.421 -38.069 46.490 1.00 27.59 346 GLU A O 1
ATOM 2686 N N . TYR A 1 347 ? 7.662 -35.999 46.908 1.00 31.34 347 TYR A N 1
ATOM 2687 C CA . TYR A 1 347 ? 8.960 -35.422 47.241 1.00 31.34 347 TYR A CA 1
ATOM 2688 C C . TYR A 1 347 ? 8.795 -34.538 48.476 1.00 31.34 347 TYR A C 1
ATOM 2690 O O . TYR A 1 347 ? 8.084 -33.532 48.459 1.00 31.34 347 TYR A O 1
ATOM 2698 N N . THR A 1 348 ? 9.421 -34.964 49.567 1.00 30.92 348 THR A N 1
ATOM 2699 C CA . THR A 1 348 ? 9.433 -34.300 50.870 1.00 30.92 348 THR A CA 1
ATOM 2700 C C . THR A 1 348 ? 10.678 -33.433 51.055 1.00 30.92 348 THR A C 1
ATOM 2702 O O . THR A 1 348 ? 11.771 -33.842 50.670 1.00 30.92 348 THR A O 1
ATOM 2705 N N . ASP A 1 349 ? 10.483 -32.352 51.821 1.00 31.88 349 ASP A N 1
ATOM 2706 C CA . ASP A 1 349 ? 11.473 -31.608 52.627 1.00 31.88 349 ASP A CA 1
ATOM 2707 C C . ASP A 1 349 ? 12.399 -30.618 51.868 1.00 31.88 349 ASP A C 1
ATOM 2709 O O . ASP A 1 349 ? 12.794 -30.866 50.738 1.00 31.88 349 ASP A O 1
ATOM 2713 N N . SER A 1 350 ? 12.805 -29.449 52.385 1.00 29.11 350 SER A N 1
ATOM 2714 C CA . SER A 1 350 ? 12.767 -28.922 53.751 1.00 29.11 350 SER A CA 1
ATOM 2715 C C . SER A 1 350 ? 12.877 -27.379 53.798 1.00 29.11 350 SER A C 1
ATOM 2717 O O . SER A 1 350 ? 13.500 -26.744 52.950 1.00 29.11 350 SER A O 1
ATOM 2719 N N . SER A 1 351 ? 12.353 -26.814 54.893 1.00 30.16 351 SER A N 1
ATOM 2720 C CA . SER A 1 351 ? 12.893 -25.695 55.697 1.00 30.16 351 SER A CA 1
ATOM 2721 C C . SER A 1 351 ? 13.187 -24.310 55.078 1.00 30.16 351 SER A C 1
ATOM 2723 O O . SER A 1 351 ? 14.253 -24.102 54.513 1.00 30.16 351 SER A O 1
ATOM 2725 N N . TYR A 1 352 ? 12.369 -23.307 55.433 1.00 31.80 352 TYR A N 1
ATOM 2726 C CA . TYR A 1 352 ? 12.837 -22.057 56.071 1.00 31.80 352 TYR A CA 1
ATOM 2727 C C . TYR A 1 352 ? 11.702 -21.438 56.923 1.00 31.80 352 TYR A C 1
ATOM 2729 O O . TYR A 1 352 ? 10.735 -20.888 56.407 1.00 31.80 352 TYR A O 1
ATOM 2737 N N . GLN A 1 353 ? 11.825 -21.548 58.250 1.00 33.16 353 GLN A N 1
ATOM 2738 C CA . GLN A 1 353 ? 11.221 -20.643 59.249 1.00 33.16 353 GLN A CA 1
ATOM 2739 C C . GLN A 1 353 ? 12.343 -19.656 59.645 1.00 33.16 353 GLN A C 1
ATOM 2741 O O . GLN A 1 353 ? 13.506 -20.042 59.617 1.00 33.16 353 GLN A O 1
ATOM 2746 N N . SER A 1 354 ? 12.163 -18.383 59.996 1.00 33.47 354 SER A N 1
ATOM 2747 C CA . SER A 1 354 ? 11.254 -17.753 60.958 1.00 33.47 354 SER A CA 1
ATOM 2748 C C . SER A 1 354 ? 11.554 -16.240 60.950 1.00 33.47 354 SER A C 1
ATOM 2750 O O . SER A 1 354 ? 12.722 -15.883 60.800 1.00 33.47 354 SER A O 1
ATOM 2752 N N . LEU A 1 355 ? 10.562 -15.367 61.185 1.00 33.25 355 LEU A N 1
ATOM 2753 C CA . LEU A 1 355 ? 10.560 -14.427 62.327 1.00 33.25 355 LEU A CA 1
ATOM 2754 C C . LEU A 1 355 ? 9.315 -13.519 62.330 1.00 33.25 355 LEU A C 1
ATOM 2756 O O . LEU A 1 355 ? 9.048 -12.770 61.396 1.00 33.25 355 LEU A O 1
ATOM 2760 N N . ASN A 1 356 ? 8.580 -13.595 63.441 1.00 35.25 356 ASN A N 1
ATOM 2761 C CA . ASN A 1 356 ? 7.408 -12.796 63.804 1.00 35.25 356 ASN A CA 1
ATOM 2762 C C . ASN A 1 356 ? 7.783 -11.416 64.377 1.00 35.25 356 ASN A C 1
ATOM 2764 O O . ASN A 1 356 ? 8.718 -11.332 65.176 1.00 35.25 356 ASN A O 1
ATOM 2768 N N . SER A 1 357 ? 6.938 -10.397 64.160 1.00 30.52 357 SER A N 1
ATOM 2769 C CA . SER A 1 357 ? 6.424 -9.520 65.240 1.00 30.52 357 SER A CA 1
ATOM 2770 C C . SER A 1 357 ? 5.322 -8.542 64.784 1.00 30.52 357 SER A C 1
ATOM 2772 O O . SER A 1 357 ? 5.174 -8.334 63.583 1.00 30.52 357 SER A O 1
ATOM 2774 N N . PRO A 1 358 ? 4.500 -7.997 65.714 1.00 47.72 358 PRO A N 1
ATOM 2775 C CA . PRO A 1 358 ? 3.052 -7.914 65.517 1.00 47.72 358 PRO A CA 1
ATOM 2776 C C . PRO A 1 358 ? 2.446 -6.492 65.528 1.00 47.72 358 PRO A C 1
ATOM 2778 O O . PRO A 1 358 ? 3.089 -5.515 65.893 1.00 47.72 358 PRO A O 1
ATOM 2781 N N . HIS A 1 359 ? 1.132 -6.473 65.255 1.00 33.38 359 HIS A N 1
ATOM 2782 C CA . HIS A 1 359 ? 0.121 -5.440 65.538 1.00 33.38 359 HIS A CA 1
ATOM 2783 C C . HIS A 1 359 ? 0.077 -4.184 64.651 1.00 33.38 359 HIS A C 1
ATOM 2785 O O . HIS A 1 359 ? 0.888 -3.278 64.785 1.00 33.38 359 HIS A O 1
ATOM 2791 N N . THR A 1 360 ? -1.014 -4.036 63.883 1.00 31.86 360 THR A N 1
ATOM 2792 C CA . THR A 1 360 ? -2.073 -3.037 64.163 1.00 31.86 360 THR A CA 1
ATOM 2793 C C . THR A 1 360 ? -3.311 -3.213 63.260 1.00 31.86 360 THR A C 1
ATOM 2795 O O . THR A 1 360 ? -3.222 -3.262 62.043 1.00 31.86 360 THR A O 1
ATOM 2798 N N . SER A 1 361 ? -4.465 -3.340 63.927 1.00 33.53 361 SER A N 1
ATOM 2799 C CA . SER A 1 361 ? -5.823 -2.876 63.578 1.00 33.53 361 SER A CA 1
ATOM 2800 C C . SER A 1 361 ? -6.365 -2.946 62.136 1.00 33.53 361 SER A C 1
ATOM 2802 O O . SER A 1 361 ? -6.137 -2.055 61.325 1.00 33.53 361 SER A O 1
ATOM 2804 N N . ASN A 1 362 ? -7.259 -3.924 61.937 1.00 39.62 362 ASN A N 1
ATOM 2805 C CA . ASN A 1 362 ? -8.609 -3.830 61.356 1.00 39.62 362 ASN A CA 1
ATOM 2806 C C . ASN A 1 362 ? -9.000 -2.519 60.653 1.00 39.62 362 ASN A C 1
ATOM 2808 O O . ASN A 1 362 ? -9.285 -1.546 61.346 1.00 39.62 362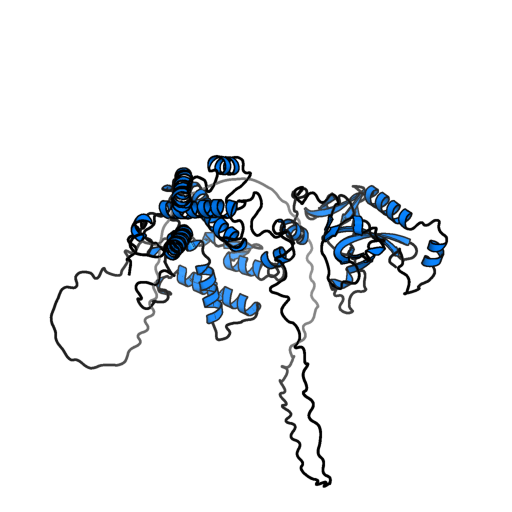 ASN A O 1
ATOM 2812 N N . LEU A 1 363 ? -9.217 -2.581 59.333 1.00 36.25 363 LEU A N 1
ATOM 2813 C CA . LEU A 1 363 ? -10.274 -1.859 58.606 1.00 36.25 363 LEU A CA 1
ATOM 2814 C C . LEU A 1 363 ? -10.489 -2.502 57.213 1.00 36.25 363 LEU A C 1
ATOM 2816 O O . LEU A 1 363 ? -9.660 -2.358 56.329 1.00 36.25 363 LEU A O 1
ATOM 2820 N N . LYS A 1 364 ? -11.622 -3.205 57.068 1.00 40.41 364 LYS A N 1
ATOM 2821 C CA . LYS A 1 364 ? -12.410 -3.485 55.845 1.00 40.41 364 LYS A CA 1
ATOM 2822 C C . LYS A 1 364 ? -11.664 -3.719 54.513 1.00 40.41 364 LYS A C 1
ATOM 2824 O O . LYS A 1 364 ? -11.462 -2.782 53.748 1.00 40.41 364 LYS A O 1
ATOM 2829 N N . GLU A 1 365 ? -11.480 -4.992 54.163 1.00 33.59 365 GLU A N 1
ATOM 2830 C CA . GLU A 1 365 ? -11.321 -5.471 52.781 1.00 33.59 365 GLU A CA 1
ATOM 2831 C C . GLU A 1 365 ? -12.424 -6.497 52.470 1.00 33.59 365 GLU A C 1
ATOM 2833 O O . GLU A 1 365 ? -12.242 -7.697 52.632 1.00 33.59 365 GLU A O 1
ATOM 2838 N N . ASP A 1 366 ? -13.581 -6.010 52.024 1.00 38.00 366 ASP A N 1
ATOM 2839 C CA . ASP A 1 366 ? -14.574 -6.808 51.294 1.00 38.00 366 ASP A CA 1
ATOM 2840 C C . ASP A 1 366 ? -14.555 -6.321 49.840 1.00 38.00 366 ASP A C 1
ATOM 2842 O O . ASP A 1 366 ? -15.384 -5.502 49.455 1.00 38.00 366 ASP A O 1
ATOM 2846 N N . LEU A 1 367 ? -13.543 -6.730 49.064 1.00 37.94 367 LEU A N 1
ATOM 2847 C CA . LEU A 1 367 ? -13.480 -6.596 47.595 1.00 37.94 367 LEU A CA 1
ATOM 2848 C C . LEU A 1 367 ? -12.270 -7.368 47.033 1.00 37.94 367 LEU A C 1
ATOM 2850 O O . LEU A 1 367 ? -11.455 -6.843 46.282 1.00 37.94 367 LEU A O 1
ATOM 2854 N N . VAL A 1 368 ? -12.147 -8.649 47.386 1.00 35.00 368 VAL A N 1
ATOM 2855 C CA . VAL A 1 368 ? -11.296 -9.587 46.639 1.00 35.00 368 VAL A CA 1
ATOM 2856 C C . VAL A 1 368 ? -12.223 -10.556 45.921 1.00 35.00 368 VAL A C 1
ATOM 2858 O O . VAL A 1 368 ? -12.655 -11.570 46.467 1.00 35.00 368 VAL A O 1
ATOM 2861 N N . GLY A 1 369 ? -12.590 -10.187 44.693 1.00 31.72 369 GLY A N 1
ATOM 2862 C CA . GLY A 1 369 ? -13.258 -11.088 43.764 1.00 31.72 369 GLY A CA 1
ATOM 2863 C C . GLY A 1 369 ? -12.372 -12.307 43.520 1.00 31.72 369 GLY A C 1
ATOM 2864 O O . GLY A 1 369 ? -11.217 -12.180 43.123 1.00 31.72 369 GLY A O 1
ATOM 2865 N N . SER A 1 370 ? -12.916 -13.484 43.815 1.00 29.38 370 SER A N 1
ATOM 2866 C CA . SER A 1 370 ? -12.301 -14.787 43.579 1.00 29.38 370 SER A CA 1
ATOM 2867 C C . SER A 1 370 ? -11.802 -14.913 42.131 1.00 29.38 370 SER A C 1
ATOM 2869 O O . SER A 1 370 ? -12.580 -14.793 41.189 1.00 29.38 370 SER A O 1
ATOM 2871 N N . LEU A 1 371 ? -10.502 -15.173 41.966 1.00 34.00 371 LEU A N 1
ATOM 2872 C CA . LEU A 1 371 ? -9.789 -15.370 40.694 1.00 34.00 371 LEU A CA 1
ATOM 2873 C C . LEU A 1 371 ? -9.982 -16.773 40.080 1.00 34.00 371 LEU A C 1
ATOM 2875 O O . LEU A 1 371 ? -9.118 -17.243 39.347 1.00 34.00 371 LEU A O 1
ATOM 2879 N N . ASN A 1 372 ? -11.097 -17.455 40.351 1.00 35.09 372 ASN A N 1
ATOM 2880 C CA . ASN A 1 372 ? -11.400 -18.732 39.703 1.00 35.09 372 ASN A CA 1
ATOM 2881 C C . ASN A 1 372 ? -12.577 -18.569 38.728 1.00 35.09 372 ASN A C 1
ATOM 2883 O O . ASN A 1 372 ? -13.681 -18.241 39.169 1.00 35.09 372 ASN A O 1
ATOM 2887 N N . PRO A 1 373 ? -12.384 -18.798 37.415 1.00 37.97 373 PRO A N 1
ATOM 2888 C CA . PRO A 1 373 ? -13.476 -18.738 36.456 1.00 37.97 373 PRO A CA 1
ATOM 2889 C C . PRO A 1 373 ? -14.455 -19.909 36.659 1.00 37.97 373 PRO A C 1
ATOM 2891 O O . PRO A 1 373 ? -14.041 -20.998 37.069 1.00 37.97 373 PRO A O 1
ATOM 2894 N N . PRO A 1 374 ? -15.749 -19.738 36.327 1.00 33.06 374 PRO A N 1
ATOM 2895 C CA . PRO A 1 374 ? -16.653 -20.867 36.171 1.00 33.06 374 PRO A CA 1
ATOM 2896 C C . PRO A 1 374 ? -16.141 -21.756 35.032 1.00 33.06 374 PRO A C 1
ATOM 2898 O O . PRO A 1 374 ? -15.934 -21.290 33.910 1.00 33.06 374 PRO A O 1
ATOM 2901 N N . GLN A 1 375 ? -15.930 -23.040 35.327 1.00 36.84 375 GLN A N 1
ATOM 2902 C CA . GLN A 1 375 ? -15.609 -24.057 34.331 1.00 36.84 375 GLN A CA 1
ATOM 2903 C C . GLN A 1 375 ? -16.753 -24.137 33.310 1.00 36.84 375 GLN A C 1
ATOM 2905 O O . GLN A 1 375 ? -17.790 -24.743 33.566 1.00 36.84 375 GLN A O 1
ATOM 2910 N N . LYS A 1 376 ? -16.578 -23.509 32.144 1.00 43.62 376 LYS A N 1
ATOM 2911 C CA . LYS A 1 376 ? -17.294 -23.920 30.936 1.00 43.62 376 LYS A CA 1
ATOM 2912 C C . LYS A 1 376 ? -16.560 -25.134 30.391 1.00 43.62 376 LYS A C 1
ATOM 2914 O O . LYS A 1 376 ? -15.381 -25.030 30.064 1.00 43.62 376 LYS A O 1
ATOM 2919 N N . GLU A 1 377 ? -17.258 -26.261 30.303 1.00 38.88 377 GLU A N 1
ATOM 2920 C CA . GLU A 1 377 ? -16.815 -27.442 29.566 1.00 38.88 377 GLU A CA 1
ATOM 2921 C C . GLU A 1 377 ? -16.487 -27.026 28.126 1.00 38.88 377 GLU A C 1
ATOM 2923 O O . GLU A 1 377 ? -17.365 -26.796 27.293 1.00 38.88 377 GLU A O 1
ATOM 2928 N N . SER A 1 378 ? -15.199 -26.847 27.849 1.00 42.12 378 SER A N 1
ATOM 2929 C CA . SER A 1 378 ? -14.695 -26.572 26.518 1.00 42.12 378 SER A CA 1
ATOM 2930 C C . SER A 1 378 ? -14.714 -27.878 25.734 1.00 42.12 378 SER A C 1
ATOM 2932 O O . SER A 1 378 ? -13.868 -28.753 25.906 1.00 42.12 378 SER A O 1
ATOM 2934 N N . GLN A 1 379 ? -15.665 -28.009 24.811 1.00 43.91 379 GLN A N 1
ATOM 2935 C CA . GLN A 1 379 ? -15.382 -28.804 23.624 1.00 43.91 379 GLN A CA 1
ATOM 2936 C C . GLN A 1 379 ? -14.205 -28.119 22.928 1.00 43.91 379 GLN A C 1
ATOM 2938 O O . GLN A 1 379 ? -14.352 -27.037 22.360 1.00 43.91 379 GLN A O 1
ATOM 2943 N N . GLY A 1 380 ? -13.013 -28.700 23.081 1.00 46.41 380 GLY A N 1
ATOM 2944 C CA . GLY A 1 380 ? -11.797 -28.195 22.458 1.00 46.41 380 GLY A CA 1
ATOM 2945 C C . GLY A 1 380 ? -11.990 -28.013 20.947 1.00 46.41 380 GLY A C 1
ATOM 2946 O O . GLY A 1 380 ? -12.798 -28.724 20.337 1.00 46.41 380 GLY A O 1
ATOM 2947 N N . PRO A 1 381 ? -11.278 -27.059 20.325 1.00 46.44 381 PRO A N 1
ATOM 2948 C CA . PRO A 1 381 ? -11.402 -26.795 18.900 1.00 46.44 381 PRO A CA 1
ATOM 2949 C C . PRO A 1 381 ? -11.179 -28.084 18.108 1.00 46.44 381 PRO A C 1
ATOM 2951 O O . PRO A 1 381 ? -10.245 -28.847 18.356 1.00 46.44 381 PRO A O 1
ATOM 2954 N N . ASN A 1 382 ? -12.079 -28.340 17.162 1.00 52.09 382 ASN A N 1
ATOM 2955 C CA . ASN A 1 382 ? -12.095 -29.548 16.351 1.00 52.09 382 ASN A CA 1
ATOM 2956 C C . ASN A 1 382 ? -10.814 -29.595 15.491 1.00 52.09 382 ASN A C 1
ATOM 2958 O O . ASN A 1 382 ? -10.745 -28.989 14.421 1.00 52.09 382 ASN A O 1
ATOM 2962 N N . LEU A 1 383 ? -9.788 -30.307 15.976 1.00 53.44 383 LEU A N 1
ATOM 2963 C CA . LEU A 1 383 ? -8.437 -30.421 15.393 1.00 53.44 383 LEU A CA 1
ATOM 2964 C C . LEU A 1 383 ? -8.422 -30.837 13.911 1.00 53.44 383 LEU A C 1
ATOM 2966 O O . LEU A 1 383 ? -7.426 -30.630 13.219 1.00 53.44 383 LEU A O 1
ATOM 2970 N N . ARG A 1 384 ? -9.538 -31.365 13.391 1.00 53.72 384 ARG A N 1
ATOM 2971 C CA . ARG A 1 384 ? -9.723 -31.667 11.965 1.00 53.72 384 ARG A CA 1
ATOM 2972 C C . ARG A 1 384 ? -9.598 -30.441 11.052 1.00 53.72 384 ARG A C 1
ATOM 2974 O O . ARG A 1 384 ? -9.282 -30.617 9.883 1.00 53.72 384 ARG A O 1
ATOM 2981 N N . GLN A 1 385 ? -9.784 -29.218 11.556 1.00 55.97 385 GLN A N 1
ATOM 2982 C CA . GLN A 1 385 ? -9.664 -27.992 10.749 1.00 55.97 385 GLN A CA 1
ATOM 2983 C C . GLN A 1 385 ? -8.213 -27.594 10.405 1.00 55.97 385 GLN A C 1
ATOM 2985 O O . GLN A 1 385 ? -8.001 -26.691 9.597 1.00 55.97 385 GLN A O 1
ATOM 2990 N N . TYR A 1 386 ? -7.210 -28.274 10.973 1.00 66.44 386 TYR A N 1
ATOM 2991 C CA . TYR A 1 386 ? -5.790 -27.934 10.804 1.00 66.44 386 TYR A CA 1
ATOM 2992 C C . TYR A 1 386 ? -4.984 -28.996 10.056 1.00 66.44 386 TYR A C 1
ATOM 2994 O O . TYR A 1 386 ? -3.758 -28.967 10.112 1.00 66.44 386 TYR A O 1
ATOM 3002 N N . ILE A 1 387 ? -5.631 -29.929 9.360 1.00 80.19 387 ILE A N 1
ATOM 3003 C CA . ILE A 1 387 ? -4.958 -31.011 8.637 1.00 80.19 387 ILE A CA 1
ATOM 3004 C C . ILE A 1 387 ? -5.180 -30.823 7.131 1.00 80.19 387 ILE A C 1
ATOM 3006 O O . ILE A 1 387 ? -6.313 -30.671 6.684 1.00 80.19 387 ILE A O 1
ATOM 3010 N N . ILE A 1 388 ? -4.091 -30.806 6.364 1.00 81.75 388 ILE A N 1
ATOM 3011 C CA . ILE A 1 388 ? -4.056 -30.694 4.902 1.00 81.75 388 ILE A CA 1
ATOM 3012 C C . ILE A 1 388 ? -3.468 -31.992 4.349 1.00 81.75 388 ILE A C 1
ATOM 3014 O O . ILE A 1 388 ? -2.470 -32.487 4.867 1.00 81.75 388 ILE A O 1
ATOM 3018 N N . GLU A 1 389 ? -4.070 -32.543 3.302 1.00 88.81 389 GLU A N 1
ATOM 3019 C CA . GLU A 1 389 ? -3.505 -33.676 2.570 1.00 88.81 389 GLU A CA 1
ATOM 3020 C C . GLU A 1 389 ? -2.495 -33.173 1.519 1.00 88.81 389 GLU A C 1
ATOM 3022 O O . GLU A 1 389 ? -2.848 -32.376 0.653 1.00 88.81 389 GLU A O 1
ATOM 3027 N N . ASP A 1 390 ? -1.233 -33.602 1.617 1.00 88.56 390 ASP A N 1
ATOM 3028 C CA . ASP A 1 390 ? -0.137 -33.309 0.673 1.00 88.56 390 ASP A CA 1
ATOM 3029 C C . ASP A 1 390 ? 0.544 -34.643 0.340 1.00 88.56 390 ASP A C 1
ATOM 3031 O O . ASP A 1 390 ? 0.990 -35.355 1.243 1.00 88.56 390 ASP A O 1
ATOM 3035 N N . ASP A 1 391 ? 0.562 -35.019 -0.941 1.00 85.88 391 ASP A N 1
ATOM 3036 C CA . ASP A 1 391 ? 1.070 -36.311 -1.436 1.00 85.88 391 ASP A CA 1
ATOM 3037 C C . ASP A 1 391 ? 0.471 -37.544 -0.721 1.00 85.88 391 ASP A C 1
ATOM 3039 O O . ASP A 1 391 ? 1.177 -38.492 -0.365 1.00 85.88 391 ASP A O 1
ATOM 3043 N N . GLY A 1 392 ? -0.842 -37.524 -0.457 1.00 86.12 392 GLY A N 1
ATOM 3044 C CA . GLY A 1 392 ? -1.556 -38.622 0.213 1.00 86.12 392 GLY A CA 1
ATOM 3045 C C . GLY A 1 392 ? -1.233 -38.771 1.704 1.00 86.12 392 GLY A C 1
ATOM 3046 O O . GLY A 1 392 ? -1.591 -39.773 2.326 1.00 86.12 392 GLY A O 1
ATOM 3047 N N . LYS A 1 393 ? -0.532 -37.796 2.300 1.00 83.25 393 LYS A N 1
ATOM 3048 C CA . LYS A 1 393 ? -0.260 -37.738 3.739 1.00 83.25 393 LYS A CA 1
ATOM 3049 C C . LYS A 1 393 ? -0.987 -36.562 4.367 1.00 83.25 393 LYS A C 1
ATOM 3051 O O . LYS A 1 393 ? -0.933 -35.439 3.880 1.00 83.25 393 LYS A O 1
ATOM 3056 N N . LEU A 1 394 ? -1.619 -36.826 5.504 1.00 84.44 394 LEU A N 1
ATOM 3057 C CA . LEU A 1 394 ? -2.244 -35.812 6.342 1.00 84.44 394 LEU A CA 1
ATOM 3058 C C . LEU A 1 394 ? -1.163 -35.065 7.135 1.00 84.44 394 LEU A C 1
ATOM 3060 O O . LEU A 1 394 ? -0.564 -35.611 8.060 1.00 84.44 394 LEU A O 1
ATOM 3064 N N . ILE A 1 395 ? -0.900 -33.816 6.759 1.00 85.19 395 ILE A N 1
ATOM 3065 C CA . ILE A 1 395 ? 0.094 -32.936 7.378 1.00 85.19 395 ILE A CA 1
ATOM 3066 C C . ILE A 1 395 ? -0.639 -31.803 8.097 1.00 85.19 395 ILE A C 1
ATOM 3068 O O . ILE A 1 395 ? -1.609 -31.247 7.585 1.00 85.19 395 ILE A O 1
ATOM 3072 N N . ARG A 1 396 ? -0.180 -31.415 9.292 1.00 79.12 396 ARG A N 1
ATOM 3073 C CA . ARG A 1 396 ? -0.717 -30.215 9.946 1.00 79.12 396 ARG A CA 1
ATOM 3074 C C . ARG A 1 396 ? -0.429 -28.966 9.103 1.00 79.12 396 ARG A C 1
ATOM 3076 O O . ARG A 1 396 ? 0.654 -28.823 8.539 1.00 79.12 396 ARG A O 1
ATOM 3083 N N . LYS A 1 397 ? -1.387 -28.045 9.034 1.00 75.38 397 LYS A N 1
ATOM 3084 C CA . LYS A 1 397 ? -1.348 -26.834 8.203 1.00 75.38 397 LYS A CA 1
ATOM 3085 C C . LYS A 1 397 ? -0.124 -25.957 8.475 1.00 75.38 397 LYS A C 1
ATOM 3087 O O . LYS A 1 397 ? 0.463 -25.447 7.530 1.00 75.38 397 LYS A O 1
ATOM 3092 N N . ASP A 1 398 ? 0.285 -25.814 9.731 1.00 67.62 398 ASP A N 1
ATOM 3093 C CA . ASP A 1 398 ? 1.496 -25.089 10.135 1.00 67.62 398 ASP A CA 1
ATOM 3094 C C . ASP A 1 398 ? 2.777 -25.744 9.591 1.00 67.62 398 ASP A C 1
ATOM 3096 O O . ASP A 1 398 ? 3.623 -25.064 9.014 1.00 67.62 398 ASP A O 1
ATOM 3100 N N . VAL A 1 399 ? 2.883 -27.073 9.679 1.00 71.38 399 VAL A N 1
ATOM 3101 C CA . VAL A 1 399 ? 4.003 -27.852 9.123 1.00 71.38 399 VAL A CA 1
ATOM 3102 C C . VAL A 1 399 ? 4.014 -27.797 7.594 1.00 71.38 399 VAL A C 1
ATOM 3104 O O . VAL A 1 399 ? 5.075 -27.643 6.991 1.00 71.38 399 VAL A O 1
ATOM 3107 N N . TYR A 1 400 ? 2.844 -27.886 6.959 1.00 80.00 400 TYR A N 1
ATOM 3108 C CA . TYR A 1 400 ? 2.702 -27.745 5.511 1.00 80.00 400 TYR A CA 1
ATOM 3109 C C . TYR A 1 400 ? 3.154 -26.356 5.044 1.00 80.00 400 TYR A C 1
ATOM 3111 O O . TYR A 1 400 ? 3.963 -26.251 4.125 1.00 80.00 400 TYR A O 1
ATOM 3119 N N . ILE A 1 401 ? 2.693 -25.293 5.712 1.00 68.00 401 ILE A N 1
ATOM 3120 C CA . ILE A 1 401 ? 3.093 -23.913 5.419 1.00 68.00 401 ILE A CA 1
ATOM 3121 C C . ILE A 1 401 ? 4.601 -23.750 5.619 1.00 68.00 401 ILE A C 1
ATOM 3123 O O . ILE A 1 401 ? 5.268 -23.282 4.705 1.00 68.00 401 ILE A O 1
ATOM 3127 N N . ALA A 1 402 ? 5.166 -24.200 6.742 1.00 66.94 402 ALA A N 1
ATOM 3128 C CA . ALA A 1 402 ? 6.606 -24.132 6.982 1.00 66.94 402 ALA A CA 1
ATOM 3129 C C . ALA A 1 402 ? 7.405 -24.882 5.904 1.00 66.94 402 ALA A C 1
ATOM 3131 O O . ALA A 1 402 ? 8.368 -24.340 5.375 1.00 66.94 402 ALA A O 1
ATOM 3132 N N . ARG A 1 403 ? 6.976 -26.083 5.493 1.00 71.31 403 ARG A N 1
ATOM 3133 C CA . ARG A 1 403 ? 7.638 -26.876 4.441 1.00 71.31 403 ARG A CA 1
ATOM 3134 C C . ARG A 1 403 ? 7.541 -26.220 3.061 1.00 71.31 403 ARG A C 1
ATOM 3136 O O . ARG A 1 403 ? 8.521 -26.206 2.320 1.00 71.31 403 ARG A O 1
ATOM 3143 N N . LYS A 1 404 ? 6.378 -25.660 2.713 1.00 70.75 404 LYS A N 1
ATOM 3144 C CA . LYS A 1 404 ? 6.158 -24.943 1.446 1.00 70.75 404 LYS A CA 1
ATOM 3145 C C . LYS A 1 404 ? 6.679 -23.504 1.467 1.00 70.75 404 LYS A C 1
ATOM 3147 O O . LYS A 1 404 ? 6.672 -22.896 0.408 1.00 70.75 404 LYS A O 1
ATOM 3152 N N . LEU A 1 405 ? 7.085 -22.953 2.617 1.00 50.12 405 LEU A N 1
ATOM 3153 C CA . LEU A 1 405 ? 7.756 -21.650 2.751 1.00 50.12 405 LEU A CA 1
ATOM 3154 C C . LEU A 1 405 ? 9.281 -21.789 2.865 1.00 50.12 405 LEU A C 1
ATOM 3156 O O . LEU A 1 405 ? 9.992 -20.964 2.297 1.00 50.12 405 LEU A O 1
ATOM 3160 N N . ALA A 1 406 ? 9.780 -22.855 3.491 1.00 47.38 406 ALA A N 1
ATOM 3161 C CA . ALA A 1 406 ? 11.204 -23.168 3.622 1.00 47.38 406 ALA A CA 1
ATOM 3162 C C . ALA A 1 406 ? 11.799 -23.908 2.410 1.00 47.38 406 ALA A C 1
ATOM 3164 O O . ALA A 1 406 ? 13.005 -24.139 2.369 1.00 47.38 406 ALA A O 1
ATOM 3165 N N . SER A 1 407 ? 10.993 -24.286 1.409 1.00 55.91 407 SER A N 1
ATOM 3166 C CA . SER A 1 407 ? 11.549 -24.782 0.147 1.00 55.91 407 SER A CA 1
ATOM 3167 C C . SER A 1 407 ? 12.410 -23.690 -0.499 1.00 55.91 407 SER A C 1
ATOM 3169 O O . SER A 1 407 ? 12.054 -22.510 -0.478 1.00 55.91 407 SER A O 1
ATOM 3171 N N . THR A 1 408 ? 13.537 -24.058 -1.105 1.00 48.03 408 THR A N 1
ATOM 3172 C CA . THR A 1 408 ? 14.443 -23.117 -1.788 1.00 48.03 408 THR A CA 1
ATOM 3173 C C . THR A 1 408 ? 13.738 -22.279 -2.863 1.00 48.03 408 THR A C 1
ATOM 3175 O O . THR A 1 408 ? 14.149 -21.152 -3.119 1.00 48.03 408 THR A O 1
ATOM 3178 N N . ALA A 1 409 ? 12.633 -22.775 -3.431 1.00 45.69 409 ALA A N 1
ATOM 3179 C CA . ALA A 1 409 ? 11.794 -22.050 -4.387 1.00 45.69 409 ALA A CA 1
ATOM 3180 C C . ALA A 1 409 ? 10.831 -21.030 -3.737 1.00 45.69 409 ALA A C 1
ATOM 3182 O O . ALA A 1 409 ? 10.467 -20.034 -4.357 1.00 45.69 409 ALA A O 1
ATOM 3183 N N . SER A 1 410 ? 10.409 -21.243 -2.487 1.00 45.12 410 SER A N 1
ATOM 3184 C CA . SER A 1 410 ? 9.465 -20.369 -1.770 1.00 45.12 410 SER A CA 1
ATOM 3185 C C . SER A 1 410 ? 10.138 -19.355 -0.850 1.00 45.12 410 SER A C 1
ATOM 3187 O O . SER A 1 410 ? 9.592 -18.270 -0.648 1.00 45.12 410 SER A O 1
ATOM 3189 N N . ALA A 1 411 ? 11.326 -19.685 -0.334 1.00 39.59 411 ALA A N 1
ATOM 3190 C CA . ALA A 1 411 ? 12.161 -18.803 0.479 1.00 39.59 411 ALA A CA 1
ATOM 3191 C C . ALA A 1 411 ? 12.742 -17.627 -0.336 1.00 39.59 411 ALA A C 1
ATOM 3193 O O . ALA A 1 411 ? 13.178 -16.630 0.228 1.00 39.59 411 ALA A O 1
ATOM 3194 N N . GLN A 1 412 ? 12.675 -17.698 -1.671 1.00 45.12 412 GLN A N 1
ATOM 3195 C CA . GLN A 1 412 ? 13.017 -16.604 -2.588 1.00 45.12 412 GLN A CA 1
ATOM 3196 C C . GLN A 1 412 ? 11.894 -15.568 -2.771 1.00 45.12 412 GLN A C 1
ATOM 3198 O O . GLN A 1 412 ? 12.002 -14.689 -3.628 1.00 45.12 412 GLN A O 1
ATOM 3203 N N . LYS A 1 413 ? 10.815 -15.623 -1.975 1.00 44.50 413 LYS A N 1
ATOM 3204 C CA . LYS A 1 413 ? 9.815 -14.548 -1.915 1.00 44.50 413 LYS A CA 1
ATOM 3205 C C . LYS A 1 413 ? 10.418 -13.317 -1.236 1.00 44.50 413 LYS A C 1
ATOM 3207 O O . LYS A 1 413 ? 10.164 -13.030 -0.072 1.00 44.50 413 LYS A O 1
ATOM 3212 N N . VAL A 1 414 ? 11.217 -12.581 -2.004 1.00 42.72 414 VAL A N 1
ATOM 3213 C CA . VAL A 1 414 ? 11.626 -11.209 -1.710 1.00 42.72 414 VAL A CA 1
ATOM 3214 C C . VAL A 1 414 ? 10.364 -10.421 -1.367 1.00 42.72 414 VAL A C 1
ATOM 3216 O O . VAL A 1 414 ? 9.365 -10.496 -2.091 1.00 42.72 414 VAL A O 1
ATOM 3219 N N . SER A 1 415 ? 10.383 -9.690 -0.249 1.00 46.09 415 SER A N 1
ATOM 3220 C CA . SER A 1 415 ? 9.266 -8.815 0.087 1.00 46.09 415 SER A CA 1
ATOM 3221 C C . SER A 1 415 ? 9.033 -7.851 -1.083 1.00 46.09 415 SER A C 1
ATOM 3223 O O . SER A 1 415 ? 9.947 -7.444 -1.797 1.00 46.09 415 SER A O 1
ATOM 3225 N N . SER A 1 416 ? 7.785 -7.499 -1.352 1.00 44.69 416 SER A N 1
ATOM 3226 C CA . SER A 1 416 ? 7.460 -6.627 -2.488 1.00 44.69 416 SER A CA 1
ATOM 3227 C C . SER A 1 416 ? 7.981 -5.189 -2.328 1.00 44.69 416 SER A C 1
ATOM 3229 O O . SER A 1 416 ? 7.794 -4.392 -3.242 1.00 44.69 416 SER A O 1
ATOM 3231 N N . ARG A 1 417 ? 8.613 -4.835 -1.195 1.00 43.22 417 ARG A N 1
ATOM 3232 C CA . ARG A 1 417 ? 9.182 -3.501 -0.931 1.00 43.22 417 ARG A CA 1
ATOM 3233 C C . ARG A 1 417 ? 10.477 -3.256 -1.727 1.00 43.22 417 ARG A C 1
ATOM 3235 O O . ARG A 1 417 ? 10.476 -2.325 -2.523 1.00 43.22 417 ARG A O 1
ATOM 3242 N N . PRO A 1 418 ? 11.534 -4.091 -1.628 1.00 44.06 418 PRO A N 1
ATOM 3243 C CA . PRO A 1 418 ? 12.732 -3.964 -2.464 1.00 44.06 418 PRO A CA 1
ATOM 3244 C C . PRO A 1 418 ? 12.452 -3.955 -3.970 1.00 44.06 418 PRO A C 1
ATOM 3246 O O . PRO A 1 418 ? 13.075 -3.198 -4.704 1.00 44.06 418 PRO A O 1
ATOM 3249 N N . LEU A 1 419 ? 11.501 -4.773 -4.433 1.00 44.00 419 LEU A N 1
ATOM 3250 C CA . LEU A 1 419 ? 11.168 -4.882 -5.858 1.00 44.00 419 LEU A CA 1
ATOM 3251 C C . LEU A 1 419 ? 10.314 -3.703 -6.352 1.00 44.00 419 LEU A C 1
ATOM 3253 O O . LEU A 1 419 ? 10.535 -3.230 -7.463 1.00 44.00 419 LEU A O 1
ATOM 3257 N N . ARG A 1 420 ? 9.430 -3.146 -5.508 1.00 50.50 420 ARG A N 1
ATOM 3258 C CA . ARG A 1 420 ? 8.766 -1.859 -5.790 1.00 50.50 420 ARG A CA 1
ATOM 3259 C C . ARG A 1 420 ? 9.752 -0.696 -5.819 1.00 50.50 420 ARG A C 1
ATOM 3261 O O . ARG A 1 420 ? 9.642 0.160 -6.687 1.00 50.50 420 ARG A O 1
ATOM 3268 N N . ASN A 1 421 ? 10.769 -0.707 -4.957 1.00 42.31 421 ASN A N 1
ATOM 3269 C CA . ASN A 1 421 ? 11.848 0.284 -5.005 1.00 42.31 421 ASN A CA 1
ATOM 3270 C C . ASN A 1 421 ? 12.659 0.222 -6.316 1.00 42.31 421 ASN A C 1
ATOM 3272 O O . ASN A 1 421 ? 13.334 1.194 -6.643 1.00 42.31 421 ASN A O 1
ATOM 3276 N N . GLN A 1 422 ? 12.574 -0.883 -7.067 1.00 46.09 422 GLN A N 1
ATOM 3277 C CA . GLN A 1 422 ? 13.187 -1.071 -8.389 1.00 46.09 422 GLN A CA 1
ATOM 3278 C C . GLN A 1 422 ? 12.210 -0.838 -9.560 1.00 46.09 422 GLN A C 1
ATOM 3280 O O . GLN A 1 422 ? 12.581 -1.087 -10.702 1.00 46.09 422 GLN A O 1
ATOM 3285 N N . GLY A 1 423 ? 10.975 -0.388 -9.301 1.00 43.81 423 GLY A N 1
ATOM 3286 C CA . GLY A 1 423 ? 9.967 -0.133 -10.341 1.00 43.81 423 GLY A CA 1
ATOM 3287 C C . GLY A 1 423 ? 9.299 -1.387 -10.916 1.00 43.81 423 GLY A C 1
ATOM 3288 O O . GLY A 1 423 ? 8.609 -1.298 -11.923 1.00 43.81 423 GLY A O 1
ATOM 3289 N N . ILE A 1 424 ? 9.485 -2.555 -10.291 1.00 48.31 424 ILE A N 1
ATOM 3290 C CA . ILE A 1 424 ? 8.961 -3.828 -10.801 1.00 48.31 424 ILE A CA 1
ATOM 3291 C C . ILE A 1 424 ? 7.520 -3.994 -10.327 1.00 48.31 424 ILE A C 1
ATOM 3293 O O . ILE A 1 424 ? 7.255 -4.110 -9.123 1.00 48.31 424 ILE A O 1
ATOM 3297 N N . THR A 1 425 ? 6.580 -4.032 -11.269 1.00 57.28 425 THR A N 1
ATOM 3298 C CA . THR A 1 425 ? 5.157 -4.182 -10.937 1.00 57.28 425 THR A CA 1
ATOM 3299 C C . THR A 1 425 ? 4.827 -5.611 -10.493 1.00 57.28 425 THR A C 1
ATOM 3301 O O . THR A 1 425 ? 5.542 -6.575 -10.769 1.00 57.28 425 THR A O 1
ATOM 3304 N N . LYS A 1 426 ? 3.701 -5.794 -9.792 1.00 47.59 426 LYS A N 1
ATOM 3305 C CA . LYS A 1 426 ? 3.241 -7.132 -9.379 1.00 47.59 426 LYS A CA 1
ATOM 3306 C C . LYS A 1 426 ? 2.914 -8.026 -10.586 1.00 47.59 426 LYS A C 1
ATOM 3308 O O . LYS A 1 426 ? 3.130 -9.229 -10.505 1.00 47.59 426 LYS A O 1
ATOM 3313 N N . ALA A 1 427 ? 2.428 -7.446 -11.686 1.00 51.56 427 ALA A N 1
ATOM 3314 C CA . ALA A 1 427 ? 2.179 -8.154 -12.943 1.00 51.56 427 ALA A CA 1
ATOM 3315 C C . ALA A 1 427 ? 3.492 -8.642 -13.577 1.00 51.56 427 ALA A C 1
ATOM 3317 O O . ALA A 1 427 ? 3.614 -9.805 -13.943 1.00 51.56 427 ALA A O 1
ATOM 3318 N N . GLU A 1 428 ? 4.510 -7.789 -13.586 1.00 54.66 428 GLU A N 1
ATOM 3319 C CA . GLU A 1 428 ? 5.865 -8.107 -14.045 1.00 54.66 428 GLU A CA 1
ATOM 3320 C C . GLU A 1 428 ? 6.543 -9.167 -13.161 1.00 54.66 428 GLU A C 1
ATOM 3322 O O . GLU A 1 428 ? 7.244 -10.050 -13.646 1.00 54.66 428 GLU A O 1
ATOM 3327 N N . LEU A 1 429 ? 6.255 -9.165 -11.857 1.00 55.31 429 LEU A N 1
ATOM 3328 C CA . LEU A 1 429 ? 6.695 -10.200 -10.920 1.00 55.31 429 LEU A CA 1
ATOM 3329 C C . LEU A 1 429 ? 5.992 -11.549 -11.149 1.00 55.31 429 LEU A C 1
ATOM 3331 O O . LEU A 1 429 ? 6.615 -12.594 -10.976 1.00 55.31 429 LEU A O 1
ATOM 3335 N N . LEU A 1 430 ? 4.719 -11.539 -11.552 1.00 51.56 430 LEU A N 1
ATOM 3336 C CA . LEU A 1 430 ? 3.975 -12.751 -11.913 1.00 51.56 430 LEU A CA 1
ATOM 3337 C C . LEU A 1 430 ? 4.433 -13.319 -13.265 1.00 51.56 430 LEU A C 1
ATOM 3339 O O . LEU A 1 430 ? 4.619 -14.530 -13.368 1.00 51.56 430 LEU A O 1
ATOM 3343 N N . LEU A 1 431 ? 4.721 -12.456 -14.247 1.00 53.03 431 LEU A N 1
ATOM 3344 C CA . LEU A 1 431 ? 5.358 -12.843 -15.513 1.00 53.03 431 LEU A CA 1
ATOM 3345 C C . LEU A 1 431 ? 6.725 -13.505 -15.272 1.00 53.03 431 LEU A C 1
ATOM 3347 O O . LEU A 1 431 ? 7.007 -14.555 -15.841 1.00 53.03 431 LEU A O 1
ATOM 3351 N N . ARG A 1 432 ? 7.526 -12.984 -14.328 1.00 59.50 432 ARG A N 1
ATOM 3352 C CA . ARG A 1 432 ? 8.800 -13.599 -13.896 1.00 59.50 432 ARG A CA 1
ATOM 3353 C C . ARG A 1 432 ? 8.669 -15.000 -13.287 1.00 59.50 432 ARG A C 1
ATOM 3355 O O . ARG A 1 432 ? 9.679 -15.687 -13.170 1.00 59.50 432 ARG A O 1
ATOM 3362 N N . GLN A 1 433 ? 7.481 -15.408 -12.837 1.00 58.91 433 GLN A N 1
ATOM 3363 C CA . GLN A 1 433 ? 7.262 -16.689 -12.151 1.00 58.91 433 GLN A CA 1
ATOM 3364 C C . GLN A 1 433 ? 6.658 -17.777 -13.051 1.00 58.91 433 GLN A C 1
ATOM 3366 O O . GLN A 1 433 ? 6.330 -18.848 -12.542 1.00 58.91 433 GLN A O 1
ATOM 3371 N N . GLY A 1 434 ? 6.479 -17.523 -14.354 1.00 47.28 434 GLY A N 1
ATOM 3372 C CA . GLY A 1 434 ? 5.922 -18.505 -15.296 1.00 47.28 434 GLY A CA 1
ATOM 3373 C C . GLY A 1 434 ? 4.475 -18.924 -14.996 1.00 47.28 434 GLY A C 1
ATOM 3374 O O . GLY A 1 434 ? 3.975 -19.880 -15.577 1.00 47.28 434 GLY A O 1
ATOM 3375 N N . ARG A 1 435 ? 3.775 -18.233 -14.083 1.00 42.78 435 ARG A N 1
ATOM 3376 C CA . ARG A 1 435 ? 2.381 -18.533 -13.735 1.00 42.78 435 ARG A CA 1
ATOM 3377 C C . ARG A 1 435 ? 1.461 -17.538 -14.420 1.00 42.78 435 ARG A C 1
ATOM 3379 O O . ARG A 1 435 ? 1.508 -16.345 -14.134 1.00 42.78 435 ARG A O 1
ATOM 3386 N N . GLY A 1 436 ? 0.637 -18.065 -15.324 1.00 47.09 436 GLY A N 1
ATOM 3387 C CA . GLY A 1 436 ? -0.180 -17.309 -16.265 1.00 47.09 436 GLY A CA 1
ATOM 3388 C C . GLY A 1 436 ? -0.940 -16.133 -15.657 1.00 47.09 436 GLY A C 1
ATOM 3389 O O . GLY A 1 436 ? -1.875 -16.305 -14.878 1.00 47.09 436 GLY A O 1
ATOM 3390 N N . ALA A 1 437 ? -0.569 -14.930 -16.093 1.00 40.56 437 ALA A N 1
ATOM 3391 C CA . ALA A 1 437 ? -1.382 -13.731 -15.972 1.00 40.56 437 ALA A CA 1
ATOM 3392 C C . ALA A 1 437 ? -2.257 -13.615 -17.228 1.00 40.56 437 ALA A C 1
ATOM 3394 O O . ALA A 1 437 ? -1.979 -12.847 -18.147 1.00 40.56 437 ALA A O 1
ATOM 3395 N N . GLY A 1 438 ? -3.322 -14.416 -17.277 1.00 38.09 438 GLY A N 1
ATOM 3396 C CA . GLY A 1 438 ? -4.431 -14.162 -18.187 1.00 38.09 438 GLY A CA 1
ATOM 3397 C C . GLY A 1 438 ? -5.127 -12.871 -17.763 1.00 38.09 438 GLY A C 1
ATOM 3398 O O . GLY A 1 438 ? -5.969 -12.895 -16.873 1.00 38.09 438 GLY A O 1
ATOM 3399 N N . GLY A 1 439 ? -4.749 -11.753 -18.385 1.00 38.66 439 GLY A N 1
ATOM 3400 C CA . GLY A 1 439 ? -5.513 -10.508 -18.346 1.00 38.66 439 GLY A CA 1
ATOM 3401 C C . GLY A 1 439 ? -4.953 -9.399 -17.461 1.00 38.66 439 GLY A C 1
ATOM 3402 O O . GLY A 1 439 ? -5.637 -8.988 -16.539 1.00 38.66 439 GLY A O 1
ATOM 3403 N N . VAL A 1 440 ? -3.765 -8.869 -17.771 1.00 39.44 440 VAL A N 1
ATOM 3404 C CA . VAL A 1 440 ? -3.423 -7.449 -17.534 1.00 39.44 440 VAL A CA 1
ATOM 3405 C C . VAL A 1 440 ? -2.378 -7.030 -18.579 1.00 39.44 440 VAL A C 1
ATOM 3407 O O . VAL A 1 440 ? -1.189 -6.948 -18.290 1.00 39.44 440 VAL A O 1
ATOM 3410 N N . ILE A 1 441 ? -2.802 -6.826 -19.824 1.00 36.56 441 ILE A N 1
ATOM 3411 C CA . ILE A 1 441 ? -2.030 -6.058 -20.809 1.00 36.56 441 ILE A CA 1
ATOM 3412 C C . ILE A 1 441 ? -3.017 -5.049 -21.381 1.00 36.56 441 ILE A C 1
ATOM 3414 O O . ILE A 1 441 ? -3.879 -5.423 -22.169 1.00 36.56 441 ILE A O 1
ATOM 3418 N N . ASN A 1 442 ? -2.977 -3.848 -20.807 1.00 38.28 442 ASN A N 1
ATOM 3419 C CA . ASN A 1 442 ? -3.391 -2.544 -21.336 1.00 38.28 442 ASN A CA 1
ATOM 3420 C C . ASN A 1 442 ? -3.485 -1.614 -20.123 1.00 38.28 442 ASN A C 1
ATOM 3422 O O . ASN A 1 442 ? -4.555 -1.425 -19.548 1.00 38.28 442 ASN A O 1
ATOM 3426 N N . ASP A 1 443 ? -2.331 -1.118 -19.681 1.00 39.34 443 ASP A N 1
ATOM 3427 C CA . ASP A 1 443 ? -2.267 -0.031 -18.707 1.00 39.34 443 ASP A CA 1
ATOM 3428 C C . ASP A 1 443 ? -1.964 1.255 -19.490 1.00 39.34 443 ASP A C 1
ATOM 3430 O O . ASP A 1 443 ? -0.819 1.682 -19.613 1.00 39.34 443 ASP A O 1
ATOM 3434 N N . ASP A 1 444 ? -3.016 1.812 -20.099 1.00 40.59 444 ASP A N 1
ATOM 3435 C CA . ASP A 1 444 ? -3.021 3.035 -20.925 1.00 40.59 444 ASP A CA 1
ATOM 3436 C C . ASP A 1 444 ? -2.864 4.332 -20.095 1.00 40.59 444 ASP A C 1
ATOM 3438 O O . ASP A 1 444 ? -3.238 5.413 -20.540 1.00 40.59 444 ASP A O 1
ATOM 3442 N N . ASN A 1 445 ? -2.327 4.267 -18.872 1.00 38.62 445 ASN A N 1
ATOM 3443 C CA . ASN A 1 445 ? -2.282 5.411 -17.948 1.00 38.62 445 ASN A CA 1
ATOM 3444 C C . ASN A 1 445 ? -0.864 5.815 -17.520 1.00 38.62 445 ASN A C 1
ATOM 3446 O O . ASN A 1 445 ? -0.618 6.118 -16.353 1.00 38.62 445 ASN A O 1
ATOM 3450 N N . LEU A 1 446 ? 0.073 5.874 -18.466 1.00 45.44 446 LEU A N 1
ATOM 3451 C CA . LEU A 1 446 ? 1.373 6.517 -18.263 1.00 45.44 446 LEU A CA 1
ATOM 3452 C C . LEU A 1 446 ? 1.515 7.692 -19.233 1.00 45.44 446 LEU A C 1
ATOM 3454 O O . LEU A 1 446 ? 1.623 7.470 -20.429 1.00 45.44 446 LEU A O 1
ATOM 3458 N N . SER A 1 447 ? 1.473 8.905 -18.662 1.00 43.94 447 SER A N 1
ATOM 3459 C CA . SER A 1 447 ? 1.929 10.223 -19.151 1.00 43.94 447 SER A CA 1
ATOM 3460 C C . SER A 1 447 ? 1.962 10.489 -20.664 1.00 43.94 447 SER A C 1
ATOM 3462 O O . SER A 1 447 ? 2.613 9.773 -21.413 1.00 43.94 447 SER A O 1
ATOM 3464 N N . GLU A 1 448 ? 1.421 11.640 -21.079 1.00 48.12 448 GLU A N 1
ATOM 3465 C CA . GLU A 1 448 ? 1.495 12.239 -22.429 1.00 48.12 448 GLU A CA 1
ATOM 3466 C C . GLU A 1 448 ? 2.928 12.553 -22.945 1.00 48.12 448 GLU A C 1
ATOM 3468 O O . GLU A 1 448 ? 3.132 13.509 -23.694 1.00 48.12 448 GLU A O 1
ATOM 3473 N N . SER A 1 449 ? 3.963 11.789 -22.585 1.00 57.31 449 SER A N 1
ATOM 3474 C CA . SER A 1 449 ? 5.183 11.791 -23.384 1.00 57.31 449 SER A CA 1
ATOM 3475 C C . SER A 1 449 ? 4.842 11.141 -24.722 1.00 57.31 449 SER A C 1
ATOM 3477 O O . SER A 1 449 ? 4.538 9.954 -24.783 1.00 57.31 449 SER A O 1
ATOM 3479 N N . SER A 1 450 ? 4.883 11.923 -25.797 1.00 82.12 450 SER A N 1
ATOM 3480 C CA . SER A 1 450 ? 4.528 11.487 -27.151 1.00 82.12 450 SER A CA 1
ATOM 3481 C C . SER A 1 450 ? 5.383 10.340 -27.702 1.00 82.12 450 SER A C 1
ATOM 3483 O O . SER A 1 450 ? 5.083 9.837 -28.781 1.00 82.12 450 SER A O 1
ATOM 3485 N N . ASP A 1 451 ? 6.468 9.972 -27.018 1.00 89.81 451 ASP A N 1
ATOM 3486 C CA . ASP A 1 451 ? 7.398 8.940 -27.458 1.00 89.81 451 ASP A CA 1
ATOM 3487 C C . ASP A 1 451 ? 7.182 7.643 -26.657 1.00 89.81 451 ASP A C 1
ATOM 3489 O O . ASP A 1 451 ? 7.295 7.667 -25.425 1.00 89.81 451 ASP A O 1
ATOM 3493 N N . PRO A 1 452 ? 6.852 6.516 -27.313 1.00 91.50 452 PRO A N 1
ATOM 3494 C CA . PRO A 1 452 ? 6.710 5.232 -26.641 1.00 91.50 452 PRO A CA 1
ATOM 3495 C C . PRO A 1 452 ? 7.984 4.850 -25.877 1.00 91.50 452 PRO A C 1
ATOM 3497 O O . PRO A 1 452 ? 9.110 5.067 -26.324 1.00 91.50 452 PRO A O 1
ATOM 3500 N N . GLN A 1 453 ? 7.803 4.270 -24.692 1.00 93.00 453 GLN A N 1
ATOM 3501 C CA . GLN A 1 453 ? 8.902 3.825 -23.842 1.00 93.00 453 GLN A CA 1
ATOM 3502 C C . GLN A 1 453 ? 9.132 2.323 -23.973 1.00 93.00 453 GLN A C 1
ATOM 3504 O O . GLN A 1 453 ? 8.188 1.534 -23.945 1.00 93.00 453 GLN A O 1
ATOM 3509 N N . ILE A 1 454 ? 10.402 1.929 -24.015 1.00 94.38 454 ILE A N 1
ATOM 3510 C CA . ILE A 1 454 ? 10.834 0.534 -23.987 1.00 94.38 454 ILE A CA 1
ATOM 3511 C C . ILE A 1 454 ? 11.391 0.240 -22.605 1.00 94.38 454 ILE A C 1
ATOM 3513 O O . ILE A 1 454 ? 12.284 0.932 -22.112 1.00 94.38 454 ILE A O 1
ATOM 3517 N N . LYS A 1 455 ? 10.886 -0.820 -21.991 1.00 94.69 455 LYS A N 1
ATOM 3518 C CA . LYS A 1 455 ? 11.215 -1.242 -20.634 1.00 94.69 455 LYS A CA 1
ATOM 3519 C C . LYS A 1 455 ? 11.971 -2.567 -20.646 1.00 94.69 455 LYS A C 1
ATOM 3521 O O . LYS A 1 455 ? 11.934 -3.334 -21.610 1.00 94.69 455 LYS A O 1
ATOM 3526 N N . ALA A 1 456 ? 12.651 -2.857 -19.542 1.00 92.88 456 ALA A N 1
ATOM 3527 C CA . ALA A 1 456 ? 13.097 -4.209 -19.246 1.00 92.88 456 ALA A CA 1
ATOM 3528 C C . ALA A 1 456 ? 11.907 -5.184 -19.346 1.00 92.88 456 ALA A C 1
ATOM 3530 O O . ALA A 1 456 ? 10.756 -4.806 -19.141 1.00 92.88 456 ALA A O 1
ATOM 3531 N N . PHE A 1 457 ? 12.196 -6.433 -19.693 1.00 91.75 457 PHE A N 1
ATOM 3532 C CA . PHE A 1 457 ? 11.249 -7.509 -19.998 1.00 91.75 457 PHE A CA 1
ATOM 3533 C C . PHE A 1 457 ? 10.429 -7.325 -21.276 1.00 91.75 457 PHE A C 1
ATOM 3535 O O . PHE A 1 457 ? 9.701 -8.240 -21.660 1.00 91.75 457 PHE A O 1
ATOM 3542 N N . ASN A 1 458 ? 10.562 -6.203 -21.991 1.00 94.56 458 ASN A N 1
ATOM 3543 C CA . ASN A 1 458 ? 10.122 -6.179 -23.380 1.00 94.56 458 ASN A CA 1
ATOM 3544 C C . ASN A 1 458 ? 10.973 -7.141 -24.216 1.00 94.56 458 ASN A C 1
ATOM 3546 O O . ASN A 1 458 ? 12.121 -7.450 -23.883 1.00 94.56 458 ASN A O 1
ATOM 3550 N N . LEU A 1 459 ? 10.376 -7.639 -25.291 1.00 96.56 459 LEU A N 1
ATOM 3551 C CA . LEU A 1 459 ? 11.018 -8.567 -26.207 1.00 96.56 459 LEU A CA 1
ATOM 3552 C C . LEU A 1 459 ? 11.585 -7.787 -27.384 1.00 96.56 459 LEU A C 1
ATOM 3554 O O . LEU A 1 459 ? 11.009 -6.794 -27.827 1.00 96.56 459 LEU A O 1
ATOM 3558 N N . GLY A 1 460 ? 12.696 -8.260 -27.920 1.00 96.62 460 GLY A N 1
ATOM 3559 C CA . GLY A 1 460 ? 13.208 -7.764 -29.184 1.00 96.62 460 GLY A CA 1
ATOM 3560 C C . GLY A 1 460 ? 13.980 -8.821 -29.943 1.00 96.62 460 GLY A C 1
ATOM 3561 O O . GLY A 1 460 ? 14.090 -9.970 -29.515 1.00 96.62 460 GLY A O 1
ATOM 3562 N N . ALA A 1 461 ? 14.478 -8.419 -31.097 1.00 97.38 461 ALA A N 1
ATOM 3563 C CA . ALA A 1 461 ? 15.115 -9.269 -32.071 1.00 97.38 461 ALA A CA 1
ATOM 3564 C C . ALA A 1 461 ? 16.442 -8.665 -32.530 1.00 97.38 461 ALA A C 1
ATOM 3566 O O . ALA A 1 461 ? 16.605 -7.445 -32.586 1.00 97.38 461 ALA A O 1
ATOM 3567 N N . LEU A 1 462 ? 17.384 -9.531 -32.887 1.00 96.62 462 LEU A N 1
ATOM 3568 C CA . LEU A 1 462 ? 18.644 -9.159 -33.530 1.00 96.62 462 LEU A CA 1
ATOM 3569 C C . LEU A 1 462 ? 19.047 -10.223 -34.552 1.00 96.62 462 LEU A C 1
ATOM 3571 O O . LEU A 1 462 ? 18.651 -11.386 -34.443 1.00 96.62 462 LEU A O 1
ATOM 3575 N N . LEU A 1 463 ? 19.881 -9.838 -35.516 1.00 96.00 463 LEU A N 1
ATOM 3576 C CA . LEU A 1 463 ? 20.505 -10.776 -36.446 1.00 96.00 463 LEU A CA 1
ATOM 3577 C C . LEU A 1 463 ? 21.880 -11.205 -35.933 1.00 96.00 463 LEU A C 1
ATOM 3579 O O . LEU A 1 463 ? 22.705 -10.374 -35.543 1.00 96.00 463 LEU A O 1
ATOM 3583 N N . ALA A 1 464 ? 22.126 -12.510 -35.964 1.00 92.88 464 ALA A N 1
ATOM 3584 C CA . ALA A 1 464 ? 23.409 -13.112 -35.630 1.00 92.88 464 ALA A CA 1
ATOM 3585 C C . ALA A 1 464 ? 23.925 -13.961 -36.796 1.00 92.88 464 ALA A C 1
ATOM 3587 O O . ALA A 1 464 ? 23.142 -14.479 -37.597 1.00 92.88 464 ALA A O 1
ATOM 3588 N N . PHE A 1 465 ? 25.246 -14.104 -36.892 1.00 89.31 465 PHE A N 1
ATOM 3589 C CA . PHE A 1 465 ? 25.884 -14.969 -37.880 1.00 89.31 465 PHE A CA 1
ATOM 3590 C C . PHE A 1 465 ? 26.420 -16.221 -37.198 1.00 89.31 465 PHE A C 1
ATOM 3592 O O . PHE A 1 465 ? 27.371 -16.152 -36.432 1.00 89.31 465 PHE A O 1
ATOM 3599 N N . CYS A 1 466 ? 25.836 -17.373 -37.506 1.00 86.56 466 CYS A N 1
ATOM 3600 C CA . CYS A 1 466 ? 26.201 -18.651 -36.910 1.00 86.56 466 CYS A CA 1
ATOM 3601 C C . CYS A 1 466 ? 26.419 -19.686 -38.018 1.00 86.56 466 CYS A C 1
ATOM 3603 O O . CYS A 1 466 ? 25.550 -19.882 -38.869 1.00 86.56 466 CYS A O 1
ATOM 3605 N N . ASP A 1 467 ? 27.595 -20.317 -38.045 1.00 87.81 467 ASP A N 1
ATOM 3606 C CA . ASP A 1 467 ? 27.948 -21.399 -38.977 1.00 87.81 467 ASP A CA 1
ATOM 3607 C C . ASP A 1 467 ? 27.644 -21.109 -40.458 1.00 87.81 467 ASP A C 1
ATOM 3609 O O . ASP A 1 467 ? 27.108 -21.939 -41.199 1.00 87.81 467 ASP A O 1
ATOM 3613 N N . GLY A 1 468 ? 27.982 -19.903 -40.922 1.00 88.31 468 GLY A N 1
ATOM 3614 C CA . GLY A 1 468 ? 27.760 -19.521 -42.319 1.00 88.31 468 GLY A CA 1
ATOM 3615 C C . GLY A 1 468 ? 26.322 -19.111 -42.639 1.00 88.31 468 GLY A C 1
ATOM 3616 O O . GLY A 1 468 ? 25.998 -18.910 -43.810 1.00 88.31 468 GLY A O 1
ATOM 3617 N N . ARG A 1 469 ? 25.451 -19.008 -41.631 1.00 91.06 469 ARG A N 1
ATOM 3618 C CA . ARG A 1 469 ? 24.040 -18.648 -41.774 1.00 91.06 469 ARG A CA 1
ATOM 3619 C C . ARG A 1 469 ? 23.717 -17.419 -40.948 1.00 91.06 469 ARG A C 1
ATOM 3621 O O . ARG A 1 469 ? 24.308 -17.180 -39.901 1.00 91.06 469 ARG A O 1
ATOM 3628 N N . ILE A 1 470 ? 22.742 -16.663 -41.425 1.00 90.62 470 ILE A N 1
ATOM 3629 C CA . ILE A 1 470 ? 22.152 -15.567 -40.667 1.00 90.62 470 ILE A CA 1
ATOM 3630 C C . ILE A 1 470 ? 20.926 -16.121 -39.966 1.00 90.62 470 ILE A C 1
ATOM 3632 O O . ILE A 1 470 ? 20.082 -16.757 -40.599 1.00 90.62 470 ILE A O 1
ATOM 3636 N N . ILE A 1 471 ? 20.867 -15.908 -38.661 1.00 95.06 471 ILE A N 1
ATOM 3637 C CA . ILE A 1 471 ? 19.767 -16.344 -37.812 1.00 95.06 471 ILE A CA 1
ATOM 3638 C C . ILE A 1 471 ? 19.164 -15.134 -37.106 1.00 95.06 471 ILE A C 1
ATOM 3640 O O . ILE A 1 471 ? 19.871 -14.192 -36.745 1.00 95.06 471 ILE A O 1
ATOM 3644 N N . LEU A 1 472 ? 17.849 -15.172 -36.912 1.00 96.69 472 LEU A N 1
ATOM 3645 C CA . LEU A 1 472 ? 17.137 -14.220 -36.074 1.00 96.69 472 LEU A CA 1
ATOM 3646 C C . LEU A 1 472 ? 17.140 -14.747 -34.639 1.00 96.69 472 LEU A C 1
ATOM 3648 O O . LEU A 1 472 ? 16.640 -15.842 -34.385 1.00 96.69 472 LEU A O 1
ATOM 3652 N N . LEU A 1 473 ? 17.689 -13.975 -33.706 1.00 96.94 473 LEU A N 1
ATOM 3653 C CA . LEU A 1 473 ? 17.629 -14.282 -32.281 1.00 96.94 473 LEU A CA 1
ATOM 3654 C C . LEU A 1 473 ? 16.589 -13.391 -31.617 1.00 96.94 473 LEU A C 1
ATOM 3656 O O . LEU A 1 473 ? 16.621 -12.173 -31.784 1.00 96.94 473 LEU A O 1
ATOM 3660 N N . ILE A 1 474 ? 15.697 -14.000 -30.838 1.00 97.44 474 ILE A N 1
ATOM 3661 C CA . ILE A 1 474 ? 14.711 -13.286 -30.026 1.00 97.44 474 ILE A CA 1
ATOM 3662 C C . ILE A 1 474 ? 15.195 -13.256 -28.585 1.00 97.44 474 ILE A C 1
ATOM 3664 O O . ILE A 1 474 ? 15.595 -14.287 -28.044 1.00 97.44 474 ILE A O 1
ATOM 3668 N N . GLY A 1 475 ? 15.169 -12.079 -27.966 1.00 96.56 475 GLY A N 1
ATOM 3669 C CA . GLY A 1 475 ? 15.672 -11.874 -26.617 1.00 96.56 475 GLY A CA 1
ATOM 3670 C C . GLY A 1 475 ? 14.755 -11.045 -25.726 1.00 96.56 475 GLY A C 1
ATOM 3671 O O . GLY A 1 475 ? 14.082 -10.125 -26.182 1.00 96.56 475 GLY A O 1
ATOM 3672 N N . GLU A 1 476 ? 14.769 -11.361 -24.435 1.00 96.25 476 GLU A N 1
ATOM 3673 C CA . GLU A 1 476 ? 14.155 -10.566 -23.372 1.00 96.25 476 GLU A CA 1
ATOM 3674 C C . GLU A 1 476 ? 15.145 -9.501 -22.897 1.00 96.25 476 GLU A C 1
ATOM 3676 O O . GLU A 1 476 ? 16.283 -9.820 -22.540 1.00 96.25 476 GLU A O 1
ATOM 3681 N N . ILE A 1 477 ? 14.718 -8.238 -22.864 1.00 96.81 477 ILE A N 1
ATOM 3682 C CA . ILE A 1 477 ? 15.544 -7.122 -22.403 1.00 96.81 477 ILE A CA 1
ATOM 3683 C C . ILE A 1 477 ? 15.740 -7.193 -20.889 1.00 96.81 477 ILE A C 1
ATOM 3685 O O . ILE A 1 477 ? 14.787 -7.198 -20.121 1.00 96.81 477 ILE A O 1
ATOM 3689 N N . LEU A 1 478 ? 16.986 -7.162 -20.427 1.00 95.12 478 LEU A N 1
ATOM 3690 C CA . LEU A 1 478 ? 17.309 -7.107 -19.001 1.00 95.12 478 LEU A CA 1
ATOM 3691 C C . LEU A 1 478 ? 17.494 -5.680 -18.493 1.00 95.12 478 LEU A C 1
ATOM 3693 O O . LEU A 1 478 ? 17.077 -5.358 -17.384 1.00 95.12 478 LEU A O 1
ATOM 3697 N N . ASN A 1 479 ? 18.226 -4.864 -19.249 1.00 95.94 479 ASN A N 1
ATOM 3698 C CA . ASN A 1 479 ? 18.522 -3.467 -18.941 1.00 95.94 479 ASN A CA 1
ATOM 3699 C C . ASN A 1 479 ? 19.232 -2.799 -20.123 1.00 95.94 479 ASN A C 1
ATOM 3701 O O . ASN A 1 479 ? 19.726 -3.460 -21.038 1.00 95.94 479 ASN A O 1
ATOM 3705 N N . PHE A 1 480 ? 19.353 -1.482 -20.031 1.00 96.62 480 PHE A N 1
ATOM 3706 C CA . PHE A 1 480 ? 20.067 -0.628 -20.962 1.00 96.62 480 PHE A CA 1
ATOM 3707 C C . PHE A 1 480 ? 21.256 0.046 -20.267 1.00 96.62 480 PHE A C 1
ATOM 3709 O O . PHE A 1 480 ? 21.295 0.180 -19.043 1.00 96.62 480 PHE A O 1
ATOM 3716 N N . ARG A 1 481 ? 22.230 0.505 -21.049 1.00 96.56 481 ARG A N 1
ATOM 3717 C CA . ARG A 1 481 ? 23.182 1.557 -20.654 1.00 96.56 481 ARG A CA 1
ATOM 3718 C C . ARG A 1 481 ? 23.164 2.631 -21.723 1.00 96.56 481 ARG A C 1
ATOM 3720 O O . ARG A 1 481 ? 23.172 2.281 -22.897 1.00 96.56 481 ARG A O 1
ATOM 3727 N N . VAL A 1 482 ? 23.165 3.892 -21.309 1.00 95.38 482 VAL A N 1
ATOM 3728 C CA . VAL A 1 482 ? 23.112 5.060 -22.198 1.00 95.38 482 VAL A CA 1
ATOM 3729 C C . VAL A 1 482 ? 24.415 5.846 -22.052 1.00 95.38 482 VAL A C 1
ATOM 3731 O O . VAL A 1 482 ? 24.877 6.082 -20.933 1.00 95.38 482 VAL A O 1
ATOM 3734 N N . GLY A 1 483 ? 25.031 6.238 -23.169 1.00 93.75 483 GLY A N 1
ATOM 3735 C CA . GLY A 1 483 ? 26.289 6.983 -23.161 1.00 93.75 483 GLY A CA 1
ATOM 3736 C C . GLY A 1 483 ? 27.472 6.186 -22.597 1.00 93.75 483 GLY A C 1
ATOM 3737 O O . GLY A 1 483 ? 27.638 4.996 -22.860 1.00 93.75 483 GLY A O 1
ATOM 3738 N N . SER A 1 484 ? 28.333 6.856 -21.829 1.00 89.56 484 SER A N 1
ATOM 3739 C CA . SER A 1 484 ? 29.483 6.256 -21.132 1.00 89.56 484 SER A CA 1
ATOM 3740 C C . SER A 1 484 ? 29.160 5.809 -19.699 1.00 89.56 484 SER A C 1
ATOM 3742 O O . SER A 1 484 ? 30.049 5.360 -18.968 1.00 89.56 484 SER A O 1
ATOM 3744 N N . ALA A 1 485 ? 27.896 5.929 -19.279 1.00 85.12 485 ALA A N 1
ATOM 3745 C CA . ALA A 1 485 ? 27.483 5.606 -17.925 1.00 85.12 485 ALA A CA 1
ATOM 3746 C C . ALA A 1 485 ? 27.654 4.105 -17.635 1.00 85.12 485 ALA A C 1
ATOM 3748 O O . ALA A 1 485 ? 27.247 3.233 -18.407 1.00 85.12 485 ALA A O 1
ATOM 3749 N N . LYS A 1 486 ? 28.235 3.786 -16.472 1.00 84.81 486 LYS A N 1
ATOM 3750 C CA . LYS A 1 486 ? 28.321 2.401 -15.972 1.00 84.81 486 LYS A CA 1
ATOM 3751 C C . LYS A 1 486 ? 26.996 1.904 -15.388 1.00 84.81 486 LYS A C 1
ATOM 3753 O O . LYS A 1 486 ? 26.832 0.698 -15.197 1.00 84.81 486 LYS A O 1
ATOM 3758 N N . GLN A 1 487 ? 26.083 2.824 -15.085 1.00 88.56 487 GLN A N 1
ATOM 3759 C CA . GLN A 1 487 ? 24.806 2.524 -14.458 1.00 88.56 487 GLN A CA 1
ATOM 3760 C C . GLN A 1 487 ? 23.842 1.900 -15.464 1.00 88.56 487 GLN A C 1
ATOM 3762 O O . GLN A 1 487 ? 23.707 2.361 -16.596 1.00 88.56 487 GLN A O 1
ATOM 3767 N N . ASN A 1 488 ? 23.175 0.836 -15.031 1.00 92.62 488 ASN A N 1
ATOM 3768 C CA . ASN A 1 488 ? 22.117 0.211 -15.806 1.00 92.62 488 ASN A CA 1
ATOM 3769 C C . ASN A 1 488 ? 20.815 0.995 -15.598 1.00 92.62 488 ASN A C 1
ATOM 3771 O O . ASN A 1 488 ? 20.461 1.293 -14.457 1.00 92.62 488 ASN A O 1
ATOM 3775 N N . VAL A 1 489 ? 20.094 1.270 -16.682 1.00 92.69 489 VAL A N 1
ATOM 3776 C CA . VAL A 1 489 ? 18.729 1.816 -16.655 1.00 92.69 489 VAL A CA 1
ATOM 3777 C C . VAL A 1 489 ? 17.746 0.756 -17.153 1.00 92.69 489 VAL A C 1
ATOM 3779 O O . VAL A 1 489 ? 18.121 -0.133 -17.915 1.00 92.69 489 VAL A O 1
ATOM 3782 N N . PHE A 1 490 ? 16.493 0.811 -16.705 1.00 94.00 490 PHE A N 1
ATOM 3783 C CA . PHE A 1 490 ? 15.482 -0.219 -17.001 1.00 94.00 490 PHE A CA 1
ATOM 3784 C C . PHE A 1 490 ? 14.373 0.262 -17.939 1.00 94.00 490 PHE A C 1
ATOM 3786 O O . PHE A 1 490 ? 13.487 -0.512 -18.279 1.00 94.00 490 PHE A O 1
ATOM 3793 N N . CYS A 1 491 ? 14.424 1.521 -18.363 1.00 94.19 491 CYS A N 1
ATOM 3794 C CA . CYS A 1 491 ? 13.490 2.116 -19.303 1.00 94.19 491 CYS A CA 1
ATOM 3795 C C . CYS A 1 491 ? 14.227 3.170 -20.135 1.00 94.19 491 CYS A C 1
ATOM 3797 O O . CYS A 1 491 ? 15.063 3.890 -19.584 1.00 94.19 491 CYS A O 1
ATOM 3799 N N . ILE A 1 492 ? 13.935 3.244 -21.433 1.00 95.50 492 ILE A N 1
ATOM 3800 C CA . ILE A 1 492 ? 14.414 4.290 -22.345 1.00 95.50 492 ILE A CA 1
ATOM 3801 C C . ILE A 1 492 ? 13.307 4.685 -23.330 1.00 95.50 492 ILE A C 1
ATOM 3803 O O . ILE A 1 492 ? 12.387 3.912 -23.588 1.00 95.50 492 ILE A O 1
ATOM 3807 N N . SER A 1 493 ? 13.425 5.874 -23.918 1.00 95.00 493 SER A N 1
ATOM 3808 C CA . SER A 1 493 ? 12.604 6.292 -25.061 1.00 95.00 493 SER A CA 1
ATOM 3809 C C . SER A 1 493 ? 12.881 5.418 -26.285 1.00 95.00 493 SER A C 1
ATOM 3811 O O . SER A 1 493 ? 14.046 5.135 -26.574 1.00 95.00 493 SER A O 1
ATOM 3813 N N . GLN A 1 494 ? 11.850 5.033 -27.041 1.00 94.62 494 GLN A N 1
ATOM 3814 C CA . GLN A 1 494 ? 12.007 4.248 -28.270 1.00 94.62 494 GLN A CA 1
ATOM 3815 C C . GLN A 1 494 ? 12.835 4.983 -29.328 1.00 94.62 494 GLN A C 1
ATOM 3817 O O . GLN A 1 494 ? 13.631 4.350 -30.024 1.00 94.62 494 GLN A O 1
ATOM 3822 N N . SER A 1 495 ? 12.746 6.315 -29.384 1.00 94.69 495 SER A N 1
ATOM 3823 C CA . SER A 1 495 ? 13.576 7.140 -30.270 1.00 94.69 495 SER A CA 1
ATOM 3824 C C . SER A 1 495 ? 15.087 7.045 -30.016 1.00 94.69 495 SER A C 1
ATOM 3826 O O . SER A 1 495 ? 15.866 7.351 -30.917 1.00 94.69 495 SER A O 1
ATOM 3828 N N . LEU A 1 496 ? 15.527 6.581 -28.837 1.00 94.75 496 LEU A N 1
ATOM 3829 C CA . LEU A 1 496 ? 16.951 6.440 -28.508 1.00 94.75 496 LEU A CA 1
ATOM 3830 C C . LEU A 1 496 ? 17.591 5.169 -29.081 1.00 94.75 496 LEU A C 1
ATOM 3832 O O . LEU A 1 496 ? 18.816 5.098 -29.148 1.00 94.75 496 LEU A O 1
ATOM 3836 N N . LEU A 1 497 ? 16.806 4.160 -29.476 1.00 93.56 497 LEU A N 1
ATOM 3837 C CA . LEU A 1 497 ? 17.352 2.930 -30.060 1.00 93.56 497 LEU A CA 1
ATOM 3838 C C . LEU A 1 497 ? 18.055 3.133 -31.415 1.00 93.56 497 LEU A C 1
ATOM 3840 O O . LEU A 1 497 ? 19.159 2.612 -31.582 1.00 93.56 497 LEU A O 1
ATOM 3844 N N . PRO A 1 498 ? 17.463 3.849 -32.393 1.00 92.69 498 PRO A N 1
ATOM 3845 C CA . PRO A 1 498 ? 18.123 4.077 -33.676 1.00 92.69 498 PRO A CA 1
ATOM 3846 C C . PRO A 1 498 ? 19.239 5.131 -33.600 1.00 92.69 498 PRO A C 1
ATOM 3848 O O . PRO A 1 498 ? 20.039 5.237 -34.533 1.00 92.69 498 PRO A O 1
ATOM 3851 N N . ASP A 1 499 ? 19.318 5.917 -32.520 1.00 92.38 499 ASP A N 1
ATOM 3852 C CA . ASP A 1 499 ? 20.306 6.985 -32.392 1.00 92.38 499 ASP A CA 1
ATOM 3853 C C . ASP A 1 499 ? 21.699 6.442 -32.037 1.00 92.38 499 ASP A C 1
ATOM 3855 O O . ASP A 1 499 ? 22.053 6.200 -30.881 1.00 92.38 499 ASP A O 1
ATOM 3859 N N . ALA A 1 500 ? 22.542 6.315 -33.062 1.00 89.31 500 ALA A N 1
ATOM 3860 C CA . ALA A 1 500 ? 23.935 5.919 -32.899 1.00 89.31 500 ALA A CA 1
ATOM 3861 C C . ALA A 1 500 ? 24.746 6.877 -32.001 1.00 89.31 500 ALA A C 1
ATOM 3863 O O . ALA A 1 500 ? 25.752 6.454 -31.429 1.00 89.31 500 ALA A O 1
ATOM 3864 N N . GLN A 1 501 ? 24.342 8.146 -31.856 1.00 91.19 501 GLN A N 1
ATOM 3865 C CA . GLN A 1 501 ? 25.041 9.115 -31.004 1.00 91.19 501 GLN A CA 1
ATOM 3866 C C . GLN A 1 501 ? 24.728 8.922 -29.518 1.00 91.19 501 GLN A C 1
ATOM 3868 O O . GLN A 1 501 ? 25.573 9.228 -28.675 1.00 91.19 501 GLN A O 1
ATOM 3873 N N . ALA A 1 502 ? 23.567 8.352 -29.189 1.00 90.94 502 ALA A N 1
ATOM 3874 C CA . ALA A 1 502 ? 23.171 8.072 -27.813 1.00 90.94 502 ALA A CA 1
ATOM 3875 C C . ALA A 1 502 ? 24.008 6.951 -27.158 1.00 90.94 502 ALA A C 1
ATOM 3877 O O . ALA A 1 502 ? 23.996 6.802 -25.931 1.00 90.94 502 ALA A O 1
ATOM 3878 N N . ASN A 1 503 ? 24.761 6.176 -27.956 1.00 94.44 503 ASN A N 1
ATOM 3879 C CA . ASN A 1 503 ? 25.620 5.071 -27.514 1.00 94.44 503 ASN A CA 1
ATOM 3880 C C . ASN A 1 503 ? 24.886 4.114 -26.558 1.00 94.44 503 ASN A C 1
ATOM 3882 O O . ASN A 1 503 ? 25.371 3.777 -25.472 1.00 94.44 503 ASN A O 1
ATOM 3886 N N . VAL A 1 504 ? 23.663 3.734 -26.930 1.00 96.25 504 VAL A N 1
ATOM 3887 C CA . VAL A 1 504 ? 22.831 2.865 -26.102 1.00 96.25 504 VAL A CA 1
ATOM 3888 C C . VAL A 1 504 ? 23.229 1.414 -26.331 1.00 96.25 504 VAL A C 1
ATOM 3890 O O . VAL A 1 504 ? 23.269 0.941 -27.467 1.00 96.25 504 VAL A O 1
ATOM 3893 N N . THR A 1 505 ? 23.472 0.678 -25.247 1.00 96.69 505 THR A N 1
ATOM 3894 C CA . THR A 1 505 ? 23.641 -0.781 -25.286 1.00 96.69 505 THR A CA 1
ATOM 3895 C C . THR A 1 505 ? 22.503 -1.474 -24.556 1.00 96.69 505 THR A C 1
ATOM 3897 O O . THR A 1 505 ? 22.090 -1.036 -23.482 1.00 96.69 505 THR A O 1
ATOM 3900 N N . VAL A 1 506 ? 22.031 -2.580 -25.118 1.00 97.12 506 VAL A N 1
ATOM 3901 C CA . VAL A 1 506 ? 20.938 -3.394 -24.589 1.00 97.12 506 VAL A CA 1
ATOM 3902 C C . VAL A 1 506 ? 21.520 -4.719 -24.115 1.00 97.12 506 VAL A C 1
ATOM 3904 O O . VAL A 1 506 ? 22.216 -5.396 -24.871 1.00 97.12 506 VAL A O 1
ATOM 3907 N N . ALA A 1 507 ? 21.278 -5.076 -22.856 1.00 96.69 507 ALA A N 1
ATOM 3908 C CA . ALA A 1 507 ? 21.552 -6.414 -22.347 1.00 96.69 507 ALA A CA 1
ATOM 3909 C C . ALA A 1 507 ? 20.294 -7.266 -22.486 1.00 96.69 507 ALA A C 1
ATOM 3911 O O . ALA A 1 507 ? 19.237 -6.855 -22.012 1.00 96.69 507 ALA A O 1
ATOM 3912 N N . ILE A 1 508 ? 20.411 -8.443 -23.093 1.00 96.69 508 ILE A N 1
ATOM 3913 C CA . ILE A 1 508 ? 19.282 -9.330 -23.375 1.00 96.69 508 ILE A CA 1
ATOM 3914 C C . ILE A 1 508 ? 19.603 -10.779 -23.012 1.00 96.69 508 ILE A C 1
ATOM 3916 O O . ILE A 1 508 ? 20.773 -11.171 -23.004 1.00 96.69 508 ILE A O 1
ATOM 3920 N N . LYS A 1 509 ? 18.567 -11.587 -22.773 1.00 96.00 509 LYS A N 1
ATOM 3921 C CA . LYS A 1 509 ? 18.671 -13.052 -22.744 1.00 96.00 509 LYS A CA 1
ATOM 3922 C C . LYS A 1 509 ? 17.963 -13.670 -23.926 1.00 96.00 509 LYS A C 1
ATOM 3924 O O . LYS A 1 509 ? 16.817 -13.318 -24.173 1.00 96.00 509 LYS A O 1
ATOM 3929 N N . ILE A 1 510 ? 18.606 -14.611 -24.605 1.00 96.00 510 ILE A N 1
ATOM 3930 C CA . ILE A 1 510 ? 18.045 -15.232 -25.807 1.00 96.00 510 ILE A CA 1
ATOM 3931 C C . ILE A 1 510 ? 17.044 -16.322 -25.425 1.00 96.00 510 ILE A C 1
ATOM 3933 O O . ILE A 1 510 ? 17.367 -17.208 -24.635 1.00 96.00 510 ILE A O 1
ATOM 3937 N N . LEU A 1 511 ? 15.832 -16.245 -25.968 1.00 96.19 511 LEU A N 1
ATOM 3938 C CA . LEU A 1 511 ? 14.764 -17.216 -25.740 1.00 96.19 511 LEU A CA 1
ATOM 3939 C C . LEU A 1 511 ? 15.069 -18.501 -26.517 1.00 96.19 511 LEU A C 1
ATOM 3941 O O . LEU A 1 511 ? 15.475 -18.439 -27.679 1.00 96.19 511 LEU A O 1
ATOM 3945 N N . ASN A 1 512 ? 14.825 -19.663 -25.908 1.00 95.44 512 ASN A N 1
ATOM 3946 C CA . ASN A 1 512 ? 14.847 -20.932 -26.626 1.00 95.44 512 ASN A CA 1
ATOM 3947 C C . ASN A 1 512 ? 13.481 -21.179 -27.290 1.00 95.44 512 ASN A C 1
ATOM 3949 O O . ASN A 1 512 ? 12.484 -21.472 -26.630 1.00 95.44 512 ASN A O 1
ATOM 3953 N N . LEU A 1 513 ? 13.408 -20.972 -28.606 1.00 96.00 513 LEU A N 1
ATOM 3954 C CA . LEU A 1 513 ? 12.155 -21.063 -29.353 1.00 96.00 513 LEU A CA 1
ATOM 3955 C C . LEU A 1 513 ? 12.028 -22.407 -30.070 1.00 96.00 513 LEU A C 1
ATOM 3957 O O . LEU A 1 513 ? 12.938 -22.843 -30.772 1.00 96.00 513 LEU A O 1
ATOM 3961 N N . GLN A 1 514 ? 10.850 -23.016 -29.967 1.00 95.94 514 GLN A N 1
ATOM 3962 C CA . GLN A 1 514 ? 10.484 -24.236 -30.679 1.00 95.94 514 GLN A CA 1
ATOM 3963 C C . GLN A 1 514 ? 9.424 -23.930 -31.735 1.00 95.94 514 GLN A C 1
ATOM 3965 O O . GLN A 1 514 ? 8.405 -23.300 -31.449 1.00 95.94 514 GLN A O 1
ATOM 3970 N N . TYR A 1 515 ? 9.648 -24.377 -32.969 1.00 96.50 515 TYR A N 1
ATOM 3971 C CA . TYR A 1 515 ? 8.675 -24.200 -34.041 1.00 96.50 515 TYR A CA 1
ATOM 3972 C C . TYR A 1 515 ? 7.526 -25.205 -33.916 1.00 96.50 515 TYR A C 1
ATOM 3974 O O . TYR A 1 515 ? 7.742 -26.414 -33.827 1.00 96.50 515 TYR A O 1
ATOM 3982 N N . CYS A 1 516 ? 6.294 -24.704 -33.938 1.00 95.38 516 CYS A N 1
ATOM 3983 C CA . CYS A 1 516 ? 5.078 -25.498 -33.941 1.00 95.38 516 CYS A CA 1
ATOM 3984 C C . CYS A 1 516 ? 4.401 -25.420 -35.315 1.00 95.38 516 CYS A C 1
ATOM 3986 O O . CYS A 1 516 ? 3.675 -24.470 -35.616 1.00 95.38 516 CYS A O 1
ATOM 3988 N N . GLU A 1 517 ? 4.594 -26.461 -36.130 1.00 96.19 517 GLU A N 1
ATOM 3989 C CA . GLU A 1 517 ? 4.050 -26.562 -37.495 1.00 96.19 517 GLU A CA 1
ATOM 3990 C C . GLU A 1 517 ? 2.522 -26.429 -37.551 1.00 96.19 517 GLU A C 1
ATOM 3992 O O . GLU A 1 517 ? 1.978 -25.863 -38.494 1.00 96.19 517 GLU A O 1
ATOM 3997 N N . THR A 1 518 ? 1.811 -26.925 -36.532 1.00 94.38 518 THR A N 1
ATOM 3998 C CA . THR A 1 518 ? 0.336 -26.968 -36.540 1.00 94.38 518 THR A CA 1
ATOM 3999 C C . THR A 1 518 ? -0.320 -25.589 -36.527 1.00 94.38 518 THR A C 1
ATOM 4001 O O . THR A 1 518 ? -1.399 -25.419 -37.093 1.00 94.38 518 THR A O 1
ATOM 4004 N N . VAL A 1 519 ? 0.325 -24.612 -35.889 1.00 93.88 519 VAL A N 1
ATOM 4005 C CA . VAL A 1 519 ? -0.177 -23.238 -35.752 1.00 93.88 519 VAL A CA 1
ATOM 4006 C C . VAL A 1 519 ? 0.670 -22.224 -36.520 1.00 93.88 519 VAL A C 1
ATOM 4008 O O . VAL A 1 519 ? 0.302 -21.051 -36.554 1.00 93.88 519 VAL A O 1
ATOM 4011 N N . ASP A 1 520 ? 1.770 -22.672 -37.132 1.00 96.12 520 ASP A N 1
ATOM 4012 C CA . ASP A 1 520 ? 2.793 -21.847 -37.781 1.00 96.12 520 ASP A CA 1
ATOM 4013 C C . ASP A 1 520 ? 3.329 -20.731 -36.863 1.00 96.12 520 ASP A C 1
ATOM 4015 O O . ASP A 1 520 ? 3.297 -19.533 -37.169 1.00 96.12 520 ASP A O 1
ATOM 4019 N N . GLN A 1 521 ? 3.777 -21.132 -35.670 1.00 96.62 521 GLN A N 1
ATOM 4020 C CA . GLN A 1 521 ? 4.304 -20.218 -34.653 1.00 96.62 521 GLN A CA 1
ATOM 4021 C C . GLN A 1 521 ? 5.555 -20.782 -33.998 1.00 96.62 521 GLN A C 1
ATOM 4023 O O . GLN A 1 521 ? 5.695 -21.989 -33.823 1.00 96.62 521 GLN A O 1
ATOM 4028 N N . TRP A 1 522 ? 6.432 -19.886 -33.575 1.00 96.94 522 TRP A N 1
ATOM 4029 C CA . TRP A 1 522 ? 7.547 -20.181 -32.690 1.00 96.94 522 TRP A CA 1
ATOM 4030 C C . TRP A 1 522 ? 7.107 -19.952 -31.251 1.00 96.94 522 TRP A C 1
ATOM 4032 O O . TRP A 1 522 ? 6.584 -18.888 -30.935 1.00 96.94 522 TRP A O 1
ATOM 4042 N N . ILE A 1 523 ? 7.283 -20.945 -30.391 1.00 95.88 523 ILE A N 1
ATOM 4043 C CA . ILE A 1 523 ? 6.815 -20.935 -29.005 1.00 95.88 523 ILE A CA 1
ATOM 4044 C C . ILE A 1 523 ? 8.034 -20.993 -28.093 1.00 95.88 523 ILE A C 1
ATOM 4046 O O . ILE A 1 523 ? 8.918 -21.823 -28.293 1.00 95.88 523 ILE A O 1
ATOM 4050 N N . TRP A 1 524 ? 8.088 -20.115 -27.098 1.00 96.06 524 TRP A N 1
ATOM 4051 C CA . TRP A 1 524 ? 9.120 -20.171 -26.071 1.00 96.06 524 TRP A CA 1
ATOM 4052 C C . TRP A 1 524 ? 8.854 -21.337 -25.113 1.00 96.06 524 TRP A C 1
ATOM 4054 O O . TRP A 1 524 ? 7.745 -21.473 -24.593 1.00 96.06 524 TRP A O 1
ATOM 4064 N N . ASP A 1 525 ? 9.852 -22.183 -24.873 1.00 92.12 525 ASP A N 1
ATOM 4065 C CA . ASP A 1 525 ? 9.719 -23.352 -23.990 1.00 92.12 525 ASP A CA 1
ATOM 4066 C C . ASP A 1 525 ? 9.912 -23.037 -22.495 1.00 92.12 525 ASP A C 1
ATOM 4068 O O . ASP A 1 525 ? 9.729 -23.913 -21.653 1.00 92.12 525 ASP A O 1
ATOM 4072 N N . GLY A 1 526 ? 10.218 -21.778 -22.163 1.00 90.19 526 GLY A N 1
ATOM 4073 C CA . GLY A 1 526 ? 10.494 -21.313 -20.803 1.00 90.19 526 GLY A CA 1
ATOM 4074 C C . GLY A 1 526 ? 11.984 -21.269 -20.455 1.00 90.19 526 GLY A C 1
ATOM 4075 O O . GLY A 1 526 ? 12.345 -20.671 -19.439 1.00 90.19 526 GLY A O 1
ATOM 4076 N N . ASP A 1 527 ? 12.851 -21.814 -21.313 1.00 92.00 527 ASP A N 1
ATOM 4077 C CA . ASP A 1 527 ? 14.297 -21.834 -21.123 1.00 92.00 527 ASP A CA 1
ATOM 4078 C C . ASP A 1 527 ? 15.012 -20.770 -21.969 1.00 92.00 527 ASP A C 1
ATOM 4080 O O . ASP A 1 527 ? 14.512 -20.257 -22.975 1.00 92.00 527 ASP A O 1
ATOM 4084 N N . TYR A 1 528 ? 16.218 -20.398 -21.542 1.00 93.94 528 TYR A N 1
ATOM 4085 C CA . TYR A 1 528 ? 17.069 -19.450 -22.259 1.00 93.94 528 TYR A CA 1
ATOM 4086 C C . TYR A 1 528 ? 18.217 -20.182 -22.941 1.00 93.94 528 TYR A C 1
ATOM 4088 O O . TYR A 1 528 ? 18.824 -21.085 -22.364 1.00 93.94 528 TYR A O 1
ATOM 4096 N N . MET A 1 529 ? 18.549 -19.757 -24.156 1.00 93.88 529 MET A N 1
ATOM 4097 C CA . MET A 1 529 ? 19.664 -20.322 -24.901 1.00 93.88 529 MET A CA 1
ATOM 4098 C C . MET A 1 529 ? 20.997 -19.840 -24.297 1.00 93.88 529 MET A C 1
ATOM 4100 O O . MET A 1 529 ? 21.207 -18.627 -24.168 1.00 93.88 529 MET A O 1
ATOM 4104 N N . PRO A 1 530 ? 21.921 -20.749 -23.930 1.00 92.50 530 PRO A N 1
ATOM 4105 C CA . PRO A 1 530 ? 23.246 -20.363 -23.469 1.00 92.50 530 PRO A CA 1
ATOM 4106 C C . PRO A 1 530 ? 24.060 -19.817 -24.646 1.00 92.50 530 PRO A C 1
ATOM 4108 O O . PRO A 1 530 ? 24.157 -20.445 -25.697 1.00 92.50 530 PRO A O 1
ATOM 4111 N N . VAL A 1 531 ? 24.657 -18.643 -24.463 1.00 88.94 531 VAL A N 1
ATOM 4112 C CA . VAL A 1 531 ? 25.492 -17.972 -25.470 1.00 88.94 531 VAL A CA 1
ATOM 4113 C C . VAL A 1 531 ? 26.983 -18.182 -25.200 1.00 88.94 531 VAL A C 1
ATOM 4115 O O . VAL A 1 531 ? 27.816 -18.040 -26.090 1.00 88.94 531 VAL A O 1
ATOM 4118 N N . GLN A 1 532 ? 27.337 -18.561 -23.974 1.00 88.19 532 GLN A N 1
ATOM 4119 C CA . GLN A 1 532 ? 28.694 -18.951 -23.604 1.00 88.19 532 GLN A CA 1
ATOM 4120 C C . GLN A 1 532 ? 28.732 -20.428 -23.231 1.00 88.19 532 GLN A C 1
ATOM 4122 O O . GLN A 1 532 ? 27.749 -20.974 -22.722 1.00 88.19 532 GLN A O 1
ATOM 4127 N N . ALA A 1 533 ? 29.885 -21.063 -23.456 1.00 87.56 533 ALA A N 1
ATOM 4128 C CA . ALA A 1 533 ? 30.106 -22.427 -23.001 1.00 87.56 533 ALA A CA 1
ATOM 4129 C C . ALA A 1 533 ? 29.836 -22.512 -21.486 1.00 87.56 533 ALA A C 1
ATOM 4131 O O . ALA A 1 533 ? 30.276 -21.625 -20.745 1.00 87.56 533 ALA A O 1
ATOM 4132 N N . PRO A 1 534 ? 29.115 -23.546 -21.019 1.00 86.06 534 PRO A N 1
ATOM 4133 C CA . PRO A 1 534 ? 28.906 -23.749 -19.596 1.00 86.06 534 PRO A CA 1
ATOM 4134 C C . PRO A 1 534 ? 30.249 -23.886 -18.881 1.00 86.06 534 PRO A C 1
ATOM 4136 O O . PRO A 1 534 ? 31.270 -24.260 -19.470 1.00 86.06 534 PRO A O 1
ATOM 4139 N N . ARG A 1 535 ? 30.246 -23.601 -17.579 1.00 84.94 535 ARG A N 1
ATOM 4140 C CA . ARG A 1 535 ? 31.419 -23.838 -16.738 1.00 84.94 535 ARG A CA 1
ATOM 4141 C C . ARG A 1 535 ? 31.820 -25.321 -16.785 1.00 84.94 535 ARG A C 1
ATOM 4143 O O . ARG A 1 535 ? 30.982 -26.170 -17.089 1.00 84.94 535 ARG A O 1
ATOM 4150 N N . PRO A 1 536 ? 33.075 -25.669 -16.442 1.00 91.50 536 PRO A N 1
ATOM 4151 C CA . PRO A 1 536 ? 33.532 -27.063 -16.428 1.00 91.50 536 PRO A CA 1
ATOM 4152 C C . PRO A 1 536 ? 32.687 -28.008 -15.557 1.00 91.50 536 PRO A C 1
ATOM 4154 O O . PRO A 1 536 ? 32.690 -29.212 -15.788 1.00 91.50 536 PRO A O 1
ATOM 4157 N N . ASP A 1 537 ? 31.964 -27.473 -14.568 1.00 90.31 537 ASP A N 1
ATOM 4158 C CA . ASP A 1 537 ? 31.033 -28.205 -13.699 1.00 90.31 537 ASP A CA 1
ATOM 4159 C C . ASP A 1 537 ? 29.637 -28.417 -14.321 1.00 90.31 537 ASP A C 1
ATOM 4161 O O . ASP A 1 537 ? 28.757 -28.999 -13.690 1.00 90.31 537 ASP A O 1
ATOM 4165 N N . GLY A 1 538 ? 29.419 -27.937 -15.548 1.00 88.31 538 GLY A N 1
ATOM 4166 C CA . GLY A 1 538 ? 28.137 -27.968 -16.248 1.00 88.31 538 GLY A CA 1
ATOM 4167 C C . GLY A 1 538 ? 27.135 -26.912 -15.775 1.00 88.31 538 GLY A C 1
ATOM 4168 O O . GLY A 1 538 ? 26.026 -26.858 -16.305 1.00 88.31 538 GLY A O 1
ATOM 4169 N N . SER A 1 539 ? 27.487 -26.061 -14.804 1.00 82.25 539 SER A N 1
ATOM 4170 C CA . SER A 1 539 ? 26.578 -25.041 -14.286 1.00 82.25 539 SER A CA 1
ATOM 4171 C C . SER A 1 539 ? 26.486 -23.828 -15.219 1.00 82.25 539 SER A C 1
ATOM 4173 O O . SER A 1 539 ? 27.484 -23.304 -15.727 1.00 82.25 539 SER A O 1
ATOM 4175 N N . LEU A 1 540 ? 25.258 -23.346 -15.419 1.00 81.56 540 LEU A N 1
ATOM 4176 C CA . LEU A 1 540 ? 24.963 -22.109 -16.135 1.00 81.56 540 LEU A CA 1
ATOM 4177 C C . LEU A 1 540 ? 24.673 -20.998 -15.118 1.00 81.56 540 LEU A C 1
ATOM 4179 O O . LEU A 1 540 ? 23.649 -20.994 -14.439 1.00 81.56 540 LEU A O 1
ATOM 4183 N N . SER A 1 541 ? 25.581 -20.030 -14.997 1.00 83.88 541 SER A N 1
ATOM 4184 C CA . SER A 1 541 ? 25.263 -18.739 -14.365 1.00 83.88 541 SER A CA 1
ATOM 4185 C C . SER A 1 541 ? 24.409 -17.864 -15.294 1.00 83.88 541 SER A C 1
ATOM 4187 O O . SER A 1 541 ? 24.426 -18.042 -16.512 1.00 83.88 541 SER A O 1
ATOM 4189 N N . LYS A 1 542 ? 23.729 -16.857 -14.724 1.00 76.12 542 LYS A N 1
ATOM 4190 C CA . LYS A 1 542 ? 22.947 -15.854 -15.476 1.00 76.12 542 LYS A CA 1
ATOM 4191 C C . LYS A 1 542 ? 23.739 -15.184 -16.605 1.00 76.12 542 LYS A C 1
ATOM 4193 O O . LYS A 1 542 ? 23.145 -14.832 -17.620 1.00 76.12 542 LYS A O 1
ATOM 4198 N N . ASP A 1 543 ? 25.048 -15.033 -16.434 1.00 81.75 543 ASP A N 1
ATOM 4199 C CA . ASP A 1 543 ? 25.917 -14.379 -17.413 1.00 81.75 543 ASP A CA 1
ATOM 4200 C C . ASP A 1 543 ? 26.109 -15.226 -18.678 1.00 81.75 543 ASP A C 1
ATOM 4202 O O . ASP A 1 543 ? 26.310 -14.668 -19.750 1.00 81.75 543 ASP A O 1
ATOM 4206 N N . HIS A 1 544 ? 25.958 -16.554 -18.596 1.00 87.00 544 HIS A N 1
ATOM 4207 C CA . HIS A 1 544 ? 26.109 -17.430 -19.765 1.00 87.00 544 HIS A CA 1
ATOM 4208 C C . HIS A 1 544 ? 24.937 -17.331 -20.743 1.00 87.00 544 HIS A C 1
ATOM 4210 O O . HIS A 1 544 ? 25.075 -17.747 -21.886 1.00 87.00 544 HIS A O 1
ATOM 4216 N N . CYS A 1 545 ? 23.791 -16.795 -20.316 1.00 87.44 545 CYS A N 1
ATOM 4217 C CA . CYS A 1 545 ? 22.607 -16.613 -21.163 1.00 87.44 545 CYS A CA 1
ATOM 4218 C C . CYS A 1 545 ? 22.395 -15.145 -21.557 1.00 87.44 545 CYS A C 1
ATOM 4220 O O . CYS A 1 545 ? 21.350 -14.813 -22.105 1.00 87.44 545 CYS A O 1
ATOM 4222 N N . CYS A 1 546 ? 23.333 -14.255 -21.217 1.00 92.88 546 CYS A N 1
ATOM 4223 C CA . CYS A 1 546 ? 23.194 -12.817 -21.401 1.00 92.88 546 CYS A CA 1
ATOM 4224 C C . CYS A 1 546 ? 24.194 -12.311 -22.437 1.00 92.88 546 CYS A C 1
ATOM 4226 O O . CYS A 1 546 ? 25.394 -12.559 -22.321 1.00 92.88 546 CYS A O 1
ATOM 4228 N N . ILE A 1 547 ? 23.712 -11.537 -23.405 1.00 94.56 547 ILE A N 1
ATOM 4229 C CA . ILE A 1 547 ? 24.572 -10.761 -24.298 1.00 94.56 547 ILE A CA 1
ATOM 4230 C C . ILE A 1 547 ? 24.242 -9.286 -24.203 1.00 94.56 547 ILE A C 1
ATOM 4232 O O . ILE A 1 547 ? 23.106 -8.899 -23.937 1.00 94.56 547 ILE A O 1
ATOM 4236 N N . ARG A 1 548 ? 25.258 -8.451 -24.421 1.00 94.75 548 ARG A N 1
ATOM 4237 C CA . ARG A 1 548 ? 25.102 -7.004 -24.500 1.00 94.75 548 ARG A CA 1
ATOM 4238 C C . ARG A 1 548 ? 25.491 -6.542 -25.891 1.00 94.75 548 ARG A C 1
ATOM 4240 O O . ARG A 1 548 ? 26.625 -6.751 -26.309 1.00 94.75 548 ARG A O 1
ATOM 4247 N N . ILE A 1 549 ? 24.552 -5.908 -26.576 1.00 95.56 549 ILE A N 1
ATOM 4248 C CA . ILE A 1 549 ? 24.712 -5.439 -27.951 1.00 95.56 549 ILE A CA 1
ATOM 4249 C C . ILE A 1 549 ? 24.405 -3.949 -28.049 1.00 95.56 549 ILE A C 1
ATOM 4251 O O . ILE A 1 549 ? 23.767 -3.375 -27.166 1.00 95.56 549 ILE A O 1
ATOM 4255 N N . HIS A 1 550 ? 24.883 -3.306 -29.110 1.00 95.62 550 HIS A N 1
ATOM 4256 C CA . HIS A 1 550 ? 24.502 -1.929 -29.399 1.00 95.62 550 HIS A CA 1
ATOM 4257 C C . HIS A 1 550 ? 23.042 -1.883 -29.874 1.00 95.62 550 HIS A C 1
ATOM 4259 O O . HIS A 1 550 ? 22.606 -2.748 -30.632 1.00 95.62 550 HIS A O 1
ATOM 4265 N N . SER A 1 551 ? 22.302 -0.877 -29.420 1.00 95.06 551 SER A N 1
ATOM 4266 C CA . SER A 1 551 ? 20.877 -0.660 -29.719 1.00 95.06 551 SER A CA 1
ATOM 4267 C C . SER A 1 551 ? 20.560 -0.609 -31.212 1.00 95.06 551 SER A C 1
ATOM 4269 O O . SER A 1 551 ? 19.556 -1.164 -31.630 1.00 95.06 551 SER A O 1
ATOM 4271 N N . THR A 1 552 ? 21.456 -0.054 -32.028 1.00 93.69 552 THR A N 1
ATOM 4272 C CA . THR A 1 552 ? 21.304 -0.000 -33.495 1.00 93.69 552 THR A CA 1
ATOM 4273 C C . THR A 1 552 ? 21.251 -1.372 -34.175 1.00 93.69 552 THR A C 1
ATOM 4275 O O . THR A 1 552 ? 20.938 -1.442 -35.356 1.00 93.69 552 THR A O 1
ATOM 4278 N N . ASN A 1 553 ? 21.615 -2.449 -33.472 1.00 93.81 553 ASN A N 1
ATOM 4279 C CA . ASN A 1 553 ? 21.558 -3.823 -33.980 1.00 93.81 553 ASN A CA 1
ATOM 4280 C C . ASN A 1 553 ? 20.371 -4.603 -33.383 1.00 93.81 553 ASN A C 1
ATOM 4282 O O . ASN A 1 553 ? 20.337 -5.831 -33.460 1.00 93.81 553 ASN A O 1
ATOM 4286 N N . PHE A 1 554 ? 19.451 -3.910 -32.713 1.00 95.06 554 PHE A N 1
ATOM 4287 C CA . PHE A 1 554 ? 18.347 -4.487 -31.965 1.00 95.06 554 PHE A CA 1
ATOM 4288 C C . PHE A 1 554 ? 17.038 -3.808 -32.362 1.00 95.06 554 PHE A C 1
ATOM 4290 O O . PHE A 1 554 ? 16.948 -2.584 -32.369 1.00 95.06 554 PHE A O 1
ATOM 4297 N N . SER A 1 555 ? 16.010 -4.604 -32.639 1.00 96.00 555 SER A N 1
ATOM 4298 C CA . SER A 1 555 ? 14.657 -4.117 -32.911 1.00 96.00 555 SER A CA 1
ATOM 4299 C C . SER A 1 555 ? 13.693 -4.631 -31.848 1.00 96.00 555 SER A C 1
ATOM 4301 O O . SER A 1 555 ? 13.789 -5.780 -31.423 1.00 96.00 555 SER A O 1
ATOM 4303 N N . VAL A 1 556 ? 12.771 -3.790 -31.383 1.00 95.50 556 VAL A N 1
ATOM 4304 C CA . VAL A 1 556 ? 11.756 -4.196 -30.399 1.00 95.50 556 VAL A CA 1
ATOM 4305 C C . VAL A 1 556 ? 10.647 -4.955 -31.112 1.00 95.50 556 VAL A C 1
ATOM 4307 O O . VAL A 1 556 ? 10.183 -4.545 -32.170 1.00 95.50 556 VAL A O 1
ATOM 4310 N N . LEU A 1 557 ? 10.205 -6.063 -30.521 1.00 94.94 557 LEU A N 1
ATOM 4311 C CA . LEU A 1 557 ? 9.075 -6.818 -31.041 1.00 94.94 557 LEU A CA 1
ATOM 4312 C C . LEU A 1 557 ? 7.768 -6.202 -30.553 1.00 94.94 557 LEU A C 1
ATOM 4314 O O . LEU A 1 557 ? 7.449 -6.240 -29.362 1.00 94.94 557 LEU A O 1
ATOM 4318 N N . GLU A 1 558 ? 6.978 -5.698 -31.490 1.00 85.38 558 GLU A N 1
ATOM 4319 C CA . GLU A 1 558 ? 5.628 -5.240 -31.203 1.00 85.38 558 GLU A CA 1
ATOM 4320 C C . GLU A 1 558 ? 4.678 -6.444 -31.102 1.00 85.38 558 GLU A C 1
ATOM 4322 O O . GLU A 1 558 ? 4.555 -7.256 -32.017 1.00 85.38 558 GLU A O 1
ATOM 4327 N N . SER A 1 559 ? 3.967 -6.546 -29.977 1.00 79.38 559 SER A N 1
ATOM 4328 C CA . SER A 1 559 ? 2.836 -7.469 -29.779 1.00 79.38 559 SER A CA 1
ATOM 4329 C C . SER A 1 559 ? 3.141 -8.982 -29.859 1.00 79.38 559 SER A C 1
ATOM 4331 O O . SER A 1 559 ? 2.543 -9.692 -30.680 1.00 79.38 559 SER A O 1
ATOM 4333 N N . PRO A 1 560 ? 3.991 -9.539 -28.974 1.00 87.25 560 PRO A N 1
ATOM 4334 C CA . PRO A 1 560 ? 4.063 -10.990 -28.809 1.00 87.25 560 PRO A CA 1
ATOM 4335 C C . PRO A 1 560 ? 2.705 -11.551 -28.353 1.00 87.25 560 PRO A C 1
ATOM 4337 O O . PRO A 1 560 ? 1.976 -10.916 -27.586 1.00 87.25 560 PRO A O 1
ATOM 4340 N N . ARG A 1 561 ? 2.339 -12.753 -28.815 1.00 88.81 561 ARG A N 1
ATOM 4341 C CA . ARG A 1 561 ? 1.093 -13.408 -28.388 1.00 88.81 561 ARG A CA 1
ATOM 4342 C C . ARG A 1 561 ? 1.352 -14.278 -27.168 1.00 88.81 561 ARG A C 1
ATOM 4344 O O . ARG A 1 561 ? 2.374 -14.949 -27.089 1.00 88.81 561 ARG A O 1
ATOM 4351 N N . LEU A 1 562 ? 0.399 -14.309 -26.242 1.00 88.12 562 LEU A N 1
ATOM 4352 C CA . LEU A 1 562 ? 0.385 -15.307 -25.177 1.00 88.12 562 LEU A CA 1
ATOM 4353 C C . LEU A 1 562 ? -0.170 -16.622 -25.736 1.00 88.12 562 LEU A C 1
ATOM 4355 O O . LEU A 1 562 ? -1.255 -16.645 -26.319 1.00 88.12 562 LEU A O 1
ATOM 4359 N N . ALA A 1 563 ? 0.573 -17.705 -25.548 1.00 87.75 563 ALA A N 1
ATOM 4360 C CA . ALA A 1 563 ? 0.152 -19.073 -25.817 1.00 87.75 563 ALA A CA 1
ATOM 4361 C C . ALA A 1 563 ? 0.188 -19.896 -24.527 1.00 87.75 563 ALA A C 1
ATOM 4363 O O . ALA A 1 563 ? 0.731 -19.459 -23.515 1.00 87.75 563 ALA A O 1
ATOM 4364 N N . SER A 1 564 ? -0.386 -21.093 -24.563 1.00 83.19 564 SER A N 1
ATOM 4365 C CA . SER A 1 564 ? -0.248 -22.073 -23.487 1.00 83.19 564 SER A CA 1
ATOM 4366 C C . SER A 1 564 ? 0.624 -23.226 -23.963 1.00 83.19 564 SER A C 1
ATOM 4368 O O . SER A 1 564 ? 0.431 -23.732 -25.070 1.00 83.19 564 SER A O 1
ATOM 4370 N N . THR A 1 565 ? 1.577 -23.644 -23.138 1.00 80.06 565 THR A N 1
ATOM 4371 C CA . THR A 1 565 ? 2.352 -24.869 -23.354 1.00 80.06 565 THR A CA 1
ATOM 4372 C C . THR A 1 565 ? 1.458 -26.103 -23.183 1.00 80.06 565 THR A C 1
ATOM 4374 O O . THR A 1 565 ? 0.331 -26.025 -22.685 1.00 80.06 565 THR A O 1
ATOM 4377 N N . SER A 1 566 ? 1.968 -27.285 -23.539 1.00 76.44 566 SER A N 1
ATOM 4378 C CA . SER A 1 566 ? 1.289 -28.560 -23.266 1.00 76.44 566 SER A CA 1
ATOM 4379 C C . SER A 1 566 ? 1.088 -28.836 -21.767 1.00 76.44 566 SER A C 1
ATOM 4381 O O . SER A 1 566 ? 0.180 -29.587 -21.415 1.00 76.44 566 SER A O 1
ATOM 4383 N N . SER A 1 567 ? 1.883 -28.211 -20.886 1.00 79.38 567 SER A N 1
ATOM 4384 C CA . SER A 1 567 ? 1.696 -28.238 -19.427 1.00 79.38 567 SER A CA 1
ATOM 4385 C C . SER A 1 567 ? 0.598 -27.288 -18.929 1.00 79.38 567 SER A C 1
ATOM 4387 O O . SER A 1 567 ? 0.219 -27.362 -17.762 1.00 79.38 567 SER A O 1
ATOM 4389 N N . GLY A 1 568 ? 0.053 -26.431 -19.800 1.00 82.25 568 GLY A N 1
ATOM 4390 C CA . GLY A 1 568 ? -0.947 -25.418 -19.453 1.00 82.25 568 GLY A CA 1
ATOM 4391 C C . GLY A 1 568 ? -0.357 -24.104 -18.933 1.00 82.25 568 GLY A C 1
ATOM 4392 O O . GLY A 1 568 ? -1.116 -23.202 -18.574 1.00 82.25 568 GLY A O 1
ATOM 4393 N N . ASP A 1 569 ? 0.970 -23.968 -18.915 1.00 80.81 569 ASP A N 1
ATOM 4394 C CA . ASP A 1 569 ? 1.644 -22.739 -18.501 1.00 80.81 569 ASP A CA 1
ATOM 4395 C C . ASP A 1 569 ? 1.573 -21.693 -19.619 1.00 80.81 569 ASP A C 1
ATOM 4397 O O . ASP A 1 569 ? 1.660 -22.015 -20.805 1.00 80.81 569 ASP A O 1
ATOM 4401 N N . ALA A 1 570 ? 1.383 -20.424 -19.257 1.00 83.62 570 ALA A N 1
ATOM 4402 C CA . ALA A 1 570 ? 1.370 -19.346 -20.239 1.00 83.62 570 ALA A CA 1
ATOM 4403 C C . ALA A 1 570 ? 2.804 -19.031 -20.687 1.00 83.62 570 ALA A C 1
ATOM 4405 O O . ALA A 1 570 ? 3.681 -18.823 -19.851 1.00 83.62 570 ALA A O 1
ATOM 4406 N N . THR A 1 571 ? 3.022 -18.951 -21.994 1.00 92.56 571 THR A N 1
ATOM 4407 C CA . THR A 1 571 ? 4.312 -18.637 -22.614 1.00 92.56 571 THR A CA 1
ATOM 4408 C C . THR A 1 571 ? 4.139 -17.661 -23.780 1.00 92.56 571 THR A C 1
ATOM 4410 O O . THR A 1 571 ? 3.020 -17.339 -24.185 1.00 92.56 571 THR A O 1
ATOM 4413 N N . TRP A 1 572 ? 5.248 -17.181 -24.334 1.00 94.50 572 TRP A N 1
ATOM 4414 C CA . TRP A 1 572 ? 5.261 -16.345 -25.527 1.00 94.50 572 TRP A CA 1
ATOM 4415 C C . TRP A 1 572 ? 5.211 -17.190 -26.799 1.00 94.50 572 TRP A C 1
ATOM 4417 O O . TRP A 1 572 ? 5.911 -18.195 -26.925 1.00 94.50 572 TRP A O 1
ATOM 4427 N N . ALA A 1 573 ? 4.407 -16.747 -27.761 1.00 94.88 573 ALA A N 1
ATOM 4428 C CA . ALA A 1 573 ? 4.357 -17.288 -29.106 1.00 94.88 573 ALA A CA 1
ATOM 4429 C C . ALA A 1 573 ? 4.465 -16.181 -30.157 1.00 94.88 573 ALA A C 1
ATOM 4431 O O . ALA A 1 573 ? 3.889 -15.094 -30.035 1.00 94.88 573 ALA A O 1
ATOM 4432 N N . PHE A 1 574 ? 5.185 -16.497 -31.226 1.00 96.38 574 PHE A N 1
ATOM 4433 C CA . PHE A 1 574 ? 5.542 -15.583 -32.297 1.00 96.38 574 PHE A CA 1
ATOM 4434 C C . PHE A 1 574 ? 5.108 -16.189 -33.635 1.00 96.38 574 PHE A C 1
ATOM 4436 O O . PHE A 1 574 ? 5.664 -17.205 -34.059 1.00 96.38 574 PHE A O 1
ATOM 4443 N N . PRO A 1 575 ? 4.114 -15.604 -34.322 1.00 95.88 575 PRO A N 1
ATOM 4444 C CA . PRO A 1 575 ? 3.761 -16.018 -35.675 1.00 95.88 575 PRO A CA 1
ATOM 4445 C C . PRO A 1 575 ? 4.960 -15.935 -36.622 1.00 95.88 575 PRO A C 1
ATOM 4447 O O . PRO A 1 575 ? 5.636 -14.905 -36.660 1.00 95.88 575 PRO A O 1
ATOM 4450 N N . SER A 1 576 ? 5.186 -16.979 -37.430 1.00 96.19 576 SER A N 1
ATOM 4451 C CA . SER A 1 576 ? 6.318 -17.039 -38.371 1.00 96.19 576 SER A CA 1
ATOM 4452 C C . SER A 1 576 ? 6.389 -15.818 -39.281 1.00 96.19 576 SER A C 1
ATOM 4454 O O . SER A 1 576 ? 7.469 -15.289 -39.521 1.00 96.19 576 SER A O 1
ATOM 4456 N N . ARG A 1 577 ? 5.231 -15.327 -39.735 1.00 95.75 577 ARG A N 1
ATOM 4457 C CA . ARG A 1 577 ? 5.131 -14.119 -40.559 1.00 95.75 577 ARG A CA 1
ATOM 4458 C C . ARG A 1 577 ? 5.713 -12.881 -39.869 1.00 95.75 577 ARG A C 1
ATOM 4460 O O . ARG A 1 577 ? 6.472 -12.161 -40.495 1.00 95.75 577 ARG A O 1
ATOM 4467 N N . ILE A 1 578 ? 5.407 -12.665 -38.587 1.00 94.62 578 ILE A N 1
ATOM 4468 C CA . ILE A 1 578 ? 5.919 -11.504 -37.839 1.00 94.62 578 ILE A CA 1
ATOM 4469 C C . ILE A 1 578 ? 7.440 -11.600 -37.703 1.00 94.62 578 ILE A C 1
ATOM 4471 O O . ILE A 1 578 ? 8.140 -10.615 -37.905 1.00 94.62 578 ILE A O 1
ATOM 4475 N N . LEU A 1 579 ? 7.968 -12.795 -37.415 1.00 95.81 579 LEU A N 1
ATOM 4476 C CA . LEU A 1 579 ? 9.416 -12.995 -37.340 1.00 95.81 579 LEU A CA 1
ATOM 4477 C C . LEU A 1 579 ? 10.105 -12.797 -38.697 1.00 95.81 579 LEU A C 1
ATOM 4479 O O . LEU A 1 579 ? 11.210 -12.269 -38.738 1.00 95.81 579 LEU A O 1
ATOM 4483 N N . GLN A 1 580 ? 9.466 -13.193 -39.801 1.00 95.94 580 GLN A N 1
ATOM 4484 C CA . GLN A 1 580 ? 9.977 -12.949 -41.154 1.00 95.94 580 GLN A CA 1
ATOM 4485 C C . GLN A 1 580 ? 9.998 -11.460 -41.499 1.00 95.94 580 GLN A C 1
ATOM 4487 O O . GLN A 1 580 ? 10.999 -10.999 -42.038 1.00 95.94 580 GLN A O 1
ATOM 4492 N N . ASP A 1 581 ? 8.940 -10.724 -41.155 1.00 94.94 581 ASP A N 1
ATOM 4493 C CA . ASP A 1 581 ? 8.861 -9.277 -41.367 1.00 94.94 581 ASP A CA 1
ATOM 4494 C C . ASP A 1 581 ? 9.980 -8.569 -40.572 1.00 94.94 581 ASP A C 1
ATOM 4496 O O . ASP A 1 581 ? 10.795 -7.855 -41.150 1.00 94.94 581 ASP A O 1
ATOM 4500 N N . VAL A 1 582 ? 10.140 -8.895 -39.282 1.00 95.31 582 VAL A N 1
ATOM 4501 C CA . VAL A 1 582 ? 11.212 -8.343 -38.428 1.00 95.31 582 VAL A CA 1
ATOM 4502 C C . VAL A 1 582 ? 12.610 -8.721 -38.929 1.00 95.31 582 VAL A C 1
ATOM 4504 O O . VAL A 1 582 ? 13.529 -7.903 -38.901 1.00 95.31 582 VAL A O 1
ATOM 4507 N N . MET A 1 583 ? 12.796 -9.958 -39.398 1.00 95.56 583 MET A N 1
ATOM 4508 C CA . MET A 1 583 ? 14.058 -10.398 -39.996 1.00 95.56 583 MET A CA 1
ATOM 4509 C C . MET A 1 583 ? 14.374 -9.611 -41.268 1.00 95.56 583 MET A C 1
ATOM 4511 O O . MET A 1 583 ? 15.529 -9.246 -41.478 1.00 95.56 583 MET A O 1
ATOM 4515 N N . GLN A 1 584 ? 13.370 -9.358 -42.108 1.00 95.31 584 GLN A N 1
ATOM 4516 C CA . GLN A 1 584 ? 13.516 -8.592 -43.339 1.00 95.31 584 GLN A CA 1
ATOM 4517 C C . GLN A 1 584 ? 13.865 -7.129 -43.044 1.00 95.31 584 GLN A C 1
ATOM 4519 O O . GLN A 1 584 ? 14.753 -6.591 -43.700 1.00 95.31 584 GLN A O 1
ATOM 4524 N N . ASP A 1 585 ? 13.233 -6.515 -42.044 1.00 93.44 585 ASP A N 1
ATOM 4525 C CA . ASP A 1 585 ? 13.517 -5.137 -41.633 1.00 93.44 585 ASP A CA 1
ATOM 4526 C C . ASP A 1 585 ? 14.952 -5.003 -41.106 1.00 93.44 585 ASP A C 1
ATOM 4528 O O . ASP A 1 585 ? 15.741 -4.216 -41.631 1.00 93.44 585 ASP A O 1
ATOM 4532 N N . LEU A 1 586 ? 15.348 -5.873 -40.167 1.00 93.31 586 LEU A N 1
ATOM 4533 C CA . LEU A 1 586 ? 16.725 -5.921 -39.665 1.00 93.31 586 LEU A CA 1
ATOM 4534 C C . LEU A 1 586 ? 17.739 -6.204 -40.784 1.00 93.31 586 LEU A C 1
ATOM 4536 O O . LEU A 1 586 ? 18.862 -5.704 -40.754 1.00 93.31 586 LEU A O 1
ATOM 4540 N N . TRP A 1 587 ? 17.367 -7.016 -41.776 1.00 93.38 587 TRP A N 1
ATOM 4541 C CA . TRP A 1 587 ? 18.218 -7.310 -42.926 1.00 93.38 587 TRP A CA 1
ATOM 4542 C C . TRP A 1 587 ? 18.392 -6.092 -43.834 1.00 93.38 587 TRP A C 1
ATOM 4544 O O . TRP A 1 587 ? 19.502 -5.832 -44.295 1.00 93.38 587 TRP A O 1
ATOM 4554 N N . LEU A 1 588 ? 17.332 -5.318 -44.071 1.00 92.06 588 LEU A N 1
ATOM 4555 C CA . LEU A 1 588 ? 17.398 -4.083 -44.852 1.00 92.06 588 LEU A CA 1
ATOM 4556 C C . LEU A 1 588 ? 18.257 -3.018 -44.152 1.00 92.06 588 LEU A C 1
ATOM 4558 O O . LEU A 1 588 ? 19.061 -2.358 -44.817 1.00 92.06 588 LEU A O 1
ATOM 4562 N N . ASP A 1 589 ? 18.192 -2.929 -42.823 1.00 89.19 589 ASP A N 1
ATOM 4563 C CA . ASP A 1 589 ? 19.015 -2.013 -42.017 1.00 89.19 589 ASP A CA 1
ATOM 4564 C C . ASP A 1 589 ? 20.523 -2.310 -42.109 1.00 89.19 589 ASP A C 1
ATOM 4566 O O . ASP A 1 589 ? 21.374 -1.421 -41.952 1.00 89.19 589 ASP A O 1
ATOM 4570 N N . LEU A 1 590 ? 20.889 -3.553 -42.436 1.00 85.81 590 LEU A N 1
ATOM 4571 C CA . LEU A 1 590 ? 22.276 -3.937 -42.704 1.00 85.81 590 LEU A CA 1
ATOM 4572 C C . LEU A 1 590 ? 22.795 -3.431 -44.056 1.00 85.81 590 LEU A C 1
ATOM 4574 O O . LEU A 1 590 ? 24.008 -3.444 -44.260 1.00 85.81 590 LEU A O 1
ATOM 4578 N N . SER A 1 591 ? 21.921 -2.954 -44.952 1.00 87.88 591 SER A N 1
ATOM 4579 C CA . SER A 1 591 ? 22.280 -2.507 -46.308 1.00 87.88 591 SER A CA 1
ATOM 4580 C C . SER A 1 591 ? 23.137 -3.546 -47.060 1.00 87.88 591 SER A C 1
ATOM 4582 O O . SER A 1 591 ? 24.264 -3.250 -47.470 1.00 87.88 591 SER A O 1
ATOM 4584 N N . PRO A 1 592 ? 22.628 -4.777 -47.254 1.00 82.44 592 PRO A N 1
ATOM 4585 C CA . PRO A 1 592 ? 23.408 -5.939 -47.697 1.00 82.44 592 PRO A CA 1
ATOM 4586 C C . PRO A 1 592 ? 23.986 -5.799 -49.112 1.00 82.44 592 PRO A C 1
ATOM 4588 O O . PRO A 1 592 ? 24.912 -6.519 -49.472 1.00 82.44 592 PRO A O 1
ATOM 4591 N N . GLU A 1 593 ? 23.451 -4.873 -49.912 1.00 84.12 593 GLU A N 1
ATOM 4592 C CA . GLU A 1 593 ? 23.929 -4.566 -51.265 1.00 84.12 593 GLU A CA 1
ATOM 4593 C C . GLU A 1 593 ? 25.239 -3.763 -51.278 1.00 84.12 593 GLU A C 1
ATOM 4595 O O . GLU A 1 593 ? 25.873 -3.629 -52.323 1.00 84.12 593 GLU A O 1
ATOM 4600 N N . THR A 1 594 ? 25.664 -3.225 -50.134 1.00 83.31 594 THR A N 1
ATOM 4601 C CA . THR A 1 594 ? 26.929 -2.494 -50.032 1.00 83.31 594 THR A CA 1
ATOM 4602 C C . THR A 1 594 ? 28.106 -3.465 -49.882 1.00 83.31 594 THR A C 1
ATOM 4604 O O . THR A 1 594 ? 28.097 -4.348 -49.023 1.00 83.31 594 THR A O 1
ATOM 4607 N N . ASP A 1 595 ? 29.165 -3.289 -50.684 1.00 76.50 595 ASP A N 1
ATOM 4608 C CA . ASP A 1 595 ? 30.404 -4.095 -50.612 1.00 76.50 595 ASP A CA 1
ATOM 4609 C C . ASP A 1 595 ? 31.056 -4.076 -49.206 1.00 76.50 595 ASP A C 1
ATOM 4611 O O . ASP A 1 595 ? 31.803 -4.986 -48.821 1.00 76.50 595 ASP A O 1
ATOM 4615 N N . ASP A 1 596 ? 30.724 -3.068 -48.396 1.00 75.12 596 ASP A N 1
ATOM 4616 C CA . ASP A 1 596 ? 31.119 -2.945 -46.994 1.00 75.12 596 ASP A CA 1
ATOM 4617 C C . ASP A 1 596 ? 30.618 -4.113 -46.131 1.00 75.12 596 ASP A C 1
ATOM 4619 O O . ASP A 1 596 ? 31.336 -4.574 -45.243 1.00 75.12 596 ASP A O 1
ATOM 4623 N N . PHE A 1 597 ? 29.437 -4.662 -46.418 1.00 72.12 597 PHE A N 1
ATOM 4624 C CA . PHE A 1 597 ? 28.897 -5.812 -45.696 1.00 72.12 597 PHE A CA 1
ATOM 4625 C C . PHE A 1 597 ? 29.725 -7.085 -45.945 1.00 72.12 597 PHE A C 1
ATOM 4627 O O . PHE A 1 597 ? 30.144 -7.788 -45.016 1.00 72.12 597 PHE A O 1
ATOM 4634 N N . LEU A 1 598 ? 30.038 -7.357 -47.217 1.00 67.62 598 LEU A N 1
ATOM 4635 C CA . LEU A 1 598 ? 30.832 -8.519 -47.620 1.00 67.62 598 LEU A CA 1
ATOM 4636 C C . LEU A 1 598 ? 32.279 -8.428 -47.124 1.00 67.62 598 LEU A C 1
ATOM 4638 O O . LEU A 1 598 ? 32.873 -9.454 -46.783 1.00 67.62 598 LEU A O 1
ATOM 4642 N N . SER A 1 599 ? 32.839 -7.220 -47.038 1.00 71.00 599 SER A N 1
ATOM 4643 C CA . SER A 1 599 ? 34.186 -7.017 -46.499 1.00 71.00 599 SER A CA 1
ATOM 4644 C C . SER A 1 599 ? 34.250 -7.166 -44.972 1.00 71.00 599 SER A C 1
ATOM 4646 O O . SER A 1 599 ? 35.224 -7.727 -44.466 1.00 71.00 599 SER A O 1
ATOM 4648 N N . GLN A 1 600 ? 33.204 -6.763 -44.237 1.00 65.88 600 GLN A N 1
ATOM 4649 C CA . GLN A 1 600 ? 33.121 -6.933 -42.779 1.00 65.88 600 GLN A CA 1
ATOM 4650 C C . GLN A 1 600 ? 32.908 -8.393 -42.357 1.00 65.88 600 GLN A C 1
ATOM 4652 O O . GLN A 1 600 ? 33.522 -8.836 -41.392 1.00 65.88 600 GLN A O 1
ATOM 4657 N N . SER A 1 601 ? 32.117 -9.170 -43.104 1.00 61.50 601 SER A N 1
ATOM 4658 C CA . SER A 1 601 ? 31.856 -10.587 -42.781 1.00 61.50 601 SER A CA 1
ATOM 4659 C C . SER A 1 601 ? 33.087 -11.507 -42.887 1.00 61.50 601 SER A C 1
ATOM 4661 O O . SER A 1 601 ? 33.106 -12.586 -42.300 1.00 61.50 601 SER A O 1
ATOM 4663 N N . ARG A 1 602 ? 34.131 -11.099 -43.625 1.00 62.44 602 ARG A N 1
ATOM 4664 C CA . ARG A 1 602 ? 35.322 -11.927 -43.904 1.00 62.44 602 ARG A CA 1
ATOM 4665 C C . ARG A 1 602 ? 36.520 -11.655 -42.992 1.00 62.44 602 ARG A C 1
ATOM 4667 O O . ARG A 1 602 ? 37.515 -12.371 -43.086 1.00 62.44 602 ARG A O 1
ATOM 4674 N N . GLN A 1 603 ? 36.466 -10.627 -42.149 1.00 57.62 603 GLN A N 1
ATOM 4675 C CA . GLN A 1 603 ? 37.591 -10.210 -41.309 1.00 57.62 603 GLN A CA 1
ATOM 4676 C C . GLN A 1 603 ? 37.231 -10.390 -39.825 1.00 57.62 603 GLN A C 1
ATOM 4678 O O . GLN A 1 603 ? 36.457 -9.588 -39.306 1.00 57.62 603 GLN A O 1
ATOM 4683 N N . PRO A 1 604 ? 37.794 -11.389 -39.114 1.00 53.00 604 PRO A N 1
ATOM 4684 C CA . PRO A 1 604 ? 37.678 -11.496 -37.660 1.00 53.00 604 PRO A CA 1
ATOM 4685 C C . PRO A 1 604 ? 38.547 -10.409 -37.010 1.00 53.00 604 PRO A C 1
ATOM 4687 O O . PRO A 1 604 ? 39.693 -10.638 -36.629 1.00 53.00 604 PRO A O 1
ATOM 4690 N N . SER A 1 605 ? 38.035 -9.181 -36.971 1.00 46.16 605 SER A N 1
ATOM 4691 C CA . SER A 1 605 ? 38.720 -8.015 -36.414 1.00 46.16 605 SER A CA 1
ATOM 4692 C C . SER A 1 605 ? 38.013 -7.570 -35.130 1.00 46.16 605 SER A C 1
ATOM 4694 O O . SER A 1 605 ? 36.876 -7.110 -35.205 1.00 46.16 605 SER A O 1
ATOM 4696 N N . PRO A 1 606 ? 38.663 -7.623 -33.954 1.00 47.69 606 PRO A N 1
ATOM 4697 C CA . PRO A 1 606 ? 38.026 -7.329 -32.667 1.00 47.69 606 PRO A CA 1
ATOM 4698 C C . PRO A 1 606 ? 37.760 -5.832 -32.393 1.00 47.69 606 PRO A C 1
ATOM 4700 O O . PRO A 1 606 ? 37.420 -5.482 -31.266 1.00 47.69 606 PRO A O 1
ATOM 4703 N N . SER A 1 607 ? 37.940 -4.923 -33.364 1.00 42.62 607 SER A N 1
ATOM 4704 C CA . SER A 1 607 ? 37.963 -3.467 -33.107 1.00 42.62 607 SER A CA 1
ATOM 4705 C C . SER A 1 607 ? 36.914 -2.618 -33.835 1.00 42.62 607 SER A C 1
ATOM 4707 O O . SER A 1 607 ? 36.941 -1.394 -33.703 1.00 42.62 607 SER A O 1
ATOM 4709 N N . LYS A 1 608 ? 35.972 -3.212 -34.578 1.00 46.09 608 LYS A N 1
ATOM 4710 C CA . LYS A 1 608 ? 34.856 -2.468 -35.192 1.00 46.09 608 LYS A CA 1
ATOM 4711 C C . LYS A 1 608 ? 33.526 -3.007 -34.679 1.00 46.09 608 LYS A C 1
ATOM 4713 O O . LYS A 1 608 ? 33.340 -4.216 -34.666 1.00 46.09 608 LYS A O 1
ATOM 4718 N N . SER A 1 609 ? 32.610 -2.114 -34.289 1.00 47.81 609 SER A N 1
ATOM 4719 C CA . SER A 1 609 ? 31.217 -2.459 -33.976 1.00 47.81 609 SER A CA 1
ATOM 4720 C C . SER A 1 609 ? 30.598 -3.182 -35.169 1.00 47.81 609 SER A C 1
ATOM 4722 O O . SER A 1 609 ? 30.191 -2.550 -36.144 1.00 47.81 609 SER A O 1
ATOM 4724 N N . HIS A 1 610 ? 30.584 -4.512 -35.128 1.00 55.09 610 HIS A N 1
ATOM 4725 C CA . HIS A 1 610 ? 29.914 -5.314 -36.134 1.00 55.09 610 HIS A CA 1
ATOM 4726 C C . HIS A 1 610 ? 28.406 -5.134 -35.972 1.00 55.09 610 HIS A C 1
ATOM 4728 O O . HIS A 1 610 ? 27.873 -5.203 -34.863 1.00 55.09 610 HIS A O 1
ATOM 4734 N N . ARG A 1 611 ? 27.719 -4.857 -37.085 1.00 53.84 611 ARG A N 1
ATOM 4735 C CA . ARG A 1 611 ? 26.254 -4.758 -37.096 1.00 53.84 611 ARG A CA 1
ATOM 4736 C C . ARG A 1 611 ? 25.569 -6.119 -36.925 1.00 53.84 611 ARG A C 1
ATOM 4738 O O . ARG A 1 611 ? 24.416 -6.169 -36.523 1.00 53.84 611 ARG A O 1
ATOM 4745 N N . ILE A 1 612 ? 26.298 -7.209 -37.171 1.00 54.59 612 ILE A N 1
ATOM 4746 C CA . ILE A 1 612 ? 25.875 -8.577 -36.864 1.00 54.59 612 ILE A CA 1
ATOM 4747 C C . ILE A 1 612 ? 26.676 -9.079 -35.664 1.00 54.59 612 ILE A C 1
ATOM 4749 O O . ILE A 1 612 ? 27.906 -8.994 -35.666 1.00 54.59 612 ILE A O 1
ATOM 4753 N N . ALA A 1 613 ? 25.984 -9.609 -34.655 1.00 57.84 613 ALA A N 1
ATOM 4754 C CA . ALA A 1 613 ? 26.636 -10.330 -33.568 1.00 57.84 613 ALA A CA 1
ATOM 4755 C C . ALA A 1 613 ? 27.237 -11.636 -34.121 1.00 57.84 613 ALA A C 1
ATOM 4757 O O . ALA A 1 613 ? 26.520 -12.423 -34.746 1.00 57.84 613 ALA A O 1
ATOM 4758 N N . GLN A 1 614 ? 28.548 -11.819 -33.950 1.00 49.22 614 GLN A N 1
ATOM 4759 C CA . GLN A 1 614 ? 29.227 -13.090 -34.228 1.00 49.22 614 GLN A CA 1
ATOM 4760 C C . GLN A 1 614 ? 29.008 -14.081 -33.094 1.00 49.22 614 GLN A C 1
ATOM 4762 O O . GLN A 1 614 ? 29.024 -13.631 -31.923 1.00 49.22 614 GLN A O 1
#

Organism: NCBI:txid181874

Radius of gyration: 37.23 Å; chains: 1; bounding box: 103×96×117 Å

Sequence (614 aa):
SLEYSGESVKYSDLSHLFSNPTTLNNTKTVLFIAEVLGYFLRPFVDFTMTLEDQLLSLCTYSFLITIIYQKNKLDFMGGALLADSQAIVKNIVFTTARLQVTAPDALYFIIQEGTDREEGLFGEVRTMDHDPNPDTIGVCHKAALATKVHSIHEQHPSLNPGHTRLKSTTAVDHTNPYSWNPNVIVSDVHLPTIYFRAKANATSLITDQFGASFIDFDAFETQLLNGTIDHLRPGGFLVGSRDCNVDVDDIDQELSESEPPTTSDTPDITTSGLHTTVANEDGDINSELDCVNAYPSPNNDHDNLDPTNFKSPSDISITDPFRSLNVIHPTDGLNAAAEAESGEWEYTDSSYQSLNSPHTSNLKEDLVGSLNPPQKESQGPNLRQYIIEDDGKLIRKDVYIARKLASTASAQKVSSRPLRNQGITKAELLLRQGRGAGGVINDDNLSESSDPQIKAFNLGALLAFCDGRIILLIGEILNFRVGSAKQNVFCISQSLLPDAQANVTVAIKILNLQYCETVDQWIWDGDYMPVQAPRPDGSLSKDHCCIRIHSTNFSVLESPRLASTSSGDATWAFPSRILQDVMQDLWLDLSPETDDFLSQSRQPSPSKSHRIAQ

Secondary structure (DSSP, 8-state):
-----SS---GGGGGGT-SSHHHHHHHHHHHHHHHHHHHHHHHHH-TT--HHHHHHHHHHHHHHHHHHHHHHGGGSS-HHHHHHHHHHHHHHHHHHHHHHHH-TT-B--GGGGSSHHHHHHHHHHHHSSS-SS--HHHHHHHHHHHHHHHHHHHH-TTT---------TT-GGG--GGG--S--BGGG--HHHHHHHHHHHHHHHHHHHH-TTSS-HHHHHHHHHTTS--SS-TTSS-TT-GGG---TTSSSSSS----------PPP-------------------------PPPPPP-----------------------------------------------------------------------------------GGGGEEEETTEEEEHHHHHHHHHHSTTTTT---HHHHHTTT--HHHHHHTTT----S------S---SS-EEETT-EEEEEEEETTEEEEEEEEEEEEE-TT--S-BSEEEGGGSS-GGG--EEEEEEEEEEEETTTTEEEEEEEE---SPPPTTS---GGGGEEEEEGGG-EE-S-PEEEE-TTS-EEEEEEHHHHHHHHHHHHHHT-TTSHHHHHHHT---TTS--SSB-

Foldseek 3Di:
DPPCPVPDPPLVVCPVVDPDPVVSLVVLVVVLVVQLVCLQCCLQQPLADEQQRNLLSLLLSLLLVLLVCVQCPCVVPALVVLLVSLVLSVVSLVVLVVCCVVPQQDFDRSNVVDCVVVVVLLVQLLPVDPHNPDDPVSSLVSSLVSVVVVVVCVVPVVVPVDPPPPPPVDPSPDDDPVSRDHHRRSNVHDSVVSNVSSNVSNQVSCCSSPNNPSDDVVVQVVCCVVVCADSCRSVSDGGPQPLPPPPVPPDPPVPPPDDPDDDDDDDDDDDDDDDDDDDDDDDDDDDDDDDDDDDDDDDDDDDDDDPDDDDDDDDDDDDDDDDDDDDDDDDDDDDDDDDDDDDDDDDDDDDDDDDDDDDDDDDDDPDDDDPDDPDDPDPDPPQVVQWDQDPNDTDGNSVVCSVCCPPPVNVPPDPVPVVSVVVQDPVNVCVVVLADPPDDPDPVPRDPPVFDKDFFQFKKWFWADDPNDIDIWIWGWHFKDWDPDPDTHGMDTPVLLQDVVRQMKTKTFTFDWDADPVQQKTWGPPDTDFCDDADPVNDDDPVRRIDIARSNRMDTQDDWDWDADPVRGTTTMGHPVSSVVSVVVSVVSCVCVDVVSVVVVVDPDPPDRDSHHD

pLDDT: mean 73.08, std 25.65, range [25.86, 98.62]